Protein AF-A0A356B0S2-F1 (afdb_monomer)

pLDDT: mean 91.56, std 8.84, range [40.0, 98.81]

Sequence (584 aa):
MVTSDEIKFNRSIIRETPMPTGKGVIIATAEGQKCMRAAQSIQEKLESMGCKAQIMDNPEHEILLHSKMPVIAMGNLADSLCVKYMYYKFLCITDKSYPGKEGYNIRSIIDPFATGYNIIHIGYSDEIGLQKGVQAFIDQIQNPLPYFNEVYYTELAYDETYINNIKQVTLPEKTDLIPSSGATSWWQIGMACYITGDMKTFDTYLEGWRKMVELSKKNDFLIINTHLYMAQYAEPWRLLEFTGMFPDDLRNDIEECLFRWAQSSQGIGYASGHKSKNLPSHNHTMFCALSLCYLADYFGKRYPELEEPKTWKAVADDVFYTFNNGGWKPYCDDSSYSNQVTLPLVLMYSIFDDDHAFLKTGARNAAHWMKSIIGQNLFVPSFGDGSVSSPFPTALSMVLSHYLEDGELRRMLEESKGNKFRLGIGRNRLFDSGVQPSDSPDSGMTRISIDNYIYDIWSKNPGEGKRMTGAPPYGPKAQCFDKVSIRTGWDEINDDFLLLDGLGSNGIHAYNDCMGILDYTSKGIVWLVEENDYRWPEPENCSILTIARDGYASDYPGYALMEEQRKLGEDCFYIRMRVDNYNG

Nearest PDB structures (foldseek):
  6hzn-assembly1_A  TM=6.650E-01  e=4.009E-05  Homo sapiens
  6fhj-assembly1_A  TM=4.567E-01  e=2.949E-01  Paenibacillus
  4mge-assembly1_A  TM=6.087E-01  e=1.750E+00  Bacillus anthracis str. 'Ames Ancestor'
  4zmh-assembly1_A  TM=2.151E-01  e=4.970E-02  Saccharophagus degradans 2-40
  6nps-assembly1_B  TM=6.643E-01  e=8.988E+00  Amphibacillus xylanus NBRC 15112

Foldseek 3Di:
DPDLVPDQFQDDFDLFFAQDQPLAEEEQFWDDDLRVVLSVLVQVLCVVVVGHYHYDYQDAQVCLQAPLGEYAYEEACQTHNNRVLCCLQLLDQAELLPPHDLKWFWFWQICLNLSNGTYTYIGDNDSSNSVVSSVVLSVQDDGRRHRGLDIDYPDHSFFPVQLVVLLPWAADPDLLCLLPCVSGDVLCPLVSCSSHVDCPSVVRNLVSLVSLLVQCVVPLLSHPLSLQCLCSNLSSCLNCVSRVVDDSVRSRSSLSSLVSNCVDCSALVVLLVDDDPLAAADLSSLSRLLSLQSNLSVCCSVPVVDPSSVSSPVSSCSNLVCLLVQFQFHLALWLACRLAGRVLSNLSVLSSDPVSRNLVHRLVLVVLVLLQQQDLVRAGFGFQQGAPPRHHSQSSLQRSCLSVLDLQSVQSNVVSCPPDDGGHCSSVHRNHNPSHHDPDDDAAKDFRQDTPSLQCCCVVPVVVNVQWFQDHDPDDSVFWTAKMKHKLDNNLAAMWIWIFGFFATSGPSHALQHRFTQFTDYRNDTPDHQRDRPVPRDCVSTRDDADDDPNDAGGRFGGKGWPDWDDPDSRDIDTDIDTPPSGD

Structure (mmCIF, N/CA/C/O backbone):
data_AF-A0A356B0S2-F1
#
_entry.id   AF-A0A356B0S2-F1
#
loop_
_atom_site.group_PDB
_atom_site.id
_atom_site.type_symbol
_atom_site.label_atom_id
_atom_site.label_alt_id
_atom_site.label_comp_id
_atom_site.label_asym_id
_atom_site.label_entity_id
_atom_site.label_seq_id
_atom_site.pdbx_PDB_ins_code
_atom_site.Cartn_x
_atom_site.Cartn_y
_atom_site.Cartn_z
_atom_site.occupancy
_atom_site.B_iso_or_equiv
_atom_site.auth_seq_id
_atom_site.auth_comp_id
_atom_site.auth_asym_id
_atom_site.auth_atom_id
_atom_site.pdbx_PDB_model_num
ATOM 1 N N . MET A 1 1 ? -32.011 -5.388 -10.106 1.00 40.00 1 MET A N 1
ATOM 2 C CA . MET A 1 1 ? -31.330 -4.147 -9.702 1.00 40.00 1 MET A CA 1
ATOM 3 C C . MET A 1 1 ? -32.253 -3.462 -8.731 1.00 40.00 1 MET A C 1
ATOM 5 O O . MET A 1 1 ? -33.348 -3.090 -9.134 1.00 40.00 1 MET A O 1
ATOM 9 N N . VAL A 1 2 ? -31.862 -3.415 -7.464 1.00 40.03 2 VAL A N 1
ATOM 10 C CA . VAL A 1 2 ? -32.535 -2.575 -6.476 1.00 40.03 2 VAL A CA 1
ATOM 11 C C . VAL A 1 2 ? -32.130 -1.146 -6.833 1.00 40.03 2 VAL A C 1
ATOM 13 O O . VAL A 1 2 ? -30.943 -0.854 -6.949 1.00 40.03 2 VAL A O 1
ATOM 16 N N . THR A 1 3 ? -33.087 -0.279 -7.148 1.00 46.53 3 THR A N 1
ATOM 17 C CA . THR A 1 3 ? -32.792 1.150 -7.317 1.00 46.53 3 THR A CA 1
ATOM 18 C C . THR A 1 3 ? -32.306 1.689 -5.972 1.00 46.53 3 THR A C 1
ATOM 20 O O . THR A 1 3 ? -32.861 1.300 -4.946 1.00 46.53 3 THR A O 1
ATOM 23 N N . SER A 1 4 ? -31.292 2.564 -5.953 1.00 51.22 4 SER A N 1
ATOM 24 C CA . SER A 1 4 ? -30.679 3.096 -4.717 1.00 51.22 4 SER A CA 1
ATOM 25 C C . SER A 1 4 ? -31.690 3.610 -3.684 1.00 51.22 4 SER A C 1
ATOM 27 O O . SER A 1 4 ? -31.411 3.568 -2.492 1.00 51.22 4 SER A O 1
ATOM 29 N N . ASP A 1 5 ? -32.875 4.022 -4.135 1.00 50.12 5 ASP A N 1
ATOM 30 C CA . ASP A 1 5 ? -33.972 4.541 -3.316 1.00 50.12 5 ASP A CA 1
ATOM 31 C C . ASP A 1 5 ? -34.602 3.512 -2.345 1.00 50.12 5 ASP A C 1
ATOM 33 O O . ASP A 1 5 ? -35.346 3.907 -1.448 1.00 50.12 5 ASP A O 1
ATOM 37 N N . GLU A 1 6 ? -34.309 2.209 -2.475 1.00 57.97 6 GLU A N 1
ATOM 38 C CA . GLU A 1 6 ? -34.779 1.160 -1.546 1.00 57.97 6 GLU A CA 1
ATOM 39 C C . GLU A 1 6 ? -33.711 0.682 -0.540 1.00 57.97 6 GLU A C 1
ATOM 41 O O . GLU A 1 6 ? -34.036 -0.057 0.394 1.00 57.97 6 GLU A O 1
ATOM 46 N N . ILE A 1 7 ? -32.444 1.099 -0.681 1.00 71.38 7 ILE A N 1
ATOM 47 C CA . ILE A 1 7 ? -31.364 0.676 0.223 1.00 71.38 7 ILE A CA 1
ATOM 48 C C . ILE A 1 7 ? -31.309 1.628 1.416 1.00 71.38 7 ILE A C 1
ATOM 50 O O . ILE A 1 7 ? -30.981 2.806 1.291 1.00 71.38 7 ILE A O 1
ATOM 54 N N . LYS A 1 8 ? -31.596 1.107 2.611 1.00 78.69 8 LYS A N 1
ATOM 55 C CA . LYS A 1 8 ? -31.429 1.869 3.849 1.00 78.69 8 LYS A CA 1
ATOM 56 C C . LYS A 1 8 ? -29.985 1.757 4.337 1.00 78.69 8 LYS A C 1
ATOM 58 O O . LYS A 1 8 ? -29.639 0.803 5.036 1.00 78.69 8 LYS A O 1
ATOM 63 N N . PHE A 1 9 ? -29.170 2.745 3.979 1.00 85.31 9 PHE A N 1
ATOM 64 C CA . PHE A 1 9 ? -27.856 2.968 4.587 1.00 85.31 9 PHE A CA 1
ATOM 65 C C . PHE A 1 9 ? -28.003 3.390 6.069 1.00 85.31 9 PHE A C 1
ATOM 67 O O . PHE A 1 9 ? -29.126 3.534 6.569 1.00 85.31 9 PHE A O 1
ATOM 74 N N . ASN A 1 10 ? -26.888 3.551 6.794 1.00 74.12 10 ASN A N 1
ATOM 75 C CA . ASN A 1 10 ? -26.846 3.862 8.234 1.00 74.12 10 ASN A CA 1
ATOM 76 C C . ASN A 1 10 ? -27.177 2.696 9.170 1.00 74.12 10 ASN A C 1
ATOM 78 O O . ASN A 1 10 ? -28.014 2.815 10.078 1.00 74.12 10 ASN A O 1
ATOM 82 N N . ARG A 1 11 ? -26.503 1.552 9.005 1.00 82.38 11 ARG A N 1
ATOM 83 C CA . ARG A 1 11 ? -26.520 0.560 10.088 1.00 82.38 11 ARG A CA 1
ATOM 84 C C . ARG A 1 11 ? -25.987 1.208 11.368 1.00 82.38 11 ARG A C 1
ATOM 86 O O . ARG A 1 11 ? -24.876 1.748 11.405 1.00 82.38 11 ARG A O 1
ATOM 93 N N . SER A 1 12 ? -26.829 1.182 12.402 1.00 84.69 12 SER A N 1
ATOM 94 C CA . SER A 1 12 ? -26.505 1.729 13.717 1.00 84.69 12 SER A CA 1
ATOM 95 C C . SER A 1 12 ? -25.236 1.068 14.236 1.00 84.69 12 SER A C 1
ATOM 97 O O . SER A 1 12 ? -25.084 -0.151 14.147 1.00 84.69 12 SER A O 1
ATOM 99 N N . ILE A 1 13 ? -24.332 1.887 14.764 1.00 90.94 13 ILE A N 1
ATOM 100 C CA . ILE A 1 13 ? -23.129 1.410 15.430 1.00 90.94 13 ILE A CA 1
ATOM 101 C C . ILE A 1 13 ? -23.242 1.599 16.930 1.00 90.94 13 ILE A C 1
ATOM 103 O O . ILE A 1 13 ? -23.848 2.552 17.414 1.00 90.94 13 ILE A O 1
ATOM 107 N N . ILE A 1 14 ? -22.601 0.698 17.662 1.00 93.19 14 ILE A N 1
ATOM 108 C CA . ILE A 1 14 ? -22.488 0.768 19.112 1.00 93.19 14 ILE A CA 1
ATOM 109 C C . ILE A 1 14 ? -21.020 1.068 19.412 1.00 93.19 14 ILE A C 1
ATOM 111 O O . ILE A 1 14 ? -20.161 0.216 19.201 1.00 93.19 14 ILE A O 1
ATOM 115 N N . ARG A 1 15 ? -20.721 2.303 19.838 1.00 95.44 15 ARG A N 1
ATOM 116 C CA . ARG A 1 15 ? -19.338 2.731 20.134 1.00 95.44 15 ARG A CA 1
ATOM 117 C C . ARG A 1 15 ? -18.819 2.176 21.457 1.00 95.44 15 ARG A C 1
ATOM 119 O O . ARG A 1 15 ? -17.639 1.865 21.578 1.00 95.44 15 ARG A O 1
ATOM 126 N N . GLU A 1 16 ? -19.704 2.039 22.435 1.00 95.94 16 GLU A N 1
ATOM 127 C CA . GLU A 1 16 ? -19.402 1.324 23.671 1.00 95.94 16 GLU A CA 1
ATOM 128 C C . GLU A 1 16 ? -19.277 -0.175 23.387 1.00 95.94 16 GLU A C 1
ATOM 130 O O . GLU A 1 16 ? -19.884 -0.699 22.455 1.00 95.94 16 GLU A O 1
ATOM 135 N N . THR A 1 17 ? -18.499 -0.884 24.197 1.00 95.50 17 THR A N 1
ATOM 136 C CA . THR A 1 17 ? -18.277 -2.321 24.022 1.00 95.50 17 THR A CA 1
ATOM 137 C C . THR A 1 17 ? -18.830 -3.074 25.233 1.00 95.50 17 THR A C 1
ATOM 139 O O . THR A 1 17 ? -18.150 -3.186 26.257 1.00 95.50 17 THR A O 1
ATOM 142 N N . PRO A 1 18 ? -20.079 -3.577 25.163 1.00 91.69 18 PRO A N 1
ATOM 143 C CA . PRO A 1 18 ? -20.687 -4.316 26.261 1.00 91.69 18 PRO A CA 1
ATOM 144 C C . PRO A 1 18 ? -19.901 -5.579 26.585 1.00 91.69 18 PRO A C 1
ATOM 146 O O . PRO A 1 18 ? -19.583 -6.355 25.686 1.00 91.69 18 PRO A O 1
ATOM 149 N N . MET A 1 19 ? -19.655 -5.822 27.871 1.00 89.00 19 MET A N 1
ATOM 150 C CA . MET A 1 19 ? -19.043 -7.060 28.348 1.00 89.00 19 MET A CA 1
ATOM 151 C C . MET A 1 19 ? -20.151 -7.982 28.873 1.00 89.00 19 MET A C 1
ATOM 153 O O . MET A 1 19 ? -20.654 -7.768 29.984 1.00 89.00 19 MET A O 1
ATOM 157 N N . PRO A 1 20 ? -20.612 -8.977 28.084 1.00 76.75 20 PRO A N 1
ATOM 158 C CA . PRO A 1 20 ? -21.819 -9.717 28.419 1.00 76.75 20 PRO A CA 1
ATOM 159 C C . PRO A 1 20 ? -21.575 -10.637 29.617 1.00 76.75 20 PRO A C 1
ATOM 161 O O . PRO A 1 20 ? -20.661 -11.472 29.610 1.00 76.75 20 PRO A O 1
ATOM 164 N N . THR A 1 21 ? -22.437 -10.533 30.630 1.00 70.12 21 THR A N 1
ATOM 165 C CA . THR A 1 21 ? -22.383 -11.371 31.833 1.00 70.12 21 THR A CA 1
ATOM 166 C C . THR A 1 21 ? -22.399 -12.854 31.452 1.00 70.12 21 THR A C 1
ATOM 168 O O . THR A 1 21 ? -23.281 -13.320 30.735 1.00 70.12 21 THR A O 1
ATOM 171 N N . GLY A 1 22 ? -21.396 -13.607 31.910 1.00 70.31 22 GLY A N 1
ATOM 172 C CA . GLY A 1 22 ? -21.269 -15.045 31.655 1.00 70.31 22 GLY A CA 1
ATOM 173 C C . GLY A 1 22 ? -20.586 -15.443 30.338 1.00 70.31 22 GLY A C 1
ATOM 174 O O . GLY A 1 22 ? -20.115 -16.577 30.269 1.00 70.31 22 GLY A O 1
ATOM 175 N N . LYS A 1 23 ? -20.470 -14.546 29.342 1.00 75.62 23 LYS A N 1
ATOM 176 C CA . LYS A 1 23 ? -19.708 -14.803 28.098 1.00 75.62 23 LYS A CA 1
ATOM 177 C C . LYS A 1 23 ? -18.244 -14.371 28.201 1.00 75.62 23 LYS A C 1
ATOM 179 O O . LYS A 1 23 ? -17.392 -15.086 27.697 1.00 75.62 23 LYS A O 1
ATOM 184 N N . GLY A 1 24 ? -17.969 -13.273 28.908 1.00 86.38 24 GLY A N 1
ATOM 185 C CA . GLY A 1 24 ? -16.612 -12.761 29.123 1.00 86.38 24 GLY A CA 1
ATOM 186 C C . GLY A 1 24 ? -16.040 -11.958 27.949 1.00 86.38 24 GLY A C 1
ATOM 187 O O . GLY A 1 24 ? -16.792 -11.511 27.085 1.00 86.38 24 GLY A O 1
ATOM 188 N N . VAL A 1 25 ? -14.721 -11.748 27.963 1.00 94.62 25 VAL A N 1
ATOM 189 C CA . VAL A 1 25 ? -13.924 -11.018 26.957 1.00 94.62 25 VAL A CA 1
ATOM 190 C C . VAL A 1 25 ? -12.688 -11.846 26.591 1.00 94.62 25 VAL A C 1
ATOM 192 O O . VAL A 1 25 ? -12.095 -12.483 27.464 1.00 94.62 25 VAL A O 1
ATOM 195 N N . ILE A 1 26 ? -12.277 -11.830 25.322 1.00 96.62 26 ILE A N 1
ATOM 196 C CA . ILE A 1 26 ? -11.000 -12.420 24.889 1.00 96.62 26 ILE A CA 1
ATOM 197 C C . ILE A 1 26 ? -9.917 -11.345 24.953 1.00 96.62 26 ILE A C 1
ATOM 199 O O . ILE A 1 26 ? -10.107 -10.254 24.426 1.00 96.62 26 ILE A O 1
ATOM 203 N N . ILE A 1 27 ? -8.773 -11.660 25.554 1.00 98.19 27 ILE A N 1
ATOM 204 C CA . ILE A 1 27 ? -7.553 -10.853 25.487 1.00 98.19 27 ILE A CA 1
ATOM 205 C C . ILE A 1 27 ? -6.585 -11.585 24.558 1.00 98.19 27 ILE A C 1
ATOM 207 O O . ILE A 1 27 ? -5.953 -12.564 24.954 1.00 98.19 27 ILE A O 1
ATOM 211 N N . ALA A 1 28 ? -6.503 -11.131 23.312 1.00 98.38 28 ALA A N 1
ATOM 212 C CA . ALA A 1 28 ? -5.554 -11.619 22.322 1.00 98.38 28 ALA A CA 1
ATOM 213 C C . ALA A 1 28 ? -4.238 -10.857 22.502 1.00 98.38 28 ALA A C 1
ATOM 215 O O . ALA A 1 28 ? -4.107 -9.715 22.053 1.00 98.38 28 ALA A O 1
ATOM 216 N N . THR A 1 29 ? -3.299 -11.460 23.232 1.00 97.75 29 THR A N 1
ATOM 217 C CA . THR A 1 29 ? -2.014 -10.821 23.532 1.00 97.75 29 THR A CA 1
ATOM 218 C C . THR A 1 29 ? -0.993 -11.077 22.429 1.00 97.75 29 THR A C 1
ATOM 220 O O . THR A 1 29 ? -1.053 -12.105 21.762 1.00 97.75 29 THR A O 1
ATOM 223 N N . ALA A 1 30 ? -0.071 -10.137 22.235 1.00 96.81 30 ALA A N 1
ATOM 224 C CA . ALA A 1 30 ? 1.076 -10.301 21.347 1.00 96.81 30 ALA A CA 1
ATOM 225 C C . ALA A 1 30 ? 2.084 -11.313 21.919 1.00 96.81 30 ALA A C 1
ATOM 227 O O . ALA A 1 30 ? 2.061 -11.612 23.116 1.00 96.81 30 ALA A O 1
ATOM 228 N N . GLU A 1 31 ? 3.003 -11.793 21.083 1.00 93.56 31 GLU A N 1
ATOM 229 C CA . GLU A 1 31 ? 4.082 -12.680 21.516 1.00 93.56 31 GLU A CA 1
ATOM 230 C C . GLU A 1 31 ? 4.957 -12.023 22.602 1.00 93.56 31 GLU A C 1
ATOM 232 O O . GLU A 1 31 ? 5.275 -10.832 22.566 1.00 93.56 31 GLU A O 1
ATOM 237 N N . GLY A 1 32 ? 5.389 -12.827 23.578 1.00 94.56 32 GLY A N 1
ATOM 238 C CA . GLY A 1 32 ? 6.441 -12.456 24.520 1.00 94.56 32 GLY A CA 1
ATOM 239 C C . GLY A 1 32 ? 5.986 -12.257 25.968 1.00 94.56 32 GLY A C 1
ATOM 240 O O . GLY A 1 32 ? 4.855 -11.896 26.294 1.00 94.56 32 GLY A O 1
ATOM 241 N N . GLN A 1 33 ? 6.926 -12.468 26.895 1.00 95.25 33 GLN A N 1
ATOM 242 C CA . GLN A 1 33 ? 6.630 -12.521 28.331 1.00 95.25 33 GLN A CA 1
ATOM 243 C C . GLN A 1 33 ? 6.082 -11.199 28.898 1.00 95.25 33 GLN A C 1
ATOM 245 O O . GLN A 1 33 ? 5.296 -11.211 29.845 1.00 95.25 33 GLN A O 1
ATOM 250 N N . LYS A 1 34 ? 6.499 -10.053 28.346 1.00 95.44 34 LYS A N 1
ATOM 251 C CA . LYS A 1 34 ? 6.025 -8.731 28.787 1.00 95.44 34 LYS A CA 1
ATOM 252 C C . LYS A 1 34 ? 4.565 -8.503 28.388 1.00 95.44 34 LYS A C 1
ATOM 254 O O . LYS A 1 34 ? 3.782 -8.071 29.231 1.00 95.44 34 LYS A O 1
ATOM 259 N N . CYS A 1 35 ? 4.192 -8.884 27.168 1.00 96.75 35 CYS A N 1
ATOM 260 C CA . CYS A 1 35 ? 2.818 -8.852 26.666 1.00 96.75 35 CYS A CA 1
ATOM 261 C C . CYS A 1 35 ? 1.904 -9.768 27.486 1.00 96.75 35 CYS A C 1
ATOM 263 O O . CYS A 1 35 ? 0.808 -9.369 27.876 1.00 96.75 35 CYS A O 1
ATOM 265 N N . MET A 1 36 ? 2.387 -10.962 27.842 1.00 97.94 36 MET A N 1
ATOM 266 C CA . MET A 1 36 ? 1.652 -11.887 28.709 1.00 97.94 36 MET A CA 1
ATOM 267 C C . MET A 1 36 ? 1.366 -11.290 30.098 1.00 97.94 36 MET A C 1
ATOM 269 O O . MET A 1 36 ? 0.234 -11.347 30.570 1.00 97.94 36 MET A O 1
ATOM 273 N N . ARG A 1 37 ? 2.359 -10.661 30.745 1.00 97.88 37 ARG A N 1
ATOM 274 C CA . ARG A 1 37 ? 2.152 -9.987 32.044 1.00 97.88 37 ARG A CA 1
ATOM 275 C C . ARG A 1 37 ? 1.168 -8.824 31.941 1.00 97.88 37 ARG A C 1
ATOM 277 O O . ARG A 1 37 ? 0.320 -8.664 32.810 1.00 97.88 37 ARG A O 1
ATOM 284 N N . ALA A 1 38 ? 1.258 -8.035 30.875 1.00 98.19 38 ALA A N 1
ATOM 285 C CA . ALA A 1 38 ? 0.322 -6.946 30.628 1.00 98.19 38 ALA A CA 1
ATOM 286 C C . ALA A 1 38 ? -1.122 -7.452 30.441 1.00 98.19 38 ALA A C 1
ATOM 288 O O . ALA A 1 38 ? -2.053 -6.901 31.027 1.00 98.19 38 ALA A O 1
ATOM 289 N N . ALA A 1 39 ? -1.307 -8.542 29.690 1.00 98.44 39 ALA A N 1
ATOM 290 C CA . ALA A 1 39 ? -2.604 -9.195 29.526 1.00 98.44 39 ALA A CA 1
ATOM 291 C C . ALA A 1 39 ? -3.161 -9.733 30.857 1.00 98.44 39 ALA A C 1
ATOM 293 O O . ALA A 1 39 ? -4.357 -9.604 31.111 1.00 98.44 39 ALA A O 1
ATOM 294 N N . GLN A 1 40 ? -2.302 -10.273 31.731 1.00 98.50 40 GLN A N 1
ATOM 295 C CA . GLN A 1 40 ? -2.682 -10.706 33.083 1.00 98.50 40 GLN A CA 1
ATOM 296 C C . GLN A 1 40 ? -3.198 -9.541 33.933 1.00 98.50 40 GLN A C 1
ATOM 298 O O . GLN A 1 40 ? -4.244 -9.675 34.559 1.00 98.50 40 GLN A O 1
ATOM 303 N N . SER A 1 41 ? -2.555 -8.370 33.892 1.00 98.44 41 SER A N 1
ATOM 304 C CA . SER A 1 41 ? -3.050 -7.184 34.610 1.00 98.44 41 SER A CA 1
ATOM 305 C C . SER A 1 41 ? -4.431 -6.724 34.120 1.00 98.44 41 SER A C 1
ATOM 307 O O . SER A 1 41 ? -5.275 -6.324 34.924 1.00 98.44 41 SER A O 1
ATOM 309 N N . ILE A 1 42 ? -4.701 -6.822 32.812 1.00 98.31 42 ILE A N 1
ATOM 310 C CA . ILE A 1 42 ? -6.034 -6.544 32.252 1.00 98.31 42 ILE A CA 1
ATOM 311 C C . ILE A 1 42 ? -7.050 -7.592 32.727 1.00 98.31 42 ILE A C 1
ATOM 313 O O . ILE A 1 42 ? -8.148 -7.230 33.155 1.00 98.31 42 ILE A O 1
ATOM 317 N N . GLN A 1 43 ? -6.692 -8.879 32.675 1.00 97.69 43 GLN A N 1
ATOM 318 C CA . GLN A 1 43 ? -7.537 -9.975 33.154 1.00 97.69 43 GLN A CA 1
ATOM 319 C C . GLN A 1 43 ? -7.908 -9.787 34.629 1.00 97.69 43 GLN A C 1
ATOM 321 O O . GLN A 1 43 ? -9.092 -9.810 34.953 1.00 97.69 43 GLN A O 1
ATOM 326 N N . GLU A 1 44 ? -6.933 -9.528 35.503 1.00 97.69 44 GLU A N 1
ATOM 327 C CA . GLU A 1 44 ? -7.150 -9.282 36.934 1.00 97.69 44 GLU A CA 1
ATOM 328 C C . GLU A 1 44 ? -8.134 -8.127 37.167 1.00 97.69 44 GLU A C 1
ATOM 330 O O . GLU A 1 44 ? -9.062 -8.238 37.976 1.00 97.69 44 GLU A O 1
ATOM 335 N N . LYS A 1 45 ? -7.985 -7.025 36.420 1.00 96.88 45 LYS A N 1
ATOM 336 C CA . LYS A 1 45 ? -8.902 -5.883 36.504 1.00 96.88 45 LYS A CA 1
ATOM 337 C C . LYS A 1 45 ? -10.321 -6.259 36.070 1.00 96.88 45 LYS A C 1
ATOM 339 O O . LYS A 1 45 ? -11.266 -5.943 36.795 1.00 96.88 45 LYS A O 1
ATOM 344 N N . LEU A 1 46 ? -10.489 -6.941 34.938 1.00 95.00 46 LEU A N 1
ATOM 345 C CA . LEU A 1 46 ? -11.798 -7.392 34.449 1.00 95.00 46 LEU A CA 1
ATOM 346 C C . LEU A 1 46 ? -12.472 -8.361 35.433 1.00 95.00 46 LEU A C 1
ATOM 348 O O . LEU A 1 46 ? -13.652 -8.199 35.759 1.00 95.00 46 LEU A O 1
ATOM 352 N N . GLU A 1 47 ? -11.717 -9.319 35.967 1.00 94.12 47 GLU A N 1
ATOM 353 C CA . GLU A 1 47 ? -12.217 -10.312 36.919 1.00 94.12 47 GLU A CA 1
ATOM 354 C C . GLU A 1 47 ? -12.598 -9.685 38.262 1.00 94.12 47 GLU A C 1
ATOM 356 O O . GLU A 1 47 ? -13.627 -10.055 38.834 1.00 94.12 47 GLU A O 1
ATOM 361 N N . SER A 1 48 ? -11.864 -8.663 38.721 1.00 94.12 48 SER A N 1
ATOM 362 C CA . SER A 1 48 ? -12.232 -7.885 39.917 1.00 94.12 48 SER A CA 1
ATOM 363 C C . SER A 1 48 ? -13.597 -7.190 39.789 1.00 94.12 48 SER A C 1
ATOM 365 O O . SER A 1 48 ? -14.246 -6.898 40.793 1.00 94.12 48 SER A O 1
ATOM 367 N N . MET A 1 49 ? -14.062 -6.968 38.554 1.00 91.38 49 MET A N 1
ATOM 368 C CA . MET A 1 49 ? -15.367 -6.388 38.221 1.00 91.38 49 MET A CA 1
ATOM 369 C C . MET A 1 49 ? -16.434 -7.451 37.909 1.00 91.38 49 MET A C 1
ATOM 371 O O . MET A 1 49 ? -17.536 -7.120 37.469 1.00 91.38 49 MET A O 1
ATOM 375 N N . GLY A 1 50 ? -16.122 -8.735 38.111 1.00 90.25 50 GLY A N 1
ATOM 376 C CA . GLY A 1 50 ? -17.013 -9.856 37.808 1.00 90.25 50 GLY A CA 1
ATOM 377 C C . GLY A 1 50 ? -17.123 -10.188 36.315 1.00 90.25 50 GLY A C 1
ATOM 378 O O . GLY A 1 50 ? -17.998 -10.968 35.927 1.00 90.25 50 GLY A O 1
ATOM 379 N N . CYS A 1 51 ? -16.255 -9.626 35.467 1.00 91.50 51 CYS A N 1
ATOM 380 C CA . CYS A 1 51 ? -16.177 -9.961 34.051 1.00 91.50 51 CYS A CA 1
ATOM 381 C C . CYS A 1 51 ? -15.139 -11.065 33.831 1.00 91.50 51 CYS A C 1
ATOM 383 O O . CYS A 1 51 ? -13.957 -10.875 34.092 1.00 91.50 51 CYS A O 1
ATOM 385 N N . LYS A 1 52 ? -15.564 -12.222 33.313 1.00 92.62 52 LYS A N 1
ATOM 386 C CA . LYS A 1 52 ? -14.624 -13.285 32.927 1.00 92.62 52 LYS A CA 1
ATOM 387 C C . LYS A 1 52 ? -13.753 -12.808 31.766 1.00 92.62 52 LYS A C 1
ATOM 389 O O . LYS A 1 52 ? -14.288 -12.252 30.809 1.00 92.62 52 LYS A O 1
ATOM 394 N N . ALA A 1 53 ? -12.456 -13.080 31.811 1.00 94.56 53 ALA A N 1
ATOM 395 C CA . ALA A 1 53 ? -11.556 -12.796 30.702 1.00 94.56 53 ALA A CA 1
ATOM 396 C C . ALA A 1 53 ? -10.693 -14.018 30.377 1.00 94.56 53 ALA A C 1
ATOM 398 O O . ALA A 1 53 ? -10.204 -14.701 31.275 1.00 94.56 53 ALA A O 1
ATOM 399 N N . GLN A 1 54 ? -10.528 -14.303 29.087 1.00 95.69 54 GLN A N 1
ATOM 400 C CA . GLN A 1 54 ? -9.690 -15.389 28.589 1.00 95.69 54 GLN A CA 1
ATOM 401 C C . GLN A 1 54 ? -8.490 -14.800 27.856 1.00 95.69 54 GLN A C 1
ATOM 403 O O . GLN A 1 54 ? -8.659 -14.157 26.823 1.00 95.69 54 GLN A O 1
ATOM 408 N N . ILE A 1 55 ? -7.284 -15.059 28.357 1.00 97.62 55 ILE A N 1
ATOM 409 C CA . ILE A 1 55 ? -6.051 -14.717 27.645 1.00 97.62 55 ILE A CA 1
ATOM 410 C C . ILE A 1 55 ? -5.771 -15.789 26.589 1.00 97.62 55 ILE A C 1
ATOM 412 O O . ILE A 1 55 ? -5.827 -16.987 26.875 1.00 97.62 55 ILE A O 1
ATOM 416 N N . MET A 1 56 ? -5.463 -15.349 25.374 1.00 97.62 56 MET A N 1
ATOM 417 C CA . MET A 1 56 ? -4.957 -16.178 24.285 1.00 97.62 56 MET A CA 1
ATOM 418 C C . MET A 1 56 ? -3.595 -15.630 23.863 1.00 97.62 56 MET A C 1
ATOM 420 O O . MET A 1 56 ? -3.483 -14.443 23.559 1.00 97.62 56 MET A O 1
ATOM 424 N N . ASP A 1 57 ? -2.576 -16.489 23.891 1.00 97.50 57 ASP A N 1
ATOM 425 C CA . ASP A 1 57 ? -1.194 -16.149 23.537 1.00 97.50 57 ASP A CA 1
ATOM 426 C C . ASP A 1 57 ? -1.020 -16.138 22.018 1.00 97.50 57 ASP A C 1
ATOM 428 O O . ASP A 1 57 ? -1.204 -17.179 21.386 1.00 97.50 57 ASP A O 1
ATOM 432 N N . ASN A 1 58 ? -0.748 -14.957 21.458 1.00 97.88 58 ASN A N 1
ATOM 433 C CA . ASN A 1 58 ? -0.586 -14.671 20.031 1.00 97.88 58 ASN A CA 1
ATOM 434 C C . ASN A 1 58 ? -1.470 -15.530 19.101 1.00 97.88 58 ASN A C 1
ATOM 436 O O . ASN A 1 58 ? -0.952 -16.265 18.259 1.00 97.88 58 ASN A O 1
ATOM 440 N N . PRO A 1 59 ? -2.807 -15.506 19.273 1.00 98.06 59 PRO A N 1
ATOM 441 C CA . PRO A 1 59 ? -3.693 -16.364 18.507 1.00 98.06 59 PRO A CA 1
ATOM 442 C C . PRO A 1 59 ? -3.770 -15.919 17.048 1.00 98.06 59 PRO A C 1
ATOM 444 O O . PRO A 1 59 ? -3.702 -14.727 16.733 1.00 98.06 59 PRO A O 1
ATOM 447 N N . GLU A 1 60 ? -4.016 -16.889 16.174 1.00 97.81 60 GLU A N 1
ATOM 448 C CA . GLU A 1 60 ? -4.337 -16.633 14.776 1.00 97.81 60 GLU A CA 1
ATOM 449 C C . GLU A 1 60 ? -5.620 -15.797 14.629 1.00 97.81 60 GLU A C 1
ATOM 451 O O . GLU A 1 60 ? -6.512 -15.788 15.485 1.00 97.81 60 GLU A O 1
ATOM 456 N N . HIS A 1 61 ? -5.705 -15.068 13.522 1.00 96.94 61 HIS A N 1
ATOM 457 C CA . HIS A 1 61 ? -6.726 -14.057 13.252 1.00 96.94 61 HIS A CA 1
ATOM 458 C C . HIS A 1 61 ? -8.175 -14.581 13.177 1.00 96.94 61 HIS A C 1
ATOM 460 O O . HIS A 1 61 ? -9.111 -13.784 13.286 1.00 96.94 61 HIS A O 1
ATOM 466 N N . GLU A 1 62 ? -8.406 -15.891 13.049 1.00 96.88 62 GLU A N 1
ATOM 467 C CA . GLU A 1 62 ? -9.742 -16.503 13.004 1.00 96.88 62 GLU A CA 1
ATOM 468 C C . GLU A 1 62 ? -10.568 -16.180 14.252 1.00 96.88 62 GLU A C 1
ATOM 470 O O . GLU A 1 62 ? -11.800 -16.102 14.178 1.00 96.88 62 GLU A O 1
ATOM 475 N N . ILE A 1 63 ? -9.912 -15.927 15.393 1.00 95.94 63 ILE A N 1
ATOM 476 C CA . ILE A 1 63 ? -10.615 -15.491 16.602 1.00 95.94 63 ILE A CA 1
ATOM 477 C C . ILE A 1 63 ? -11.359 -14.169 16.386 1.00 95.94 63 ILE A C 1
ATOM 479 O O . ILE A 1 63 ? -12.410 -13.973 16.985 1.00 95.94 63 ILE A O 1
ATOM 483 N N . LEU A 1 64 ? -10.870 -13.286 15.507 1.00 96.88 64 LEU A N 1
ATOM 484 C CA . LEU A 1 64 ? -11.501 -12.001 15.199 1.00 96.88 64 LEU A CA 1
ATOM 485 C C . LEU A 1 64 ? -12.716 -12.181 14.281 1.00 96.88 64 LEU A C 1
ATOM 487 O O . LEU A 1 64 ? -13.717 -11.483 14.432 1.00 96.88 64 LEU A O 1
ATOM 491 N N . LEU A 1 65 ? -12.633 -13.136 13.349 1.00 95.75 65 LEU A N 1
ATOM 492 C CA . LEU A 1 65 ? -13.657 -13.404 12.333 1.00 95.75 65 LEU A CA 1
ATOM 493 C C . LEU A 1 65 ? -14.878 -14.143 12.890 1.00 95.75 65 LEU A C 1
ATOM 495 O O . LEU A 1 65 ? -15.972 -14.057 12.332 1.00 95.75 65 LEU A O 1
ATOM 499 N N . HIS A 1 66 ? -14.696 -14.899 13.973 1.00 93.62 66 HIS A N 1
ATOM 500 C CA . HIS A 1 66 ? -15.722 -15.794 14.514 1.00 93.62 66 HIS A CA 1
ATOM 501 C C . HIS A 1 66 ? -16.030 -15.555 15.994 1.00 93.62 66 HIS A C 1
ATOM 503 O O . HIS A 1 66 ? -16.733 -16.365 16.614 1.00 93.62 66 HIS A O 1
ATOM 509 N N . SER A 1 67 ? -15.518 -14.464 16.573 1.00 90.38 67 SER A N 1
ATOM 510 C CA . SER A 1 67 ? -15.725 -14.187 17.991 1.00 90.38 67 SER A CA 1
ATOM 511 C C . SER A 1 67 ? -17.209 -14.084 18.341 1.00 90.38 67 SER A C 1
ATOM 513 O O . SER A 1 67 ? -18.012 -13.495 17.620 1.00 90.38 67 SER A O 1
ATOM 515 N N . LYS A 1 68 ? -17.568 -14.625 19.508 1.00 90.50 68 LYS A N 1
ATOM 516 C CA . LYS A 1 68 ? -18.910 -14.510 20.111 1.00 90.50 68 LYS A CA 1
ATOM 517 C C . LYS A 1 68 ? -18.923 -13.585 21.332 1.00 90.50 68 LYS A C 1
ATOM 519 O O . LYS A 1 68 ? -19.856 -13.640 22.140 1.00 90.50 68 LYS A O 1
ATOM 524 N N . MET A 1 69 ? -17.857 -12.809 21.496 1.00 90.44 69 MET A N 1
ATOM 525 C CA . MET A 1 69 ? -17.638 -11.861 22.582 1.00 90.44 69 MET A CA 1
ATOM 526 C C . MET A 1 69 ? -16.642 -10.770 22.149 1.00 90.44 69 MET A C 1
ATOM 528 O O . MET A 1 69 ? -15.939 -10.955 21.154 1.00 90.44 69 MET A O 1
ATOM 532 N N . PRO A 1 70 ? -16.551 -9.637 22.863 1.00 93.25 70 PRO A N 1
ATOM 533 C CA . PRO A 1 70 ? -15.544 -8.625 22.565 1.00 93.25 70 PRO A CA 1
ATOM 534 C C . PRO A 1 70 ? -14.120 -9.182 22.618 1.00 93.25 70 PRO A C 1
ATOM 536 O O . PRO A 1 70 ? -13.821 -10.065 23.429 1.00 93.25 70 PRO A O 1
ATOM 539 N N . VAL A 1 71 ? -13.245 -8.626 21.779 1.00 97.38 71 VAL A N 1
ATOM 540 C CA . VAL A 1 71 ? -11.817 -8.961 21.750 1.00 97.38 71 VAL A CA 1
ATOM 541 C C . VAL A 1 71 ? -11.004 -7.720 22.100 1.00 97.38 71 VAL A C 1
ATOM 543 O O . VAL A 1 71 ? -11.184 -6.667 21.497 1.00 97.38 71 VAL A O 1
ATOM 546 N N . ILE A 1 72 ? -10.093 -7.846 23.057 1.00 98.44 72 ILE A N 1
ATOM 547 C CA . ILE A 1 72 ? -9.018 -6.889 23.305 1.00 98.44 72 ILE A CA 1
ATOM 548 C C . ILE A 1 72 ? -7.793 -7.425 22.565 1.00 98.44 72 ILE A C 1
ATOM 550 O O . ILE A 1 72 ? -7.216 -8.429 22.978 1.00 98.44 72 ILE A O 1
ATOM 554 N N . ALA A 1 73 ? -7.434 -6.797 21.450 1.00 98.56 73 ALA A N 1
ATOM 555 C CA . ALA A 1 73 ? -6.265 -7.146 20.655 1.00 98.56 73 ALA A CA 1
ATOM 556 C C . ALA A 1 73 ? -5.089 -6.253 21.060 1.00 98.56 73 ALA A C 1
ATOM 558 O O . ALA A 1 73 ? -5.163 -5.030 20.948 1.00 98.56 73 ALA A O 1
ATOM 559 N N . MET A 1 74 ? -4.003 -6.855 21.533 1.00 98.50 74 MET A N 1
ATOM 560 C CA . MET A 1 74 ? -2.788 -6.142 21.921 1.00 98.50 74 MET A CA 1
ATOM 561 C C . MET A 1 74 ? -1.686 -6.395 20.895 1.00 98.50 74 MET A C 1
ATOM 563 O O . MET A 1 74 ? -1.557 -7.511 20.390 1.00 98.50 74 MET A O 1
ATOM 567 N N . GLY A 1 75 ? -0.876 -5.373 20.623 1.00 98.38 75 GLY A N 1
ATOM 568 C CA . GLY A 1 75 ? 0.313 -5.492 19.777 1.00 98.38 75 GLY A CA 1
ATOM 569 C C . GLY A 1 75 ? 0.307 -4.591 18.551 1.00 98.38 75 GLY A C 1
ATOM 570 O O . GLY A 1 75 ? -0.497 -3.661 18.413 1.00 98.38 75 GLY A O 1
ATOM 571 N N . ASN A 1 76 ? 1.233 -4.888 17.655 1.00 98.31 76 ASN A N 1
ATOM 572 C CA . ASN A 1 76 ? 1.486 -4.177 16.411 1.00 98.31 76 ASN A CA 1
ATOM 573 C C . ASN A 1 76 ? 1.746 -5.183 15.270 1.00 98.31 76 ASN A C 1
ATOM 575 O O . ASN A 1 76 ? 1.640 -6.397 15.453 1.00 98.31 76 ASN A O 1
ATOM 579 N N . LEU A 1 77 ? 2.068 -4.681 14.075 1.00 98.25 77 LEU A N 1
ATOM 580 C CA . LEU A 1 77 ? 2.383 -5.502 12.898 1.00 98.25 77 LEU A CA 1
ATOM 581 C C . LEU A 1 77 ? 3.457 -6.588 13.141 1.00 98.25 77 LEU A C 1
ATOM 583 O O . LEU A 1 77 ? 3.434 -7.622 12.474 1.00 98.25 77 LEU A O 1
ATOM 587 N N . ALA A 1 78 ? 4.417 -6.337 14.033 1.00 97.31 78 ALA A N 1
ATOM 588 C CA . ALA A 1 78 ? 5.591 -7.179 14.242 1.00 97.31 78 ALA A CA 1
ATOM 589 C C . ALA A 1 78 ? 5.347 -8.367 15.182 1.00 97.31 78 ALA A C 1
ATOM 591 O O . ALA A 1 78 ? 6.017 -9.384 15.035 1.00 97.31 78 ALA A O 1
ATOM 592 N N . ASP A 1 79 ? 4.449 -8.230 16.162 1.00 97.31 79 ASP A N 1
ATOM 593 C CA . ASP A 1 79 ? 4.385 -9.134 17.322 1.00 97.31 79 ASP A CA 1
ATOM 594 C C . ASP A 1 79 ? 3.011 -9.779 17.570 1.00 97.31 79 ASP A C 1
ATOM 596 O O . ASP A 1 79 ? 2.893 -10.645 18.438 1.00 97.31 79 ASP A O 1
ATOM 600 N N . SER A 1 80 ? 1.976 -9.402 16.813 1.00 98.50 80 SER A N 1
ATOM 601 C CA . SER A 1 80 ? 0.612 -9.907 17.003 1.00 98.50 80 SER A CA 1
ATOM 602 C C . SER A 1 80 ? -0.022 -10.343 15.686 1.00 98.50 80 SER A C 1
ATOM 604 O O . SER A 1 80 ? -0.246 -9.525 14.794 1.00 98.50 80 SER A O 1
ATOM 606 N N . LEU A 1 81 ? -0.369 -11.629 15.563 1.00 98.50 81 LEU A N 1
ATOM 607 C CA . LEU A 1 81 ? -1.002 -12.198 14.361 1.00 98.50 81 LEU A CA 1
ATOM 608 C C . LEU A 1 81 ? -2.379 -11.575 14.092 1.00 98.50 81 LEU A C 1
ATOM 610 O O . LEU A 1 81 ? -2.711 -11.229 12.955 1.00 98.50 81 LEU A O 1
ATOM 614 N N . CYS A 1 82 ? -3.150 -11.333 15.153 1.00 98.62 82 CYS A N 1
ATOM 615 C CA . CYS A 1 82 ? -4.415 -10.608 15.082 1.00 98.62 82 CYS A CA 1
ATOM 616 C C . CYS A 1 82 ? -4.232 -9.168 14.578 1.00 98.62 82 CYS A C 1
ATOM 618 O O . CYS A 1 82 ? -4.960 -8.726 13.686 1.00 98.62 82 CYS A O 1
ATOM 620 N N . VAL A 1 83 ? -3.257 -8.428 15.120 1.00 98.69 83 VAL A N 1
ATOM 621 C CA . VAL A 1 83 ? -3.013 -7.038 14.699 1.00 98.69 83 VAL A CA 1
ATOM 622 C C . VAL A 1 83 ? -2.408 -6.981 13.299 1.00 98.69 83 VAL A C 1
ATOM 624 O O . VAL A 1 83 ? -2.803 -6.116 12.525 1.00 98.69 83 VAL A O 1
ATOM 627 N N . LYS A 1 84 ? -1.547 -7.929 12.912 1.00 98.62 84 LYS A N 1
ATOM 628 C CA . LYS A 1 84 ? -1.040 -8.073 11.539 1.00 98.62 84 LYS A CA 1
ATOM 629 C C . LYS A 1 84 ? -2.182 -8.228 10.535 1.00 98.62 84 LYS A C 1
ATOM 631 O O . LYS A 1 84 ? -2.210 -7.514 9.534 1.00 98.62 84 LYS A O 1
ATOM 636 N N . TYR A 1 85 ? -3.168 -9.076 10.827 1.00 98.44 85 TYR A N 1
ATOM 637 C CA . TYR A 1 85 ? -4.348 -9.217 9.972 1.00 98.44 85 TYR A CA 1
ATOM 638 C C . TYR A 1 85 ? -5.180 -7.923 9.902 1.00 98.44 85 TYR A C 1
ATOM 640 O O . TYR A 1 85 ? -5.541 -7.474 8.812 1.00 98.44 85 TYR A O 1
ATOM 648 N N . MET A 1 86 ? -5.427 -7.256 11.038 1.00 98.31 86 MET A N 1
ATOM 649 C CA . MET A 1 86 ? -6.098 -5.945 11.050 1.00 98.31 86 MET A CA 1
ATOM 650 C C . MET A 1 86 ? -5.316 -4.877 10.264 1.00 98.31 86 MET A C 1
ATOM 652 O O . MET A 1 86 ? -5.917 -4.071 9.551 1.00 98.31 86 MET A O 1
ATOM 656 N N . TYR A 1 87 ? -3.985 -4.896 10.338 1.00 98.31 87 TYR A N 1
ATOM 657 C CA . TYR A 1 87 ? -3.093 -4.006 9.596 1.00 98.31 87 TYR A CA 1
ATOM 658 C C . TYR A 1 87 ? -3.198 -4.248 8.087 1.00 98.31 87 TYR A C 1
ATOM 660 O O . TYR A 1 87 ? -3.312 -3.296 7.312 1.00 98.31 87 TYR A O 1
ATOM 668 N N . TYR A 1 88 ? -3.225 -5.513 7.654 1.00 97.81 88 TYR A N 1
ATOM 669 C CA . TYR A 1 88 ? -3.388 -5.904 6.249 1.00 97.81 88 TYR A CA 1
ATOM 670 C C . TYR A 1 88 ? -4.754 -5.486 5.692 1.00 97.81 88 TYR A C 1
ATOM 672 O O . TYR A 1 88 ? -4.820 -4.854 4.634 1.00 97.81 88 TYR A O 1
ATOM 680 N N . LYS A 1 89 ? -5.828 -5.683 6.468 1.00 96.94 89 LYS A N 1
ATOM 681 C CA . LYS A 1 89 ? -7.199 -5.235 6.146 1.00 96.94 89 LYS A CA 1
ATOM 682 C C . LYS A 1 89 ? -7.445 -3.734 6.317 1.00 96.94 89 LYS A C 1
ATOM 684 O O . LYS A 1 89 ? -8.586 -3.277 6.168 1.00 96.94 89 LYS A O 1
ATOM 689 N N . PHE A 1 90 ? -6.387 -2.981 6.613 1.00 95.88 90 PHE A N 1
ATOM 690 C CA . PHE A 1 90 ? -6.403 -1.536 6.799 1.00 95.88 90 PHE A CA 1
ATOM 691 C C . PHE A 1 90 ? -7.473 -1.081 7.806 1.00 95.88 90 PHE A C 1
ATOM 693 O O . PHE A 1 90 ? -8.274 -0.187 7.547 1.00 95.88 90 PHE A O 1
ATOM 700 N N . LEU A 1 91 ? -7.506 -1.770 8.949 1.00 97.25 91 LEU A N 1
ATOM 701 C CA . LEU A 1 91 ? -8.327 -1.449 10.122 1.00 97.25 91 LEU A CA 1
ATOM 702 C C . LEU A 1 91 ? -7.509 -0.752 11.219 1.00 97.25 91 LEU A C 1
ATOM 704 O O . LEU A 1 91 ? -8.073 -0.132 12.114 1.00 97.25 91 LEU A O 1
ATOM 708 N N . CYS A 1 92 ? -6.181 -0.846 11.142 1.00 97.00 92 CYS A N 1
ATOM 709 C CA . CYS A 1 92 ? -5.231 -0.125 11.978 1.00 97.00 92 CYS A CA 1
ATOM 710 C C . CYS A 1 92 ? -3.926 0.116 11.202 1.00 97.00 92 CYS A C 1
ATOM 712 O O . CYS A 1 92 ? -3.693 -0.493 10.157 1.00 97.00 92 CYS A O 1
ATOM 714 N N . ILE A 1 93 ? -3.053 0.970 11.742 1.00 96.62 93 ILE A N 1
ATOM 715 C CA . ILE A 1 93 ? -1.733 1.289 11.164 1.00 96.62 93 ILE A CA 1
ATOM 716 C C . ILE A 1 93 ? -0.587 1.126 12.180 1.00 96.62 93 ILE A C 1
ATOM 718 O O . ILE A 1 93 ? 0.508 1.633 11.964 1.00 96.62 93 ILE A O 1
ATOM 722 N N . THR A 1 94 ? -0.838 0.453 13.308 1.00 97.38 94 THR A N 1
ATOM 723 C CA . THR A 1 94 ? 0.144 0.260 14.390 1.00 97.38 94 THR A CA 1
ATOM 724 C C . THR A 1 94 ? 1.240 -0.718 13.976 1.00 97.38 94 THR A C 1
ATOM 726 O O . THR A 1 94 ? 0.970 -1.885 13.692 1.00 97.38 94 THR A O 1
ATOM 729 N N . ASP A 1 95 ? 2.481 -0.249 13.998 1.00 97.12 95 ASP A N 1
ATOM 730 C CA . ASP A 1 95 ? 3.698 -1.004 13.707 1.00 97.12 95 ASP A CA 1
ATOM 731 C C . ASP A 1 95 ? 4.841 -0.520 14.625 1.00 97.12 95 ASP A C 1
ATOM 733 O O . ASP A 1 95 ? 4.623 0.232 15.579 1.00 97.12 95 ASP A O 1
ATOM 737 N N . LYS A 1 96 ? 6.080 -0.957 14.388 1.00 95.50 96 LYS A N 1
ATOM 738 C CA . LYS A 1 96 ? 7.218 -0.494 15.200 1.00 95.50 96 LYS A CA 1
ATOM 739 C C . LYS A 1 96 ? 7.586 0.974 14.983 1.00 95.50 96 LYS A C 1
ATOM 741 O O . LYS A 1 96 ? 8.362 1.513 15.765 1.00 95.50 96 LYS A O 1
ATOM 746 N N . SER A 1 97 ? 7.036 1.625 13.959 1.00 93.88 97 SER A N 1
ATOM 747 C CA . SER A 1 97 ? 7.219 3.053 13.717 1.00 93.88 97 SER A CA 1
ATOM 748 C C . SER A 1 97 ? 6.087 3.888 14.329 1.00 93.88 97 SER A C 1
ATOM 750 O O . SER A 1 97 ? 6.385 4.880 14.978 1.00 93.88 97 SER A O 1
ATOM 752 N N . TYR A 1 98 ? 4.810 3.515 14.169 1.00 94.75 98 TYR A N 1
ATOM 753 C CA . TYR A 1 98 ? 3.645 4.226 14.737 1.00 94.75 98 TYR A CA 1
ATOM 754 C C . TYR A 1 98 ? 3.005 3.448 15.906 1.00 94.75 98 TYR A C 1
ATOM 756 O O . TYR A 1 98 ? 2.695 2.269 15.716 1.00 94.75 98 TYR A O 1
ATOM 764 N N . PRO A 1 99 ? 2.702 4.066 17.076 1.00 94.31 99 PRO A N 1
ATOM 765 C CA . PRO A 1 99 ? 2.585 5.509 17.361 1.00 94.31 99 PRO A CA 1
ATOM 766 C C . PRO A 1 99 ? 3.875 6.307 17.514 1.00 94.31 99 PRO A C 1
ATOM 768 O O . PRO A 1 99 ? 3.811 7.532 17.581 1.00 94.31 99 PRO A O 1
ATOM 771 N N . GLY A 1 100 ? 5.018 5.631 17.556 1.00 92.38 100 GLY A N 1
ATOM 772 C CA . GLY A 1 100 ? 6.313 6.247 17.803 1.00 92.38 100 GLY A CA 1
ATOM 773 C C . GLY A 1 100 ? 6.868 5.848 19.158 1.00 92.38 100 GLY A C 1
ATOM 774 O O . GLY A 1 100 ? 6.232 5.138 19.943 1.00 92.38 100 GLY A O 1
ATOM 775 N N . LYS A 1 101 ? 8.089 6.305 19.426 1.00 93.88 101 LYS A N 1
ATOM 776 C CA . LYS A 1 101 ? 8.832 5.964 20.637 1.00 93.88 101 LYS A CA 1
ATOM 777 C C . LYS A 1 101 ? 8.016 6.280 21.895 1.00 93.88 101 LYS A C 1
ATOM 779 O O . LYS A 1 101 ? 7.459 7.372 22.044 1.00 93.88 101 LYS A O 1
ATOM 784 N N . GLU A 1 102 ? 7.940 5.310 22.799 1.00 96.44 102 GLU A N 1
ATOM 785 C CA . GLU A 1 102 ? 7.157 5.319 24.037 1.00 96.44 102 GLU A CA 1
ATOM 786 C C . GLU A 1 102 ? 5.659 5.625 23.865 1.00 96.44 102 GLU A C 1
ATOM 788 O O . GLU A 1 102 ? 4.976 5.951 24.845 1.00 96.44 102 GLU A O 1
ATOM 793 N N . GLY A 1 103 ? 5.161 5.583 22.630 1.00 96.88 103 GLY A N 1
ATOM 794 C CA . GLY A 1 103 ? 3.797 5.916 22.264 1.00 96.88 103 GLY A CA 1
ATOM 795 C C . GLY A 1 103 ? 2.866 4.710 22.318 1.00 96.88 103 GLY A C 1
ATOM 796 O O . GLY A 1 103 ? 3.285 3.559 22.170 1.00 96.88 103 GLY A O 1
ATOM 797 N N . TYR A 1 104 ? 1.579 4.988 22.507 1.00 98.31 104 TYR A N 1
ATOM 798 C CA . TYR A 1 104 ? 0.513 3.996 22.448 1.00 98.31 104 TYR A CA 1
ATOM 799 C C . TYR A 1 104 ? -0.752 4.573 21.811 1.00 98.31 104 TYR A C 1
ATOM 801 O O . TYR A 1 104 ? -0.959 5.786 21.760 1.00 98.31 104 TYR A O 1
ATOM 809 N N . ASN A 1 105 ? -1.615 3.686 21.329 1.00 98.19 105 ASN A N 1
ATOM 810 C CA . ASN A 1 105 ? -2.986 4.018 20.974 1.00 98.19 105 ASN A CA 1
ATOM 811 C C . ASN A 1 105 ? -3.955 3.021 21.610 1.00 98.19 105 ASN A C 1
ATOM 813 O O . ASN A 1 105 ? -3.613 1.861 21.841 1.00 98.19 105 ASN A O 1
ATOM 817 N N . ILE A 1 106 ? -5.164 3.499 21.897 1.00 98.69 106 ILE A N 1
ATOM 818 C CA . ILE A 1 106 ? -6.292 2.663 22.299 1.00 98.69 106 ILE A CA 1
ATOM 819 C C . ILE A 1 106 ? -7.451 3.017 21.376 1.00 98.69 106 ILE A C 1
ATOM 821 O O . ILE A 1 106 ? -7.898 4.168 21.341 1.00 98.69 106 ILE A O 1
ATOM 825 N N . ARG A 1 107 ? -7.918 2.043 20.592 1.00 98.44 107 ARG A N 1
ATOM 826 C CA . ARG A 1 107 ? -8.960 2.250 19.579 1.00 98.44 107 ARG A CA 1
ATOM 827 C C . ARG A 1 107 ? -10.086 1.244 19.713 1.00 98.44 107 ARG A C 1
ATOM 829 O O . ARG A 1 107 ? -9.847 0.041 19.739 1.00 98.44 107 ARG A O 1
ATOM 836 N N . SER A 1 108 ? -11.320 1.738 19.727 1.00 98.31 108 SER A N 1
ATOM 837 C CA . SER A 1 108 ? -12.498 0.909 19.486 1.00 98.31 108 SER A CA 1
ATOM 838 C C . SER A 1 108 ? -12.687 0.740 17.983 1.00 98.31 108 SER A C 1
ATOM 840 O O . SER A 1 108 ? -13.084 1.676 17.298 1.00 98.31 108 SER A O 1
ATOM 842 N N . ILE A 1 109 ? -12.409 -0.457 17.476 1.00 98.00 109 ILE A N 1
ATOM 843 C CA . ILE A 1 109 ? -12.701 -0.860 16.103 1.00 98.00 109 ILE A CA 1
ATOM 844 C C . ILE A 1 109 ? -14.087 -1.508 16.110 1.00 98.00 109 ILE A C 1
ATOM 846 O O . ILE A 1 109 ? -14.302 -2.589 16.660 1.00 98.00 109 ILE A O 1
ATOM 850 N N . ILE A 1 110 ? -15.046 -0.795 15.543 1.00 96.19 110 ILE A N 1
ATOM 851 C CA . ILE A 1 110 ? -16.474 -1.047 15.624 1.00 96.19 110 ILE A CA 1
ATOM 852 C C . ILE A 1 110 ? -16.864 -2.162 14.663 1.00 96.19 110 ILE A C 1
ATOM 854 O O . ILE A 1 110 ? -16.793 -1.972 13.451 1.00 96.19 110 ILE A O 1
ATOM 858 N N . ASP A 1 111 ? -17.286 -3.304 15.209 1.00 95.00 111 ASP A N 1
ATOM 859 C CA . ASP A 1 111 ? -17.736 -4.511 14.494 1.00 95.00 111 ASP A CA 1
ATOM 860 C C . ASP A 1 111 ? -17.109 -4.709 13.089 1.00 95.00 111 ASP A C 1
ATOM 862 O O . ASP A 1 111 ? -17.809 -4.665 12.065 1.00 95.00 111 ASP A O 1
ATOM 866 N N . PRO A 1 112 ? -15.770 -4.841 12.988 1.00 95.69 112 PRO A N 1
ATOM 867 C CA . PRO A 1 112 ? -15.075 -4.814 11.698 1.00 95.69 112 PRO A CA 1
ATOM 868 C C . PRO A 1 112 ? -15.336 -6.046 10.825 1.00 95.69 112 PRO A C 1
ATOM 870 O O . PRO A 1 112 ? -15.115 -6.012 9.612 1.00 95.69 112 PRO A O 1
ATOM 873 N N . PHE A 1 113 ? -15.811 -7.134 11.433 1.00 95.00 113 PHE A N 1
ATOM 874 C CA . PHE A 1 113 ? -16.014 -8.430 10.784 1.00 95.00 113 PHE A CA 1
ATOM 875 C C . PHE A 1 113 ? -17.471 -8.907 10.830 1.00 95.00 113 PHE A C 1
ATOM 877 O O . PHE A 1 113 ? -17.731 -10.069 10.536 1.00 95.00 113 PHE A O 1
ATOM 884 N N . ALA A 1 114 ? -18.416 -8.018 11.167 1.00 92.62 114 ALA A N 1
ATOM 885 C CA . ALA A 1 114 ? -19.845 -8.328 11.268 1.00 92.62 114 ALA A CA 1
ATOM 886 C C . ALA A 1 114 ? -20.154 -9.494 12.234 1.00 92.62 114 ALA A C 1
ATOM 888 O O . ALA A 1 114 ? -21.052 -10.305 12.000 1.00 92.62 114 ALA A O 1
ATOM 889 N N . THR A 1 115 ? -19.403 -9.579 13.334 1.00 92.44 115 THR A N 1
ATOM 890 C CA . THR A 1 115 ? -19.633 -10.539 14.426 1.00 92.44 115 THR A CA 1
ATOM 891 C C . THR A 1 115 ? -20.617 -9.997 15.466 1.00 92.44 115 THR A C 1
ATOM 893 O O . THR A 1 115 ? -21.078 -10.744 16.332 1.00 92.44 115 THR A O 1
ATOM 896 N N . GLY A 1 116 ? -20.951 -8.704 15.383 1.00 91.75 116 GLY A N 1
ATOM 897 C CA . GLY A 1 116 ? -21.742 -7.975 16.370 1.00 91.75 116 GLY A CA 1
ATOM 898 C C . GLY A 1 116 ? -20.927 -7.496 17.574 1.00 91.75 116 GLY A C 1
ATOM 899 O O . GLY A 1 116 ? -21.513 -7.047 18.559 1.00 91.75 116 GLY A O 1
ATOM 900 N N . TYR A 1 117 ? -19.594 -7.602 17.520 1.00 93.38 117 TYR A N 1
ATOM 901 C CA . TYR A 1 117 ? -18.697 -7.244 18.616 1.00 93.38 117 TYR A CA 1
ATOM 902 C C . TYR A 1 117 ? -17.570 -6.327 18.147 1.00 93.38 117 TYR A C 1
ATOM 904 O O . TYR A 1 117 ? -16.919 -6.572 17.133 1.00 93.38 117 TYR A O 1
ATOM 912 N N . ASN A 1 118 ? -17.299 -5.295 18.944 1.00 95.94 118 ASN A N 1
ATOM 913 C CA . ASN A 1 118 ? -16.146 -4.428 18.741 1.00 95.94 118 ASN A CA 1
ATOM 914 C C . ASN A 1 118 ? -14.845 -5.141 19.129 1.00 95.94 118 ASN A C 1
ATOM 916 O O . ASN A 1 118 ? -14.824 -6.018 20.002 1.00 95.94 118 ASN A O 1
ATOM 920 N N . ILE A 1 119 ? -13.754 -4.690 18.519 1.00 98.25 119 ILE A N 1
ATOM 921 C CA . ILE A 1 119 ? -12.389 -5.009 18.922 1.00 98.25 119 ILE A CA 1
ATOM 922 C C . ILE A 1 119 ? -11.806 -3.771 19.601 1.00 98.25 119 ILE A C 1
ATOM 924 O O . ILE A 1 119 ? -11.861 -2.678 19.045 1.00 98.25 119 ILE A O 1
ATOM 928 N N . ILE A 1 120 ? -11.232 -3.929 20.790 1.00 98.62 120 ILE A N 1
ATOM 929 C CA . ILE A 1 120 ? -10.415 -2.888 21.415 1.00 98.62 120 ILE A CA 1
ATOM 930 C C . ILE A 1 120 ? -8.958 -3.164 21.064 1.00 98.62 120 ILE A C 1
ATOM 932 O O . ILE A 1 120 ? -8.397 -4.163 21.508 1.00 98.62 120 ILE A O 1
ATOM 936 N N . HIS A 1 121 ? -8.344 -2.301 20.262 1.00 98.81 121 HIS A N 1
ATOM 937 C CA . HIS A 1 121 ? -6.928 -2.396 19.922 1.00 98.81 121 HIS A CA 1
ATOM 938 C C . HIS A 1 121 ? -6.097 -1.568 20.900 1.00 98.81 121 HIS A C 1
ATOM 940 O O . HIS A 1 121 ? -6.323 -0.367 21.016 1.00 98.81 121 HIS A O 1
ATOM 946 N N . ILE A 1 122 ? -5.139 -2.207 21.575 1.00 98.81 122 ILE A N 1
ATOM 947 C CA . ILE A 1 122 ? -4.082 -1.551 22.354 1.00 98.81 122 ILE A CA 1
ATOM 948 C C . ILE A 1 122 ? -2.774 -1.678 21.565 1.00 98.81 122 ILE A C 1
ATOM 950 O O . ILE A 1 122 ? -2.122 -2.729 21.581 1.00 98.81 122 ILE A O 1
ATOM 954 N N . GLY A 1 123 ? -2.420 -0.619 20.839 1.00 98.44 123 GLY A N 1
ATOM 955 C CA . GLY A 1 123 ? -1.238 -0.558 19.984 1.00 98.44 123 GLY A CA 1
ATOM 956 C C . GLY A 1 123 ? -0.072 0.189 20.626 1.00 98.44 123 GLY A C 1
ATOM 957 O O . GLY A 1 123 ? -0.277 1.141 21.374 1.00 98.44 123 GLY A O 1
ATOM 958 N N . TYR A 1 124 ? 1.155 -0.224 20.316 1.00 98.06 124 TYR A N 1
ATOM 959 C CA . TYR A 1 124 ? 2.399 0.373 20.814 1.00 98.06 124 TYR A CA 1
ATOM 960 C C . TYR A 1 124 ? 3.562 0.060 19.864 1.00 98.06 124 TYR A C 1
ATOM 962 O O . TYR A 1 124 ? 3.525 -0.952 19.161 1.00 98.06 124 TYR A O 1
ATOM 970 N N . SER A 1 125 ? 4.602 0.898 19.878 1.00 95.94 125 SER A N 1
ATOM 971 C CA . SER A 1 125 ? 5.825 0.681 19.082 1.00 95.94 125 SER A CA 1
ATOM 972 C C . SER A 1 125 ? 6.977 0.066 19.885 1.00 95.94 125 SER A C 1
ATOM 974 O O . SER A 1 125 ? 7.863 -0.563 19.310 1.00 95.94 125 SER A O 1
ATOM 976 N N . ASP A 1 126 ? 6.964 0.219 21.213 1.00 96.00 126 ASP A N 1
ATOM 977 C CA . ASP A 1 126 ? 7.980 -0.326 22.113 1.00 96.00 126 ASP A CA 1
ATOM 978 C C . ASP A 1 126 ? 7.403 -0.734 23.479 1.00 96.00 126 ASP A C 1
ATOM 980 O O . ASP A 1 126 ? 6.213 -0.586 23.768 1.00 96.00 126 ASP A O 1
ATOM 984 N N . GLU A 1 127 ? 8.267 -1.277 24.335 1.00 96.50 127 GLU A N 1
ATOM 985 C CA . GLU A 1 127 ? 7.885 -1.804 25.646 1.00 96.50 127 GLU A CA 1
ATOM 986 C C . GLU A 1 127 ? 7.391 -0.732 26.626 1.00 96.50 127 GLU A C 1
ATOM 988 O O . GLU A 1 127 ? 6.567 -1.032 27.494 1.00 96.50 127 GLU A O 1
ATOM 993 N N . ILE A 1 128 ? 7.890 0.502 26.517 1.00 97.69 128 ILE A N 1
ATOM 994 C CA . ILE A 1 128 ? 7.442 1.615 27.362 1.00 97.69 128 ILE A CA 1
ATOM 995 C C . ILE A 1 128 ? 6.031 2.020 26.924 1.00 97.69 128 ILE A C 1
ATOM 997 O O . ILE A 1 128 ? 5.156 2.213 27.771 1.00 97.69 128 ILE A O 1
ATOM 1001 N N . GLY A 1 129 ? 5.793 2.079 25.611 1.00 97.94 129 GLY A N 1
ATOM 1002 C CA . GLY A 1 129 ? 4.472 2.272 25.020 1.00 97.94 129 GLY A CA 1
ATOM 1003 C C . GLY A 1 129 ? 3.470 1.214 25.485 1.00 97.94 129 GLY A C 1
ATOM 1004 O O . GLY A 1 129 ? 2.387 1.572 25.946 1.00 97.94 129 GLY A O 1
ATOM 1005 N N . LEU A 1 130 ? 3.849 -0.072 25.475 1.00 98.44 130 LEU A N 1
ATOM 1006 C CA . LEU A 1 130 ? 3.019 -1.169 25.999 1.00 98.44 130 LEU A CA 1
ATOM 1007 C C . LEU A 1 130 ? 2.584 -0.910 27.450 1.00 98.44 130 LEU A C 1
ATOM 1009 O O . LEU A 1 130 ? 1.399 -1.006 27.764 1.00 98.44 130 LEU A O 1
ATOM 1013 N N . GLN A 1 131 ? 3.528 -0.572 28.334 1.00 98.25 131 GLN A N 1
ATOM 1014 C CA . GLN A 1 131 ? 3.230 -0.323 29.750 1.00 98.25 131 GLN A CA 1
ATOM 1015 C C . GLN A 1 131 ? 2.272 0.858 29.931 1.00 98.25 131 GLN A C 1
ATOM 1017 O O . GLN A 1 131 ? 1.280 0.738 30.651 1.00 98.25 131 GLN A O 1
ATOM 1022 N N . LYS A 1 132 ? 2.544 1.984 29.256 1.00 98.50 132 LYS A N 1
ATOM 1023 C CA . LYS A 1 132 ? 1.704 3.186 29.327 1.00 98.50 132 LYS A CA 1
ATOM 1024 C C . LYS A 1 132 ? 0.294 2.921 28.784 1.00 98.50 132 LYS A C 1
ATOM 1026 O O . LYS A 1 132 ? -0.674 3.282 29.445 1.00 98.50 132 LYS A O 1
ATOM 1031 N N . GLY A 1 133 ? 0.174 2.250 27.636 1.00 98.44 133 GLY A N 1
ATOM 1032 C CA . GLY A 1 133 ? -1.117 1.969 27.003 1.00 98.44 133 GLY A CA 1
ATOM 1033 C C . GLY A 1 133 ? -1.981 0.991 27.794 1.00 98.44 133 GLY A C 1
ATOM 1034 O O . GLY A 1 133 ? -3.182 1.201 27.939 1.00 98.44 133 GLY A O 1
ATOM 1035 N N . VAL A 1 134 ? -1.377 -0.047 28.375 1.00 98.56 134 VAL A N 1
ATOM 1036 C CA . VAL A 1 134 ? -2.095 -0.999 29.239 1.00 98.56 134 VAL A CA 1
ATOM 1037 C C . VAL A 1 134 ? -2.582 -0.319 30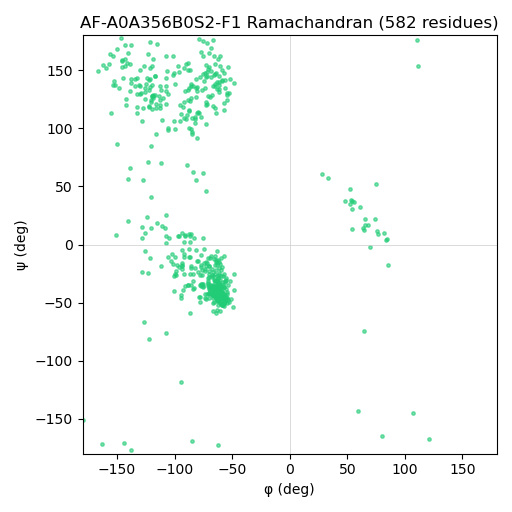.513 1.00 98.56 134 VAL A C 1
ATOM 1039 O O . VAL A 1 134 ? -3.726 -0.535 30.911 1.00 98.56 134 VAL A O 1
ATOM 1042 N N . GLN A 1 135 ? -1.756 0.531 31.128 1.00 98.62 135 GLN A N 1
ATOM 1043 C CA . GLN A 1 135 ? -2.169 1.294 32.304 1.00 98.62 135 GLN A CA 1
ATOM 1044 C C . GLN A 1 135 ? -3.323 2.251 31.974 1.00 98.62 135 GLN A C 1
ATOM 1046 O O . GLN A 1 135 ? -4.345 2.227 32.657 1.00 98.62 135 GLN A O 1
ATOM 1051 N N . ALA A 1 136 ? -3.200 3.024 30.890 1.00 98.56 136 ALA A N 1
ATOM 1052 C CA . ALA A 1 136 ? -4.240 3.947 30.435 1.00 98.56 136 ALA A CA 1
ATOM 1053 C C . ALA A 1 136 ? -5.564 3.231 30.122 1.00 98.56 136 ALA A C 1
ATOM 1055 O O . ALA A 1 136 ? -6.639 3.750 30.428 1.00 98.56 136 ALA A O 1
ATOM 1056 N N . PHE A 1 137 ? -5.497 2.016 29.567 1.00 98.62 137 PHE A N 1
ATOM 1057 C CA . PHE A 1 137 ? -6.673 1.180 29.357 1.00 98.62 137 PHE A CA 1
ATOM 1058 C C . PHE A 1 137 ? -7.290 0.713 30.683 1.00 98.62 137 PHE A C 1
ATOM 1060 O O . PHE A 1 137 ? -8.490 0.894 30.884 1.00 98.62 137 PHE A O 1
ATOM 1067 N N . ILE A 1 138 ? -6.488 0.153 31.601 1.00 98.44 138 ILE A N 1
ATOM 1068 C CA . ILE A 1 138 ? -6.931 -0.349 32.918 1.00 98.44 138 ILE A CA 1
ATOM 1069 C C . ILE A 1 138 ? -7.672 0.725 33.720 1.00 98.44 138 ILE A C 1
ATOM 1071 O O . ILE A 1 138 ? -8.704 0.428 34.335 1.00 98.44 138 ILE A O 1
ATOM 1075 N N . ASP A 1 139 ? -7.176 1.961 33.684 1.00 98.06 139 ASP A N 1
ATOM 1076 C CA . ASP A 1 139 ? -7.757 3.105 34.394 1.00 98.06 139 ASP A CA 1
ATOM 1077 C C . ASP A 1 139 ? -9.165 3.463 33.887 1.00 98.06 139 ASP A C 1
ATOM 1079 O O . ASP A 1 139 ? -9.962 4.052 34.618 1.00 98.06 139 ASP A O 1
ATOM 1083 N N . GLN A 1 140 ? -9.497 3.055 32.660 1.00 97.81 140 GLN A N 1
ATOM 1084 C CA . GLN A 1 140 ? -10.765 3.333 31.987 1.00 97.81 140 GLN A CA 1
ATOM 1085 C C . GLN A 1 140 ? -11.685 2.106 31.880 1.00 97.81 140 GLN A C 1
ATOM 1087 O O . GLN A 1 140 ? -12.779 2.214 31.320 1.00 97.81 140 GLN A O 1
ATOM 1092 N N . ILE A 1 141 ? -11.291 0.936 32.407 1.00 96.06 141 ILE A N 1
ATOM 1093 C CA . ILE A 1 141 ? -12.137 -0.265 32.361 1.00 96.06 141 ILE A CA 1
ATOM 1094 C C . ILE A 1 141 ? -13.413 -0.042 33.185 1.00 96.06 141 ILE A C 1
ATOM 1096 O O . ILE A 1 141 ? -13.388 0.097 34.409 1.00 96.06 141 ILE A O 1
ATOM 1100 N N . GLN A 1 142 ? -14.545 -0.093 32.485 1.00 93.69 142 GLN A N 1
ATOM 1101 C CA . GLN A 1 142 ? -15.910 -0.095 33.011 1.00 93.69 142 GLN A CA 1
ATOM 1102 C C . GLN A 1 142 ? -16.795 -1.020 32.160 1.00 93.69 142 GLN A C 1
ATOM 1104 O O . GLN A 1 142 ? -16.337 -1.533 31.142 1.00 93.69 142 GLN A O 1
ATOM 1109 N N . ASN A 1 143 ? -18.036 -1.285 32.588 1.00 90.81 143 ASN A N 1
ATOM 1110 C CA . ASN A 1 143 ? -19.000 -2.080 31.817 1.00 90.81 143 ASN A CA 1
ATOM 1111 C C . ASN A 1 143 ? -20.257 -1.249 31.493 1.00 90.81 143 ASN A C 1
ATOM 1113 O O . ASN A 1 143 ? -20.970 -0.895 32.436 1.00 90.81 143 ASN A O 1
ATOM 1117 N N . PRO A 1 144 ? -20.562 -0.982 30.207 1.00 94.06 144 PRO A N 1
ATOM 1118 C CA . PRO A 1 144 ? -19.788 -1.356 29.012 1.00 94.06 144 PRO A CA 1
ATOM 1119 C C . PRO A 1 144 ? -18.422 -0.656 28.962 1.00 94.06 144 PRO A C 1
ATOM 1121 O O . PRO A 1 144 ? -18.257 0.398 29.570 1.00 94.06 144 PRO A O 1
ATOM 1124 N N . LEU A 1 145 ? -17.441 -1.233 28.256 1.00 96.25 145 LEU A N 1
ATOM 1125 C CA . LEU A 1 145 ? -16.179 -0.532 27.992 1.00 96.25 145 LEU A CA 1
ATOM 1126 C C . LEU A 1 145 ? -16.490 0.738 27.184 1.00 96.25 145 LEU A C 1
ATOM 1128 O O . LEU A 1 145 ? -17.313 0.667 26.260 1.00 96.25 145 LEU A O 1
ATOM 1132 N N . PRO A 1 146 ? -15.861 1.883 27.503 1.00 97.31 146 PRO A N 1
ATOM 1133 C CA . PRO A 1 146 ? -16.146 3.125 26.806 1.00 97.31 146 PRO A CA 1
ATOM 1134 C C . PRO A 1 146 ? -15.656 3.071 25.358 1.00 97.31 146 PRO A C 1
ATOM 1136 O O . PRO A 1 146 ? -14.917 2.175 24.947 1.00 97.31 146 PRO A O 1
ATOM 1139 N N . TYR A 1 147 ? -16.078 4.063 24.585 1.00 97.81 147 TYR A N 1
ATOM 1140 C CA . TYR A 1 147 ? -15.495 4.336 23.281 1.00 97.81 147 TYR A CA 1
ATOM 1141 C C . TYR A 1 147 ? -14.065 4.869 23.437 1.00 97.81 147 TYR A C 1
ATOM 1143 O O . TYR A 1 147 ? -13.852 5.861 24.134 1.00 97.81 147 TYR A O 1
ATOM 1151 N N . PHE A 1 148 ? -13.106 4.244 22.756 1.00 98.12 148 PHE A N 1
ATOM 1152 C CA . PHE A 1 148 ? -11.702 4.639 22.772 1.00 98.12 148 PHE A CA 1
ATOM 1153 C C . PHE A 1 148 ? -11.269 5.231 21.429 1.00 98.12 148 PHE A C 1
ATOM 1155 O O . PHE A 1 148 ? -11.381 4.596 20.378 1.00 98.12 148 PHE A O 1
ATOM 1162 N N . ASN A 1 149 ? -10.713 6.439 21.495 1.00 97.19 149 ASN A N 1
ATOM 1163 C CA . ASN A 1 149 ? -10.046 7.137 20.398 1.00 97.19 149 ASN A CA 1
ATOM 1164 C C . ASN A 1 149 ? -8.811 7.864 20.948 1.00 97.19 149 ASN A C 1
ATOM 1166 O O . ASN A 1 149 ? -8.699 9.086 20.878 1.00 97.19 149 ASN A O 1
ATOM 1170 N N . GLU A 1 150 ? -7.928 7.106 21.589 1.00 97.50 150 GLU A N 1
ATOM 1171 C CA . GLU A 1 150 ? -6.805 7.649 22.344 1.00 97.50 150 GLU A CA 1
ATOM 1172 C C . GLU A 1 150 ? -5.491 7.414 21.602 1.00 97.50 150 GLU A C 1
ATOM 1174 O O . GLU A 1 150 ? -5.248 6.329 21.065 1.00 97.50 150 GLU A O 1
ATOM 1179 N N . VAL A 1 151 ? -4.646 8.445 21.564 1.00 97.75 151 VAL A N 1
ATOM 1180 C CA . VAL A 1 151 ? -3.267 8.358 21.082 1.00 97.75 151 VAL A CA 1
ATOM 1181 C C . VAL A 1 151 ? -2.385 9.171 22.006 1.00 97.75 151 VAL A C 1
ATOM 1183 O O . VAL A 1 151 ? -2.665 10.334 22.290 1.00 97.75 151 VAL A O 1
ATOM 1186 N N . TYR A 1 152 ? -1.285 8.562 22.413 1.00 97.56 152 TYR A N 1
ATOM 1187 C CA . TYR A 1 152 ? -0.192 9.221 23.094 1.00 97.56 152 TYR A CA 1
ATOM 1188 C C . TYR A 1 152 ? 1.098 8.927 22.336 1.00 97.56 152 TYR A C 1
ATOM 1190 O O . TYR A 1 152 ? 1.371 7.784 21.975 1.00 97.56 152 TYR A O 1
ATOM 1198 N N . TYR A 1 153 ? 1.908 9.953 22.114 1.00 94.81 153 TYR A N 1
ATOM 1199 C CA . TYR A 1 153 ? 3.218 9.826 21.491 1.00 94.81 153 TYR A CA 1
ATOM 1200 C C . TYR A 1 153 ? 4.178 10.844 22.106 1.00 94.81 153 TYR A C 1
ATOM 1202 O O . TYR A 1 153 ? 3.757 11.896 22.593 1.00 94.81 153 TYR A O 1
ATOM 1210 N N . THR A 1 154 ? 5.470 10.520 22.092 1.00 92.69 154 THR A N 1
ATOM 1211 C CA . THR A 1 154 ? 6.535 11.477 22.445 1.00 92.69 154 THR A CA 1
ATOM 1212 C C . THR A 1 154 ? 7.204 12.067 21.207 1.00 92.69 154 THR A C 1
ATOM 1214 O O . THR A 1 154 ? 7.665 13.203 21.241 1.00 92.69 154 THR A O 1
ATOM 1217 N N . GLU A 1 155 ? 7.187 11.313 20.111 1.00 88.94 155 GLU A N 1
ATOM 1218 C CA . GLU A 1 155 ? 7.716 11.664 18.800 1.00 88.94 155 GLU A CA 1
ATOM 1219 C C . GLU A 1 155 ? 6.846 10.974 17.745 1.00 88.94 155 GLU A C 1
ATOM 1221 O O . GLU A 1 155 ? 6.506 9.798 17.904 1.00 88.94 155 GLU A O 1
ATOM 1226 N N . LEU A 1 156 ? 6.455 11.696 16.692 1.00 86.12 156 LEU A N 1
ATOM 1227 C CA . LEU A 1 156 ? 5.684 11.114 15.595 1.00 86.12 156 LEU A CA 1
ATOM 1228 C C . LEU A 1 156 ? 6.586 10.371 14.608 1.00 86.12 156 LEU A C 1
ATOM 1230 O O . LEU A 1 156 ? 7.639 10.853 14.211 1.00 86.12 156 LEU A O 1
ATOM 1234 N N . ALA A 1 157 ? 6.087 9.244 14.101 1.00 85.56 157 ALA A N 1
ATOM 1235 C CA . ALA A 1 157 ? 6.711 8.494 13.005 1.00 85.56 157 ALA A CA 1
ATOM 1236 C C . ALA A 1 157 ? 6.744 9.246 11.655 1.00 85.56 157 ALA A C 1
ATOM 1238 O O . ALA A 1 157 ? 7.344 8.783 10.684 1.00 85.56 157 ALA A O 1
ATOM 1239 N N . TYR A 1 158 ? 6.035 10.370 11.574 1.00 88.62 158 TYR A N 1
ATOM 1240 C CA . TYR A 1 158 ? 5.779 11.149 10.367 1.00 88.62 158 TYR A CA 1
ATOM 1241 C C . TYR A 1 158 ? 6.355 12.558 10.523 1.00 88.62 158 TYR A C 1
ATOM 1243 O O . TYR A 1 158 ? 6.532 13.038 11.640 1.00 88.62 158 TYR A O 1
ATOM 1251 N N . ASP A 1 159 ? 6.588 13.256 9.408 1.00 87.75 159 ASP A N 1
ATOM 1252 C CA . ASP A 1 159 ? 7.069 14.640 9.451 1.00 87.75 159 ASP A CA 1
ATOM 1253 C C . ASP A 1 159 ? 6.014 15.551 10.114 1.00 87.75 159 ASP A C 1
ATOM 1255 O O . ASP A 1 159 ? 4.924 15.786 9.581 1.00 87.75 159 ASP A O 1
ATOM 1259 N N . GLU A 1 160 ? 6.342 16.082 11.295 1.00 88.94 160 GLU A N 1
ATOM 1260 C CA . GLU A 1 160 ? 5.431 16.941 12.058 1.00 88.94 160 GLU A CA 1
ATOM 1261 C C . GLU A 1 160 ? 5.117 18.255 11.337 1.00 88.94 160 GLU A C 1
ATOM 1263 O O . GLU A 1 160 ? 4.004 18.771 11.443 1.00 88.94 160 GLU A O 1
ATOM 1268 N N . THR A 1 161 ? 6.069 18.796 10.571 1.00 90.69 161 THR A N 1
ATOM 1269 C CA . THR A 1 161 ? 5.847 20.006 9.767 1.00 90.69 161 THR A CA 1
ATOM 1270 C C . THR A 1 161 ? 4.820 19.720 8.677 1.00 90.69 161 THR A C 1
ATOM 1272 O O . THR A 1 161 ? 3.904 20.515 8.470 1.00 90.69 161 THR A O 1
ATOM 1275 N N . TYR A 1 162 ? 4.920 18.563 8.020 1.00 90.62 162 TYR A N 1
ATOM 1276 C CA . TYR A 1 162 ? 3.943 18.101 7.041 1.00 90.62 162 TYR A CA 1
ATOM 1277 C C . TYR A 1 162 ? 2.556 17.967 7.671 1.00 90.62 162 TYR A C 1
ATOM 1279 O O . TYR A 1 162 ? 1.599 18.545 7.160 1.00 90.62 162 TYR A O 1
ATOM 1287 N N . ILE A 1 163 ? 2.441 17.272 8.809 1.00 91.88 163 ILE A N 1
ATOM 1288 C CA . ILE A 1 163 ? 1.161 17.107 9.518 1.00 91.88 163 ILE A CA 1
ATOM 1289 C C . ILE A 1 163 ? 0.564 18.463 9.913 1.00 91.88 163 ILE A C 1
ATOM 1291 O O . ILE A 1 163 ? -0.628 18.694 9.702 1.00 91.88 163 ILE A O 1
ATOM 1295 N N . ASN A 1 164 ? 1.378 19.375 10.446 1.00 92.62 164 ASN A N 1
ATOM 1296 C CA . ASN A 1 164 ? 0.929 20.713 10.826 1.00 92.62 164 ASN A CA 1
ATOM 1297 C C . ASN A 1 164 ? 0.437 21.521 9.619 1.00 92.62 164 ASN A C 1
ATOM 1299 O O . ASN A 1 164 ? -0.585 22.196 9.725 1.00 92.62 164 ASN A O 1
ATOM 1303 N N . ASN A 1 165 ? 1.097 21.401 8.464 1.00 93.62 165 ASN A N 1
ATOM 1304 C CA . ASN A 1 165 ? 0.638 22.021 7.221 1.00 93.62 165 ASN A CA 1
ATOM 1305 C C . ASN A 1 165 ? -0.706 21.438 6.764 1.00 93.62 165 ASN A C 1
ATOM 1307 O O . ASN A 1 165 ? -1.604 22.196 6.409 1.00 93.62 165 ASN A O 1
ATOM 1311 N N . ILE A 1 166 ? -0.886 20.112 6.827 1.00 93.75 166 ILE A N 1
ATOM 1312 C CA . ILE A 1 166 ? -2.164 19.468 6.483 1.00 93.75 166 ILE A CA 1
ATOM 1313 C C . ILE A 1 166 ? -3.297 19.943 7.390 1.00 93.75 166 ILE A C 1
ATOM 1315 O O . ILE A 1 166 ? -4.382 20.251 6.904 1.00 93.75 166 ILE A O 1
ATOM 1319 N N . LYS A 1 167 ? -3.051 20.068 8.698 1.00 93.50 167 LYS A N 1
ATOM 1320 C CA . LYS A 1 167 ? -4.048 20.575 9.653 1.00 93.50 167 LYS A CA 1
ATOM 1321 C C . LYS A 1 167 ? -4.499 22.013 9.354 1.00 93.50 167 LYS A C 1
ATOM 1323 O O . LYS A 1 167 ? -5.571 22.409 9.798 1.00 93.50 167 LYS A O 1
ATOM 1328 N N . GLN A 1 168 ? -3.721 22.785 8.597 1.00 94.56 168 GLN A N 1
ATOM 1329 C CA . GLN A 1 168 ? -4.056 24.158 8.204 1.00 94.56 168 GLN A CA 1
ATOM 1330 C C . GLN A 1 168 ? -4.756 24.257 6.840 1.00 94.56 168 GLN A C 1
ATOM 1332 O O . GLN A 1 168 ? -5.168 25.349 6.448 1.00 94.56 168 GLN A O 1
ATOM 1337 N N . VAL A 1 169 ? -4.899 23.147 6.108 1.00 94.19 169 VAL A N 1
ATOM 1338 C CA . VAL A 1 169 ? -5.558 23.131 4.797 1.00 94.19 169 VAL A CA 1
ATOM 1339 C C . VAL A 1 169 ? -7.022 23.541 4.936 1.00 94.19 169 VAL A C 1
ATOM 1341 O O . VAL A 1 169 ? -7.756 23.038 5.786 1.00 94.19 169 VAL A O 1
ATOM 1344 N N . THR A 1 170 ? -7.460 24.436 4.056 1.00 94.75 170 THR A N 1
ATOM 1345 C CA . THR A 1 170 ? -8.859 24.842 3.925 1.00 94.75 170 THR A CA 1
ATOM 1346 C C . THR A 1 170 ? -9.517 24.156 2.732 1.00 94.75 170 THR A C 1
ATOM 1348 O O . THR A 1 170 ? -8.861 23.633 1.826 1.00 94.75 170 THR A O 1
ATOM 1351 N N . LEU A 1 171 ? -10.849 24.145 2.727 1.00 96.25 171 LEU A N 1
ATOM 1352 C CA . LEU A 1 171 ? -11.609 23.645 1.588 1.00 96.25 171 LEU A CA 1
ATOM 1353 C C . LEU A 1 171 ? -11.558 24.653 0.429 1.00 96.25 171 LEU A C 1
ATOM 1355 O O . LEU A 1 171 ? -11.698 25.853 0.675 1.00 96.25 171 LEU A O 1
ATOM 1359 N N . PRO A 1 172 ? -11.445 24.189 -0.827 1.00 94.44 172 PRO A N 1
ATOM 1360 C CA . PRO A 1 172 ? -11.620 25.033 -2.001 1.00 94.44 172 PRO A CA 1
ATOM 1361 C C . PRO A 1 172 ? -12.931 25.829 -1.975 1.00 94.44 172 PRO A C 1
ATOM 1363 O O . PRO A 1 172 ? -13.984 25.311 -1.588 1.00 94.44 172 PRO A O 1
ATOM 1366 N N . GLU A 1 173 ? -12.877 27.071 -2.462 1.00 92.69 173 GLU A N 1
ATOM 1367 C CA . GLU A 1 173 ? -14.071 27.902 -2.668 1.00 92.69 173 GLU A CA 1
ATOM 1368 C C . GLU A 1 173 ? -14.987 27.306 -3.745 1.00 92.69 173 GLU A C 1
ATOM 1370 O O . GLU A 1 173 ? -16.206 27.269 -3.587 1.00 92.69 173 GLU A O 1
ATOM 1375 N N . LYS A 1 174 ? -14.399 26.794 -4.837 1.00 93.25 174 LYS A N 1
ATOM 1376 C CA . LYS A 1 174 ? -15.143 26.120 -5.904 1.00 93.25 174 LYS A CA 1
ATOM 1377 C C . LYS A 1 174 ? -15.447 24.678 -5.503 1.00 93.25 174 LYS A C 1
ATOM 1379 O O . LYS A 1 174 ? -14.542 23.846 -5.460 1.00 93.25 174 LYS A O 1
ATOM 1384 N N . THR A 1 175 ? -16.726 24.370 -5.297 1.00 89.50 175 THR A N 1
ATOM 1385 C CA . THR A 1 175 ? -17.182 23.041 -4.860 1.00 89.50 175 THR A CA 1
ATOM 1386 C C . THR A 1 175 ? -16.741 21.915 -5.799 1.00 89.50 175 THR A C 1
ATOM 1388 O O . THR A 1 175 ? -16.327 20.872 -5.314 1.00 89.50 175 THR A O 1
ATOM 1391 N N . ASP A 1 176 ? -16.705 22.121 -7.120 1.00 90.62 176 ASP A N 1
ATOM 1392 C CA . ASP A 1 176 ? -16.265 21.079 -8.070 1.00 90.62 176 ASP A CA 1
ATOM 1393 C C . ASP A 1 176 ? -14.787 20.667 -7.903 1.00 90.62 176 ASP A C 1
ATOM 1395 O O . ASP A 1 176 ? -14.361 19.666 -8.466 1.00 90.62 176 ASP A O 1
ATOM 1399 N N . LEU A 1 177 ? -13.979 21.429 -7.156 1.00 92.94 177 LEU A N 1
ATOM 1400 C CA . LEU A 1 177 ? -12.593 21.055 -6.848 1.00 92.94 177 LEU A CA 1
ATOM 1401 C C . LEU A 1 177 ? -12.479 20.164 -5.605 1.00 92.94 177 LEU A C 1
ATOM 1403 O O . LEU A 1 177 ? -11.411 19.613 -5.363 1.00 92.94 177 LEU A O 1
ATOM 1407 N N . ILE A 1 178 ? -13.554 19.997 -4.829 1.00 93.94 178 ILE A N 1
ATOM 1408 C CA . ILE A 1 178 ? -13.565 19.199 -3.593 1.00 93.94 178 ILE A CA 1
ATOM 1409 C C . ILE A 1 178 ? -13.128 17.738 -3.823 1.00 93.94 178 ILE A C 1
ATOM 1411 O O . ILE A 1 178 ? -12.312 17.260 -3.027 1.00 93.94 178 ILE A O 1
ATOM 1415 N N . PRO A 1 179 ? -13.587 17.032 -4.881 1.00 93.19 179 PRO A N 1
ATOM 1416 C CA . PRO A 1 179 ? -13.179 15.647 -5.138 1.00 93.19 179 PRO A CA 1
ATOM 1417 C C . PRO A 1 179 ? -11.816 15.511 -5.838 1.00 93.19 179 PRO A C 1
ATOM 1419 O O . PRO A 1 179 ? -11.363 14.393 -6.078 1.00 93.19 179 PRO A O 1
ATOM 1422 N N . SER A 1 180 ? -11.177 16.621 -6.229 1.00 89.62 180 SER A N 1
ATOM 1423 C CA . SER A 1 180 ? -9.888 16.595 -6.922 1.00 89.62 180 SER A CA 1
ATOM 1424 C C . SER A 1 180 ? -8.741 16.652 -5.921 1.00 89.62 180 SER A C 1
ATOM 1426 O O . SER A 1 180 ? -8.434 17.708 -5.363 1.00 89.62 180 SER A O 1
ATOM 1428 N N . SER A 1 181 ? -8.044 15.534 -5.739 1.00 81.81 181 SER A N 1
ATOM 1429 C CA . SER A 1 181 ? -6.896 15.470 -4.830 1.00 81.81 181 SER A CA 1
ATOM 1430 C C . SER A 1 181 ? -5.668 16.244 -5.318 1.00 81.81 181 SER A C 1
ATOM 1432 O O . SER A 1 181 ? -4.804 16.5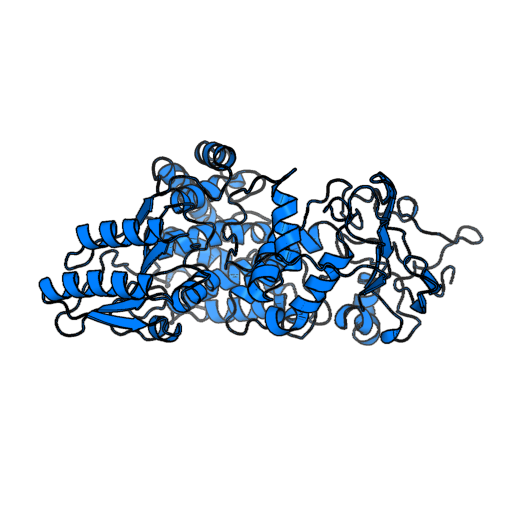93 -4.517 1.00 81.81 181 SER A O 1
ATOM 1434 N N . GLY A 1 182 ? -5.595 16.556 -6.617 1.00 81.88 182 GLY A N 1
ATOM 1435 C CA . GLY A 1 182 ? -4.582 17.458 -7.170 1.00 81.88 182 GLY A CA 1
ATOM 1436 C C . GLY A 1 182 ? -4.867 18.936 -6.884 1.00 81.88 182 GLY A C 1
ATOM 1437 O O . GLY A 1 182 ? -3.949 19.750 -6.902 1.00 81.88 182 GLY A O 1
ATOM 1438 N N . ALA A 1 183 ? -6.126 19.292 -6.606 1.00 85.19 183 ALA A N 1
ATOM 1439 C CA . ALA A 1 183 ? -6.525 20.663 -6.288 1.00 85.19 183 ALA A CA 1
ATOM 1440 C C . ALA A 1 183 ? -6.551 20.946 -4.777 1.00 85.19 183 ALA A C 1
ATOM 1442 O O . ALA A 1 183 ? -6.518 22.107 -4.369 1.00 85.19 183 ALA A O 1
ATOM 1443 N N . THR A 1 184 ? -6.647 19.911 -3.938 1.00 89.25 184 THR A N 1
ATOM 1444 C CA . THR A 1 184 ? -6.756 20.052 -2.482 1.00 89.25 184 THR A CA 1
ATOM 1445 C C . THR A 1 184 ? -6.354 18.777 -1.740 1.00 89.25 184 THR A C 1
ATOM 1447 O O . THR A 1 184 ? -6.515 17.662 -2.232 1.00 89.25 184 THR A O 1
ATOM 1450 N N . SER A 1 185 ? -5.870 18.939 -0.510 1.00 92.25 185 SER A N 1
ATOM 1451 C CA . SER A 1 185 ? -5.458 17.856 0.388 1.00 92.25 185 SER A CA 1
ATOM 1452 C C . SER A 1 185 ? -6.318 17.754 1.654 1.00 92.25 185 SER A C 1
ATOM 1454 O O . SER A 1 185 ? -5.902 17.119 2.620 1.00 92.25 185 SER A O 1
ATOM 1456 N N . TRP A 1 186 ? -7.530 18.334 1.675 1.00 94.69 186 TRP A N 1
ATOM 1457 C CA . TRP A 1 186 ? -8.408 18.309 2.861 1.00 94.69 186 TRP A CA 1
ATOM 1458 C C . TRP A 1 186 ? -8.698 16.891 3.372 1.00 94.69 186 TRP A C 1
ATOM 1460 O O . TRP A 1 186 ? -8.861 16.680 4.570 1.00 94.69 186 TRP A O 1
ATOM 1470 N N . TRP A 1 187 ? -8.722 15.902 2.476 1.00 92.12 187 TRP A N 1
ATOM 1471 C CA . TRP A 1 187 ? -8.949 14.497 2.811 1.00 92.12 187 TRP A CA 1
ATOM 1472 C C . TRP A 1 187 ? -7.869 13.929 3.746 1.00 92.12 187 TRP A C 1
ATOM 1474 O O . TRP A 1 187 ? -8.147 13.031 4.540 1.00 92.12 187 TRP A O 1
ATOM 1484 N N . GLN A 1 188 ? -6.656 14.494 3.724 1.00 94.75 188 GLN A N 1
ATOM 1485 C CA . GLN A 1 188 ? -5.564 14.103 4.617 1.00 94.75 188 GLN A CA 1
ATOM 1486 C C . GLN A 1 188 ? -5.778 14.571 6.060 1.00 94.75 188 GLN A C 1
ATOM 1488 O O . GLN A 1 188 ? -5.169 14.010 6.970 1.00 94.75 188 GLN A O 1
ATOM 1493 N N . ILE A 1 189 ? -6.658 15.552 6.303 1.00 96.06 189 ILE A N 1
ATOM 1494 C CA . ILE A 1 189 ? -6.982 16.016 7.661 1.00 96.06 189 ILE A CA 1
ATOM 1495 C C . ILE A 1 189 ? -7.529 14.856 8.498 1.00 96.06 189 ILE A C 1
ATOM 1497 O O . ILE A 1 189 ? -7.127 14.694 9.647 1.00 96.06 189 ILE A O 1
ATOM 1501 N N . GLY A 1 190 ? -8.374 14.004 7.909 1.00 95.44 190 GLY A N 1
ATOM 1502 C CA . GLY A 1 190 ? -8.891 12.812 8.579 1.00 95.44 190 GLY A CA 1
ATOM 1503 C C . GLY A 1 190 ? -7.775 11.882 9.067 1.00 95.44 190 GLY A C 1
ATOM 1504 O O . GLY A 1 190 ? -7.773 11.475 10.228 1.00 95.44 190 GLY A O 1
ATOM 1505 N N . MET A 1 191 ? -6.770 11.627 8.222 1.00 94.69 191 MET A N 1
ATOM 1506 C CA . MET A 1 191 ? -5.592 10.841 8.607 1.00 94.69 191 MET A CA 1
ATOM 1507 C C . MET A 1 191 ? -4.734 11.536 9.661 1.00 94.69 191 MET A C 1
ATOM 1509 O O . MET A 1 191 ? -4.275 10.880 10.591 1.00 94.69 191 MET A O 1
ATOM 1513 N N . ALA A 1 192 ? -4.551 12.855 9.573 1.00 95.50 192 ALA A N 1
ATOM 1514 C CA . ALA A 1 192 ? -3.834 13.616 10.594 1.00 95.50 192 ALA A CA 1
ATOM 1515 C C . ALA A 1 192 ? -4.523 13.510 11.968 1.00 95.50 192 ALA A C 1
ATOM 1517 O O . ALA A 1 192 ? -3.849 13.308 12.981 1.00 95.50 192 ALA A O 1
ATOM 1518 N N . CYS A 1 193 ? -5.856 13.593 12.012 1.00 95.94 193 CYS A N 1
ATOM 1519 C CA . CYS A 1 193 ? -6.644 13.390 13.229 1.00 95.94 193 CYS A CA 1
ATOM 1520 C C . CYS A 1 193 ? -6.532 11.949 13.745 1.00 95.94 193 CYS A C 1
ATOM 1522 O O . CYS A 1 193 ? -6.323 11.751 14.940 1.00 95.94 193 CYS A O 1
ATOM 1524 N N . TYR A 1 194 ? -6.596 10.945 12.863 1.00 96.31 194 TYR A N 1
ATOM 1525 C CA . TYR A 1 194 ? -6.385 9.548 13.246 1.00 96.31 194 TYR A CA 1
ATOM 1526 C C . TYR A 1 194 ? -4.994 9.343 13.862 1.00 96.31 194 TYR A C 1
ATOM 1528 O O . TYR A 1 194 ? -4.885 8.818 14.963 1.00 96.31 194 TYR A O 1
ATOM 1536 N N . ILE A 1 195 ? -3.933 9.788 13.185 1.00 95.25 195 ILE A N 1
ATOM 1537 C CA . ILE A 1 195 ? -2.543 9.578 13.610 1.00 95.25 195 ILE A CA 1
ATOM 1538 C C . ILE A 1 195 ? -2.266 10.283 14.937 1.00 95.25 195 ILE A C 1
ATOM 1540 O O . ILE A 1 195 ? -1.672 9.680 15.824 1.00 95.25 195 ILE A O 1
ATOM 1544 N N . THR A 1 196 ? -2.703 11.535 15.088 1.00 95.06 196 THR A N 1
ATOM 1545 C CA . THR A 1 196 ? -2.327 12.367 16.245 1.00 95.06 196 THR A CA 1
ATOM 1546 C C . THR A 1 196 ? -3.314 12.315 17.410 1.00 95.06 196 THR A C 1
ATOM 1548 O O . THR A 1 196 ? -2.978 12.774 18.495 1.00 95.06 196 THR A O 1
ATOM 1551 N N . GLY A 1 197 ? -4.539 11.827 17.198 1.00 94.62 197 GLY A N 1
ATOM 1552 C CA . GLY A 1 197 ? -5.636 11.946 18.168 1.00 94.62 197 GLY A CA 1
ATOM 1553 C C . GLY A 1 197 ? -6.174 13.377 18.341 1.00 94.62 197 GLY A C 1
ATOM 1554 O O . GLY A 1 197 ? -7.130 13.592 19.082 1.00 94.62 197 GLY A O 1
ATOM 1555 N N . ASP A 1 198 ? -5.597 14.370 17.659 1.00 95.00 198 ASP A N 1
ATOM 1556 C CA . ASP A 1 198 ? -6.011 15.770 17.745 1.00 95.00 198 ASP A CA 1
ATOM 1557 C C . ASP A 1 198 ? -7.166 16.062 16.782 1.00 95.00 198 ASP A C 1
ATOM 1559 O O . ASP A 1 198 ? -6.997 16.118 15.561 1.00 95.00 198 ASP A O 1
ATOM 1563 N N . MET A 1 199 ? -8.345 16.278 17.359 1.00 95.50 199 MET A N 1
ATOM 1564 C CA . MET A 1 199 ? -9.603 16.454 16.634 1.00 95.50 199 MET A CA 1
ATOM 1565 C C . MET A 1 199 ? -9.934 17.916 16.302 1.00 95.50 199 MET A C 1
ATOM 1567 O O . MET A 1 199 ? -10.984 18.173 15.719 1.00 95.50 199 MET A O 1
ATOM 1571 N N . LYS A 1 200 ? -9.072 18.889 16.639 1.00 96.12 200 LYS A N 1
ATOM 1572 C CA . LYS A 1 200 ? -9.378 20.330 16.489 1.00 96.12 200 LYS A CA 1
ATOM 1573 C C . LYS A 1 200 ? -9.775 20.749 15.073 1.00 96.12 200 LYS A C 1
ATOM 1575 O O . LYS A 1 200 ? -10.533 21.698 14.913 1.00 96.12 200 LYS A O 1
ATOM 1580 N N . THR A 1 201 ? -9.243 20.075 14.058 1.00 96.00 201 THR A N 1
ATOM 1581 C CA . THR A 1 201 ? -9.473 20.391 12.640 1.00 96.00 201 THR A CA 1
ATOM 1582 C C . THR A 1 201 ? -10.420 19.403 11.963 1.00 96.00 201 THR A C 1
ATOM 1584 O O . THR A 1 201 ? -10.646 19.493 10.757 1.00 96.00 201 THR A O 1
ATOM 1587 N N . PHE A 1 202 ? -11.001 18.469 12.723 1.00 97.25 202 PHE A N 1
ATOM 1588 C CA . PHE A 1 202 ? -11.848 17.414 12.177 1.00 97.25 202 PHE A CA 1
ATOM 1589 C C . PHE A 1 202 ? -13.136 17.960 11.550 1.00 97.25 202 PHE A C 1
ATOM 1591 O O . PHE A 1 202 ? -13.590 17.429 10.541 1.00 97.25 202 PHE A O 1
ATOM 1598 N N . ASP A 1 203 ? -13.674 19.076 12.049 1.00 97.56 203 ASP A N 1
ATOM 1599 C CA . ASP A 1 203 ? -14.850 19.721 11.451 1.00 97.56 203 ASP A CA 1
ATOM 1600 C C . ASP A 1 203 ? -14.615 20.154 9.995 1.00 97.56 203 ASP A C 1
ATOM 1602 O O . ASP A 1 203 ? -15.517 20.023 9.167 1.00 97.56 203 ASP A O 1
ATOM 1606 N N . THR A 1 204 ? -13.395 20.580 9.639 1.00 97.50 204 THR A N 1
ATOM 1607 C CA . THR A 1 204 ? -13.022 20.885 8.244 1.00 97.50 204 THR A CA 1
ATOM 1608 C C . THR A 1 204 ? -13.090 19.637 7.367 1.00 97.50 204 THR A C 1
ATOM 1610 O O . THR A 1 204 ? -13.546 19.696 6.225 1.00 97.50 204 THR A O 1
ATOM 1613 N N . TYR A 1 205 ? -12.664 18.491 7.901 1.00 97.44 205 TYR A N 1
ATOM 1614 C CA . TYR A 1 205 ? -12.753 17.209 7.209 1.00 97.44 205 TYR A CA 1
ATOM 1615 C C . TYR A 1 205 ? -14.211 16.764 7.023 1.00 97.44 205 TYR A C 1
ATOM 1617 O O . TYR A 1 205 ? -14.596 16.355 5.927 1.00 97.44 205 TYR A O 1
ATOM 1625 N N . LEU A 1 206 ? -15.045 16.907 8.059 1.00 97.94 206 LEU A N 1
ATOM 1626 C CA . LEU A 1 206 ? -16.482 16.627 7.975 1.00 97.94 206 LEU A CA 1
ATOM 1627 C C . LEU A 1 206 ? -17.177 17.533 6.951 1.00 97.94 206 LEU A C 1
ATOM 1629 O O . LEU A 1 206 ? -18.023 17.069 6.192 1.00 97.94 206 LEU A O 1
ATOM 1633 N N . GLU A 1 207 ? -16.799 18.808 6.884 1.00 97.81 207 GLU A N 1
ATOM 1634 C CA . GLU A 1 207 ? -17.335 19.746 5.896 1.00 97.81 207 GLU A CA 1
ATOM 1635 C C . GLU A 1 207 ? -16.924 19.388 4.459 1.00 97.81 207 GLU A C 1
ATOM 1637 O O . GLU A 1 207 ? -17.734 19.495 3.537 1.00 97.81 207 GLU A O 1
ATOM 1642 N N . GLY A 1 208 ? -15.705 18.877 4.256 1.00 97.12 208 GLY A N 1
ATOM 1643 C CA . GLY A 1 208 ? -15.292 18.309 2.970 1.00 97.12 208 GLY A CA 1
ATOM 1644 C C . GLY A 1 208 ? -16.201 17.158 2.529 1.00 97.12 208 GLY A C 1
ATOM 1645 O O . GLY A 1 208 ? -16.662 17.135 1.386 1.00 97.12 208 GLY A O 1
ATOM 1646 N N . TRP A 1 209 ? -16.549 16.256 3.454 1.00 97.75 209 TRP A N 1
ATOM 1647 C CA . TRP A 1 209 ? -17.508 15.180 3.193 1.00 97.75 209 TRP A CA 1
ATOM 1648 C C . TRP A 1 209 ? -18.923 15.678 2.916 1.00 97.75 209 TRP A C 1
ATOM 1650 O O . TRP A 1 209 ? -19.545 15.188 1.977 1.00 97.75 209 TRP A O 1
ATOM 1660 N N . ARG A 1 210 ? -19.427 16.677 3.652 1.00 97.56 210 ARG A N 1
ATOM 1661 C CA . ARG A 1 210 ? -20.742 17.278 3.358 1.00 97.56 210 ARG A CA 1
ATOM 1662 C C . ARG A 1 210 ? -20.803 17.798 1.922 1.00 97.56 210 ARG A C 1
ATOM 1664 O O . ARG A 1 210 ? -21.751 17.493 1.204 1.00 97.56 210 ARG A O 1
ATOM 1671 N N . LYS A 1 211 ? -19.750 18.475 1.456 1.00 96.75 211 LYS A N 1
ATOM 1672 C CA . LYS A 1 211 ? -19.653 18.938 0.062 1.00 96.75 211 LYS A CA 1
ATOM 1673 C C . LYS A 1 211 ? -19.561 17.788 -0.948 1.00 96.75 211 LYS A C 1
ATOM 1675 O O . LYS A 1 211 ? -20.200 17.859 -1.996 1.00 96.75 211 LYS A O 1
ATOM 1680 N N . MET A 1 212 ? -18.816 16.718 -0.648 1.00 96.25 212 MET A N 1
ATOM 1681 C CA . MET A 1 212 ? -18.790 15.501 -1.483 1.00 96.25 212 MET A CA 1
ATOM 1682 C C . MET A 1 212 ? -20.186 14.879 -1.617 1.00 96.25 212 MET A C 1
ATOM 1684 O O . MET A 1 212 ? -20.609 14.543 -2.721 1.00 96.25 212 MET A O 1
ATOM 1688 N N . VAL A 1 213 ? -20.929 14.789 -0.513 1.00 96.19 213 VAL A N 1
ATOM 1689 C CA . VAL A 1 213 ? -22.312 14.291 -0.479 1.00 96.19 213 VAL A CA 1
ATOM 1690 C C . VAL A 1 213 ? -23.245 15.178 -1.309 1.00 96.19 213 VAL A C 1
ATOM 1692 O O . VAL A 1 213 ? -24.070 14.681 -2.073 1.00 96.19 213 VAL A O 1
ATOM 1695 N N . GLU A 1 214 ? -23.139 16.501 -1.193 1.00 95.50 214 GLU A N 1
ATOM 1696 C CA . GLU A 1 214 ? -23.943 17.422 -2.003 1.00 95.50 214 GLU A CA 1
ATOM 1697 C C . GLU A 1 214 ? -23.667 17.274 -3.503 1.00 95.50 214 GLU A C 1
ATOM 1699 O O . GLU A 1 214 ? -24.594 17.341 -4.317 1.00 95.50 214 GLU A O 1
ATOM 1704 N N . LEU A 1 215 ? -22.403 17.055 -3.878 1.00 95.44 215 LEU A N 1
ATOM 1705 C CA . LEU A 1 215 ? -22.020 16.774 -5.259 1.00 95.44 215 LEU A CA 1
ATOM 1706 C C . LEU A 1 215 ? -22.582 15.433 -5.733 1.00 95.44 215 LEU A C 1
ATOM 1708 O O . LEU A 1 215 ? -23.162 15.386 -6.816 1.00 95.44 215 LEU A O 1
ATOM 1712 N N . SER A 1 216 ? -22.493 14.376 -4.920 1.00 95.12 216 SER A N 1
ATOM 1713 C CA . SER A 1 216 ? -22.973 13.037 -5.294 1.00 95.12 216 SER A CA 1
ATOM 1714 C C . SER A 1 216 ? -24.487 12.974 -5.502 1.00 95.12 216 SER A C 1
ATOM 1716 O O . SER A 1 216 ? -24.983 12.156 -6.276 1.00 95.12 216 SER A O 1
ATOM 1718 N N . LYS A 1 217 ? -25.243 13.873 -4.856 1.00 93.31 217 LYS A N 1
ATOM 1719 C CA . LYS A 1 217 ? -26.688 14.056 -5.077 1.00 93.31 217 LYS A CA 1
ATOM 1720 C C . LYS A 1 217 ? -27.011 14.680 -6.437 1.00 93.31 217 LYS A C 1
ATOM 1722 O O . LYS A 1 217 ? -28.089 14.432 -6.968 1.00 93.31 217 LYS A O 1
ATOM 1727 N N . LYS A 1 218 ? -26.101 15.476 -7.004 1.00 92.62 218 LYS A N 1
ATOM 1728 C CA . LYS A 1 218 ? -26.243 16.054 -8.353 1.00 92.62 218 LYS A CA 1
ATOM 1729 C C . LYS A 1 218 ? -25.691 15.124 -9.425 1.00 92.62 218 LYS A C 1
ATOM 1731 O O . LYS A 1 218 ? -26.201 15.111 -10.541 1.00 92.62 218 LYS A O 1
ATOM 1736 N N . ASN A 1 219 ? -24.622 14.410 -9.090 1.00 91.69 219 ASN A N 1
ATOM 1737 C CA . ASN A 1 219 ? -23.880 13.579 -10.010 1.00 91.69 219 ASN A CA 1
ATOM 1738 C C . ASN A 1 219 ? -23.139 12.462 -9.262 1.00 91.69 219 ASN A C 1
ATOM 1740 O O . ASN A 1 219 ? -22.197 12.734 -8.519 1.00 91.69 219 ASN A O 1
ATOM 1744 N N . ASP A 1 220 ? -23.540 11.212 -9.482 1.00 86.38 220 ASP A N 1
ATOM 1745 C CA . ASP A 1 220 ? -23.020 10.035 -8.773 1.00 86.38 220 ASP A CA 1
ATOM 1746 C C . ASP A 1 220 ? -21.510 9.825 -8.949 1.00 86.38 220 ASP A C 1
ATOM 1748 O O . ASP A 1 220 ? -20.839 9.312 -8.055 1.00 86.38 220 ASP A O 1
ATOM 1752 N N . PHE A 1 221 ? -20.951 10.291 -10.063 1.00 88.50 221 PHE A N 1
ATOM 1753 C CA . PHE A 1 221 ? -19.528 10.204 -10.341 1.00 88.50 221 PHE A CA 1
ATOM 1754 C C . PHE A 1 221 ? -18.696 11.368 -9.773 1.00 88.50 221 PHE A C 1
ATOM 1756 O O . PHE A 1 221 ? -17.473 11.382 -9.951 1.00 88.50 221 PHE A O 1
ATOM 1763 N N . LEU A 1 222 ? -19.342 12.305 -9.059 1.00 91.38 222 LEU A N 1
ATOM 1764 C CA . LEU A 1 222 ? -18.795 13.528 -8.456 1.00 91.38 222 LEU A CA 1
ATOM 1765 C C . LEU A 1 222 ? -18.274 14.524 -9.501 1.00 91.38 222 LEU A C 1
ATOM 1767 O O . LEU A 1 222 ? -18.932 15.520 -9.798 1.00 91.38 222 LEU A O 1
ATOM 1771 N N . ILE A 1 223 ? -17.116 14.229 -10.090 1.00 87.44 223 ILE A N 1
ATOM 1772 C CA . ILE A 1 223 ? -16.501 14.950 -11.209 1.00 87.44 223 ILE A CA 1
ATOM 1773 C C . ILE A 1 223 ? -15.854 13.965 -12.190 1.00 87.44 223 ILE A C 1
ATOM 1775 O O . ILE A 1 223 ? -15.630 12.793 -11.894 1.00 87.44 223 ILE A O 1
ATOM 1779 N N . ILE A 1 224 ? -15.538 14.425 -13.397 1.00 86.56 224 ILE A N 1
ATOM 1780 C CA . ILE A 1 224 ? -14.748 13.612 -14.327 1.00 86.56 224 ILE A CA 1
ATOM 1781 C C . ILE A 1 224 ? -13.370 13.333 -13.702 1.00 86.56 224 ILE A C 1
ATOM 1783 O O . ILE A 1 224 ? -12.766 14.218 -13.101 1.00 86.56 224 ILE A O 1
ATOM 1787 N N . ASN A 1 225 ? -12.877 12.108 -13.885 1.00 89.56 225 ASN A N 1
ATOM 1788 C CA . ASN A 1 225 ? -11.595 11.585 -13.407 1.00 89.56 225 ASN A CA 1
ATOM 1789 C C . ASN A 1 225 ? -11.511 11.219 -11.917 1.00 89.56 225 ASN A C 1
ATOM 1791 O O . ASN A 1 225 ? -10.438 10.831 -11.460 1.00 89.56 225 ASN A O 1
ATOM 1795 N N . THR A 1 226 ? -12.618 11.216 -11.164 1.00 93.50 226 THR A N 1
ATOM 1796 C CA . THR A 1 226 ? -12.587 10.789 -9.747 1.00 93.50 226 THR A CA 1
ATOM 1797 C C . THR A 1 226 ? -12.131 9.329 -9.555 1.00 93.50 226 THR A C 1
ATOM 1799 O O . THR A 1 226 ? -11.699 8.961 -8.465 1.00 93.50 226 THR A O 1
ATOM 1802 N N . HIS A 1 227 ? -12.143 8.505 -10.612 1.00 94.69 227 HIS A N 1
ATOM 1803 C CA . HIS A 1 227 ? -11.560 7.154 -10.625 1.00 94.69 227 HIS A CA 1
ATOM 1804 C C . HIS A 1 227 ? -10.066 7.106 -10.256 1.00 94.69 227 HIS A C 1
ATOM 1806 O O . HIS A 1 227 ? -9.598 6.087 -9.756 1.00 94.69 227 HIS A O 1
ATOM 1812 N N . LEU A 1 228 ? -9.332 8.205 -10.460 1.00 92.06 228 LEU A N 1
ATOM 1813 C CA . LEU A 1 228 ? -7.905 8.322 -10.142 1.00 92.06 228 LEU A CA 1
ATOM 1814 C C . LEU A 1 228 ? -7.626 8.530 -8.654 1.00 92.06 228 LEU A C 1
ATOM 1816 O O . LEU A 1 228 ? -6.541 8.214 -8.177 1.00 92.06 228 LEU A O 1
ATOM 1820 N N . TYR A 1 229 ? -8.583 9.105 -7.929 1.00 90.31 229 TYR A N 1
ATOM 1821 C CA . TYR A 1 229 ? -8.329 9.672 -6.605 1.00 90.31 229 TYR A CA 1
ATOM 1822 C C . TYR A 1 229 ? -9.182 9.032 -5.512 1.00 90.31 229 TYR A C 1
ATOM 1824 O O . TYR A 1 229 ? -8.914 9.256 -4.337 1.00 90.31 229 TYR A O 1
ATOM 1832 N N . MET A 1 230 ? -10.205 8.237 -5.855 1.00 94.44 230 MET A N 1
ATOM 1833 C CA . MET A 1 230 ? -11.161 7.736 -4.862 1.00 94.44 230 MET A CA 1
ATOM 1834 C C . MET A 1 230 ? -10.503 6.933 -3.733 1.00 94.44 230 MET A C 1
ATOM 1836 O O . MET A 1 230 ? -10.934 7.044 -2.588 1.00 94.44 230 MET A O 1
ATOM 1840 N N . ALA A 1 231 ? -9.410 6.214 -4.003 1.00 90.69 231 ALA A N 1
ATOM 1841 C CA . ALA A 1 231 ? -8.667 5.488 -2.973 1.00 90.69 231 ALA A CA 1
ATOM 1842 C C . ALA A 1 231 ? -8.192 6.425 -1.847 1.00 90.69 231 ALA A C 1
ATOM 1844 O O . ALA A 1 231 ? -8.279 6.066 -0.679 1.00 90.69 231 ALA A O 1
ATOM 1845 N N . GLN A 1 232 ? -7.802 7.662 -2.176 1.00 90.38 232 GLN A N 1
ATOM 1846 C CA . GLN A 1 232 ? -7.356 8.674 -1.209 1.00 90.38 232 GLN A CA 1
ATOM 1847 C C . GLN A 1 232 ? -8.484 9.163 -0.290 1.00 90.38 232 GLN A C 1
ATOM 1849 O O . GLN A 1 232 ? -8.211 9.675 0.791 1.00 90.38 232 GLN A O 1
ATOM 1854 N N . TYR A 1 233 ? -9.747 8.998 -0.692 1.00 93.81 233 TYR A N 1
ATOM 1855 C CA . TYR A 1 233 ? -10.914 9.306 0.136 1.00 93.81 233 TYR A CA 1
ATOM 1856 C C . TYR A 1 233 ? -11.421 8.063 0.877 1.00 93.81 233 TYR A C 1
ATOM 1858 O O . TYR A 1 233 ? -11.707 8.137 2.073 1.00 93.81 233 TYR A O 1
ATOM 1866 N N . ALA A 1 234 ? -11.495 6.922 0.185 1.00 94.00 234 ALA A N 1
ATOM 1867 C CA . ALA A 1 234 ? -11.988 5.657 0.719 1.00 94.00 234 ALA A CA 1
ATOM 1868 C C . ALA A 1 234 ? -11.087 5.102 1.831 1.00 94.00 234 ALA A C 1
ATOM 1870 O O . ALA A 1 234 ? -11.599 4.564 2.808 1.00 94.00 234 ALA A O 1
ATOM 1871 N N . GLU A 1 235 ? -9.766 5.261 1.723 1.00 91.88 235 GLU A N 1
ATOM 1872 C CA . GLU A 1 235 ? -8.816 4.798 2.736 1.00 91.88 235 GLU A CA 1
ATOM 1873 C C . GLU A 1 235 ? -8.997 5.518 4.090 1.00 91.88 235 GLU A C 1
ATOM 1875 O O . GLU A 1 235 ? -9.311 4.843 5.077 1.00 91.88 235 GLU A O 1
ATOM 1880 N N . PRO A 1 236 ? -8.875 6.860 4.184 1.00 93.62 236 PRO A N 1
ATOM 1881 C CA . PRO A 1 236 ? -9.124 7.561 5.440 1.00 93.62 236 PRO A CA 1
ATOM 1882 C C . PRO A 1 236 ? -10.544 7.353 5.951 1.00 93.62 236 PRO A C 1
ATOM 1884 O O . PRO A 1 236 ? -10.728 7.126 7.144 1.00 93.62 236 PRO A O 1
ATOM 1887 N N . TRP A 1 237 ? -11.544 7.391 5.061 1.00 96.12 237 TRP A N 1
ATOM 1888 C CA . TRP A 1 237 ? -12.925 7.132 5.457 1.00 96.12 237 TRP A CA 1
ATOM 1889 C C . TRP A 1 237 ? -13.059 5.776 6.139 1.00 96.12 237 TRP A C 1
ATOM 1891 O O . TRP A 1 237 ? -13.607 5.714 7.232 1.00 96.12 237 TRP A O 1
ATOM 1901 N N . ARG A 1 238 ? -12.506 4.714 5.544 1.00 94.62 238 ARG A N 1
ATOM 1902 C CA . ARG A 1 238 ? -12.581 3.353 6.076 1.00 94.62 238 ARG A CA 1
ATOM 1903 C C . ARG A 1 238 ? -12.016 3.267 7.491 1.00 94.62 238 ARG A C 1
ATOM 1905 O O . ARG A 1 238 ? -12.695 2.736 8.366 1.00 94.62 238 ARG A O 1
ATOM 1912 N N . LEU A 1 239 ? -10.810 3.789 7.726 1.00 95.19 239 LEU A N 1
ATOM 1913 C CA . LEU A 1 239 ? -10.204 3.788 9.064 1.00 95.19 239 LEU A CA 1
ATOM 1914 C C . LEU A 1 239 ? -11.088 4.529 10.071 1.00 95.19 239 LEU A C 1
ATOM 1916 O O . LEU A 1 239 ? -11.421 3.981 11.117 1.00 95.19 239 LEU A O 1
ATOM 1920 N N . LEU A 1 240 ? -11.504 5.749 9.732 1.00 96.88 240 LEU A N 1
ATOM 1921 C CA . LEU A 1 240 ? -12.289 6.612 10.615 1.00 96.88 240 LEU A CA 1
ATOM 1922 C C . LEU A 1 240 ? -13.681 6.042 10.910 1.00 96.88 240 LEU A C 1
ATOM 1924 O O . LEU A 1 240 ? -14.148 6.124 12.046 1.00 96.88 240 LEU A O 1
ATOM 1928 N N . GLU A 1 241 ? -14.320 5.447 9.907 1.00 96.38 241 GLU A N 1
ATOM 1929 C CA . GLU A 1 241 ? -15.619 4.785 9.996 1.00 96.38 241 GLU A CA 1
ATOM 1930 C C . GLU A 1 241 ? -15.545 3.544 10.887 1.00 96.38 241 GLU A C 1
ATOM 1932 O O . GLU A 1 241 ? -16.323 3.422 11.836 1.00 96.38 241 GLU A O 1
ATOM 1937 N N . PHE A 1 242 ? -14.562 2.663 10.667 1.00 96.75 242 PHE A N 1
ATOM 1938 C CA . PHE A 1 242 ? -14.367 1.510 11.544 1.00 96.75 242 PHE A CA 1
ATOM 1939 C C . PHE A 1 242 ? -13.938 1.909 12.948 1.00 96.75 242 PHE A C 1
ATOM 1941 O O . PHE A 1 242 ? -14.277 1.195 13.879 1.00 96.75 242 PHE A O 1
ATOM 1948 N N . THR A 1 243 ? -13.268 3.042 13.152 1.00 96.88 243 THR A N 1
ATOM 1949 C CA . THR A 1 243 ? -13.004 3.545 14.507 1.00 96.88 243 THR A CA 1
ATOM 1950 C C . THR A 1 243 ? -14.119 4.417 15.075 1.00 96.88 243 THR A C 1
ATOM 1952 O O . THR A 1 243 ? -13.917 5.034 16.106 1.00 96.88 243 THR A O 1
ATOM 1955 N N . GLY A 1 244 ? -15.290 4.512 14.435 1.00 95.81 244 GLY A N 1
ATOM 1956 C CA . GLY A 1 244 ? -16.443 5.244 14.973 1.00 95.81 244 GLY A CA 1
ATOM 1957 C C . GLY A 1 244 ? -16.251 6.762 15.105 1.00 95.81 244 GLY A C 1
ATOM 1958 O O . GLY A 1 244 ? -16.961 7.397 15.889 1.00 95.81 244 GLY A O 1
ATOM 1959 N N . MET A 1 245 ? -15.314 7.354 14.357 1.00 96.62 245 MET A N 1
ATOM 1960 C CA . MET A 1 245 ? -14.953 8.775 14.460 1.00 96.62 245 MET A CA 1
ATOM 1961 C C . MET A 1 245 ? -15.927 9.706 13.726 1.00 96.62 245 MET A C 1
ATOM 1963 O O . MET A 1 245 ? -16.026 10.878 14.083 1.00 96.62 245 MET A O 1
ATOM 1967 N N . PHE A 1 246 ? -16.663 9.216 12.725 1.00 96.25 246 PHE A N 1
ATOM 1968 C CA . PHE A 1 246 ? -17.720 10.001 12.081 1.00 96.25 246 PHE A CA 1
ATOM 1969 C C . PHE A 1 246 ? -18.947 10.148 12.990 1.00 96.25 246 PHE A C 1
ATOM 1971 O O . PHE A 1 246 ? -19.298 9.190 13.684 1.00 96.25 246 PHE A O 1
ATOM 1978 N N . PRO A 1 247 ? -19.635 11.303 12.974 1.00 94.06 247 PRO A N 1
ATOM 1979 C CA . PRO A 1 247 ? -20.892 11.479 13.691 1.00 94.06 247 PRO A CA 1
ATOM 1980 C C . PRO A 1 247 ? -22.041 10.732 12.991 1.00 94.06 247 PRO A C 1
ATOM 1982 O O . PRO A 1 247 ? -22.058 10.589 11.766 1.00 94.06 247 PRO A O 1
ATOM 1985 N N . ASP A 1 248 ? -23.006 10.237 13.772 1.00 92.25 248 ASP A N 1
ATOM 1986 C CA . ASP A 1 248 ? -24.055 9.318 13.291 1.00 92.25 248 ASP A CA 1
ATOM 1987 C C . ASP A 1 248 ? -24.984 9.923 12.229 1.00 92.25 248 ASP A C 1
ATOM 1989 O O . ASP A 1 248 ? -25.534 9.194 11.404 1.00 92.25 248 ASP A O 1
ATOM 1993 N N . ASP A 1 249 ? -25.150 11.244 12.229 1.00 90.81 249 ASP A N 1
ATOM 1994 C CA . ASP A 1 249 ? -25.966 11.984 11.265 1.00 90.81 249 ASP A CA 1
ATOM 1995 C C . ASP A 1 249 ? -25.316 12.087 9.877 1.00 90.81 249 ASP A C 1
ATOM 1997 O O . ASP A 1 249 ? -26.028 12.259 8.891 1.00 90.81 249 ASP A O 1
ATOM 2001 N N . LEU A 1 250 ? -23.988 11.948 9.781 1.00 94.06 250 LEU A N 1
ATOM 2002 C CA . LEU A 1 250 ? -23.254 12.059 8.517 1.00 94.06 250 LEU A CA 1
ATOM 2003 C C . LEU A 1 250 ? -22.895 10.701 7.898 1.00 94.06 250 LEU A C 1
ATOM 2005 O O . LEU A 1 250 ? -22.730 10.611 6.681 1.00 94.06 250 LEU A O 1
ATOM 2009 N N . ARG A 1 251 ? -22.785 9.641 8.710 1.00 94.75 251 ARG A N 1
ATOM 2010 C CA . ARG A 1 251 ? -22.373 8.298 8.252 1.00 94.75 251 ARG A CA 1
ATOM 2011 C C . ARG A 1 251 ? -23.231 7.786 7.096 1.00 94.75 251 ARG A C 1
ATOM 2013 O O . ARG A 1 251 ? -22.686 7.391 6.070 1.00 94.75 251 ARG A O 1
ATOM 2020 N N . ASN A 1 252 ? -24.556 7.892 7.237 1.00 92.62 252 ASN A N 1
ATOM 2021 C CA . ASN A 1 252 ? -25.527 7.516 6.205 1.00 92.62 252 ASN A CA 1
ATOM 2022 C C . ASN A 1 252 ? -25.192 8.113 4.834 1.00 92.62 252 ASN A C 1
ATOM 2024 O O . ASN A 1 252 ? -25.108 7.417 3.827 1.00 92.62 252 ASN A O 1
ATOM 2028 N N . ASP A 1 253 ? -25.016 9.430 4.823 1.00 95.06 253 ASP A N 1
ATOM 2029 C CA . ASP A 1 253 ? -24.881 10.213 3.607 1.00 95.06 253 ASP A CA 1
ATOM 2030 C C . ASP A 1 253 ? -23.536 9.932 2.924 1.00 95.06 253 ASP A C 1
ATOM 2032 O O . ASP A 1 253 ? -23.461 9.901 1.694 1.00 95.06 253 ASP A O 1
ATOM 2036 N N . ILE A 1 254 ? -22.480 9.674 3.706 1.00 96.69 254 ILE A N 1
ATOM 2037 C CA . ILE A 1 254 ? -21.177 9.266 3.169 1.00 96.69 254 ILE A CA 1
ATOM 2038 C C . ILE A 1 254 ? -21.241 7.851 2.585 1.00 96.69 254 ILE A C 1
ATOM 2040 O O . ILE A 1 254 ? -20.753 7.639 1.475 1.00 96.69 254 ILE A O 1
ATOM 2044 N N . GLU A 1 255 ? -21.846 6.891 3.291 1.00 96.00 255 GLU A N 1
ATOM 2045 C CA . GLU A 1 255 ? -22.035 5.528 2.778 1.00 96.00 255 GLU A CA 1
ATOM 2046 C C . GLU A 1 255 ? -22.795 5.556 1.444 1.00 96.00 255 GLU A C 1
ATOM 2048 O O . GLU A 1 255 ? -22.335 4.992 0.451 1.00 96.00 255 GLU A O 1
ATOM 2053 N N . GLU A 1 256 ? -23.908 6.287 1.381 1.00 95.75 256 GLU A N 1
ATOM 2054 C CA . GLU A 1 256 ? -24.684 6.439 0.153 1.00 95.75 256 GLU A CA 1
ATOM 2055 C C . GLU A 1 256 ? -23.866 7.106 -0.969 1.00 95.75 256 GLU A C 1
ATOM 2057 O O . GLU A 1 256 ? -23.894 6.653 -2.116 1.00 95.75 256 GLU A O 1
ATOM 2062 N N . CYS A 1 257 ? -23.091 8.148 -0.651 1.00 96.69 257 CYS A N 1
ATOM 2063 C CA . CYS A 1 257 ? -22.190 8.808 -1.598 1.00 96.69 257 CYS A CA 1
ATOM 2064 C C . CYS A 1 257 ? -21.179 7.823 -2.208 1.00 96.69 257 CYS A C 1
ATOM 2066 O O . CYS A 1 257 ? -20.984 7.808 -3.426 1.00 96.69 257 CYS A O 1
ATOM 2068 N N . LEU A 1 258 ? -20.544 6.993 -1.379 1.00 97.50 258 LEU A N 1
ATOM 2069 C CA . LEU A 1 258 ? -19.554 6.008 -1.820 1.00 97.50 258 LEU A CA 1
ATOM 2070 C C . LEU A 1 258 ? -20.193 4.864 -2.611 1.00 97.50 258 LEU A C 1
ATOM 2072 O O . LEU A 1 258 ? -19.631 4.433 -3.617 1.00 97.50 258 LEU A O 1
ATOM 2076 N N . PHE A 1 259 ? -21.383 4.412 -2.206 1.00 97.38 259 PHE A N 1
ATOM 2077 C CA . PHE A 1 259 ? -22.147 3.404 -2.938 1.00 97.38 259 PHE A CA 1
ATOM 2078 C C . PHE A 1 259 ? -22.514 3.893 -4.346 1.00 97.38 259 PHE A C 1
ATOM 2080 O O . PHE A 1 259 ? -22.269 3.194 -5.333 1.00 97.38 259 PHE A O 1
ATOM 2087 N N . ARG A 1 260 ? -23.051 5.118 -4.459 1.00 96.44 260 ARG A N 1
ATOM 2088 C CA . ARG A 1 260 ? -23.382 5.750 -5.748 1.00 96.44 260 ARG A CA 1
ATOM 2089 C C . ARG A 1 260 ? -22.148 5.890 -6.633 1.00 96.44 260 ARG A C 1
ATOM 2091 O O . ARG A 1 260 ? -22.195 5.505 -7.798 1.00 96.44 260 ARG A O 1
ATOM 2098 N N . TRP A 1 261 ? -21.027 6.353 -6.075 1.00 97.81 261 TRP A N 1
ATOM 2099 C CA . TRP A 1 261 ? -19.775 6.429 -6.825 1.00 97.81 261 TRP A CA 1
ATOM 2100 C C . TRP A 1 261 ? -19.328 5.056 -7.337 1.00 97.81 261 TRP A C 1
ATOM 2102 O O . TRP A 1 261 ? -18.978 4.938 -8.513 1.00 97.81 261 TRP A O 1
ATOM 2112 N N . ALA A 1 262 ? -19.390 4.013 -6.503 1.00 98.00 262 ALA A N 1
ATOM 2113 C CA . ALA A 1 262 ? -18.997 2.660 -6.891 1.00 98.00 262 ALA A CA 1
ATOM 2114 C C . ALA A 1 262 ? -19.854 2.113 -8.046 1.00 98.00 262 ALA A C 1
ATOM 2116 O O . ALA A 1 262 ? -19.329 1.419 -8.914 1.00 98.00 262 ALA A O 1
ATOM 2117 N N . GLN A 1 263 ? -21.141 2.469 -8.104 1.00 96.81 263 GLN A N 1
ATOM 2118 C CA . GLN A 1 263 ? -22.052 2.128 -9.208 1.00 96.81 263 GLN A CA 1
ATOM 2119 C C . GLN A 1 263 ? -21.901 3.018 -10.454 1.00 96.81 263 GLN A C 1
ATOM 2121 O O . GLN A 1 263 ? -22.405 2.674 -11.522 1.00 96.81 263 GLN A O 1
ATOM 2126 N N . SER A 1 264 ? -21.211 4.151 -10.340 1.00 96.44 264 SER A N 1
ATOM 2127 C CA . SER A 1 264 ? -21.142 5.160 -11.396 1.00 96.44 264 SER A CA 1
ATOM 2128 C C . SER A 1 264 ? -20.221 4.777 -12.566 1.00 96.44 264 SER A C 1
ATOM 2130 O O . SER A 1 264 ? -19.455 3.806 -12.532 1.00 96.44 264 SER A O 1
ATOM 2132 N N . SER A 1 265 ? -20.209 5.637 -13.591 1.00 95.50 265 SER A N 1
ATOM 2133 C CA . SER A 1 265 ? -19.262 5.558 -14.714 1.00 95.50 265 SER A CA 1
ATOM 2134 C C . SER A 1 265 ? -17.789 5.754 -14.322 1.00 95.50 265 SER A C 1
ATOM 2136 O O . SER A 1 265 ? -16.916 5.397 -15.106 1.00 95.50 265 SER A O 1
ATOM 2138 N N . GLN A 1 266 ? -17.500 6.310 -13.139 1.00 95.81 266 GLN A N 1
ATOM 2139 C CA . GLN A 1 266 ? -16.139 6.474 -12.599 1.00 95.81 266 GLN A CA 1
ATOM 2140 C C . GLN A 1 266 ? -15.777 5.390 -11.567 1.00 95.81 266 GLN A C 1
ATOM 2142 O O . GLN A 1 266 ? -14.614 5.277 -11.186 1.00 95.81 266 GLN A O 1
ATOM 2147 N N . GLY A 1 267 ? -16.752 4.596 -11.121 1.00 97.06 267 GLY A N 1
ATOM 2148 C CA . GLY A 1 267 ? -16.543 3.394 -10.317 1.00 97.06 267 GLY A CA 1
ATOM 2149 C C . GLY A 1 267 ? -16.485 2.157 -11.211 1.00 97.06 267 GLY A C 1
ATOM 2150 O O . GLY A 1 267 ? -15.647 2.052 -12.111 1.00 97.06 267 GLY A O 1
ATOM 2151 N N . ILE A 1 268 ? -17.425 1.233 -11.013 1.00 96.69 268 ILE A N 1
ATOM 2152 C CA . ILE A 1 268 ? -17.511 -0.025 -11.762 1.00 96.69 268 ILE A CA 1
ATOM 2153 C C . ILE A 1 268 ? -17.532 0.188 -13.283 1.00 96.69 268 ILE A C 1
ATOM 2155 O O . ILE A 1 268 ? -16.929 -0.603 -14.011 1.00 96.69 268 ILE A O 1
ATOM 2159 N N . GLY A 1 269 ? -18.159 1.265 -13.777 1.00 95.69 269 GLY A N 1
ATOM 2160 C CA . GLY A 1 269 ? -18.211 1.570 -15.208 1.00 95.69 269 GLY A CA 1
ATOM 2161 C C . GLY A 1 269 ? -16.834 1.834 -15.826 1.00 95.69 269 GLY A C 1
ATOM 2162 O O . GLY A 1 269 ? -16.597 1.430 -16.964 1.00 95.69 269 GLY A O 1
ATOM 2163 N N . TYR A 1 270 ? -15.912 2.437 -15.068 1.00 96.31 270 TYR A N 1
ATOM 2164 C CA . TYR A 1 270 ? -14.536 2.668 -15.509 1.00 96.31 270 TYR A CA 1
ATOM 2165 C C . TYR A 1 270 ? -13.702 1.389 -15.407 1.00 96.31 270 TYR A C 1
ATOM 2167 O O . TYR A 1 270 ? -13.060 0.987 -16.379 1.00 96.31 270 TYR A O 1
ATOM 2175 N N . ALA A 1 271 ? -13.752 0.715 -14.252 1.00 95.69 271 ALA A N 1
ATOM 2176 C CA . ALA A 1 271 ? -12.969 -0.497 -14.003 1.00 95.69 271 ALA A CA 1
ATOM 2177 C C . ALA A 1 271 ? -13.307 -1.629 -14.994 1.00 95.69 271 ALA A C 1
ATOM 2179 O O . ALA A 1 271 ? -12.409 -2.264 -15.541 1.00 95.69 271 ALA A O 1
ATOM 2180 N N . SER A 1 272 ? -14.592 -1.793 -15.331 1.00 93.88 272 SER A N 1
ATOM 2181 C CA . SER A 1 272 ? -15.069 -2.789 -16.310 1.00 93.88 272 SER A CA 1
ATOM 2182 C C . SER A 1 272 ? -14.647 -2.493 -17.758 1.00 93.88 272 SER A C 1
ATOM 2184 O O . SER A 1 272 ? -14.861 -3.313 -18.656 1.00 93.88 272 SER A O 1
ATOM 2186 N N . GLY A 1 273 ? -14.085 -1.308 -18.022 1.00 86.38 273 GLY A N 1
ATOM 2187 C CA . GLY A 1 273 ? -13.541 -0.945 -19.328 1.00 86.38 273 GLY A CA 1
ATOM 2188 C C . GLY A 1 273 ? -12.295 -1.755 -19.698 1.00 86.38 273 GLY A C 1
ATOM 2189 O O . GLY A 1 273 ? -12.042 -1.974 -20.886 1.00 86.38 273 GLY A O 1
ATOM 2190 N N . HIS A 1 274 ? -11.547 -2.248 -18.706 1.00 81.56 274 HIS A N 1
ATOM 2191 C CA . HIS A 1 274 ? -10.415 -3.139 -18.934 1.00 81.56 274 HIS A CA 1
ATOM 2192 C C . HIS A 1 274 ? -10.901 -4.583 -19.109 1.00 81.56 274 HIS A C 1
ATOM 2194 O O . HIS A 1 274 ? -11.377 -5.211 -18.170 1.00 81.56 274 HIS A O 1
ATOM 2200 N N . LYS A 1 275 ? -10.808 -5.103 -20.337 1.00 76.00 275 LYS A N 1
ATOM 2201 C CA . LYS A 1 275 ? -11.338 -6.433 -20.698 1.00 76.00 275 LYS A CA 1
ATOM 2202 C C . LYS A 1 275 ? -10.269 -7.469 -21.027 1.00 76.00 275 LYS A C 1
ATOM 2204 O O . LYS A 1 275 ? -10.576 -8.657 -21.087 1.00 76.00 275 LYS A O 1
ATOM 2209 N N . SER A 1 276 ? -9.051 -7.027 -21.332 1.00 84.94 276 SER A N 1
ATOM 2210 C CA . SER A 1 276 ? -7.984 -7.925 -21.768 1.00 84.94 276 SER A CA 1
ATOM 2211 C C . SER A 1 276 ? -7.268 -8.510 -20.565 1.00 84.94 276 SER A C 1
ATOM 2213 O O . SER A 1 276 ? -6.978 -7.799 -19.621 1.00 84.94 276 SER A O 1
ATOM 2215 N N . LYS A 1 277 ? -6.950 -9.801 -20.612 1.00 92.81 277 LYS A N 1
ATOM 2216 C CA . LYS A 1 277 ? -6.134 -10.476 -19.590 1.00 92.81 277 LYS A CA 1
ATOM 2217 C C . LYS A 1 277 ? -4.730 -10.806 -20.097 1.00 92.81 277 LYS A C 1
ATOM 2219 O O . LYS A 1 277 ? -3.988 -11.527 -19.436 1.00 92.81 277 LYS A O 1
ATOM 2224 N N . ASN A 1 278 ? -4.377 -10.326 -21.291 1.00 93.88 278 ASN A N 1
ATOM 2225 C CA . ASN A 1 278 ? -3.103 -10.649 -21.933 1.00 93.88 278 ASN A CA 1
ATOM 2226 C C . ASN A 1 278 ? -1.958 -9.736 -21.485 1.00 93.88 278 ASN A C 1
ATOM 2228 O O . ASN A 1 278 ? -0.800 -10.091 -21.683 1.00 93.88 278 ASN A O 1
ATOM 2232 N N . LEU A 1 279 ? -2.275 -8.573 -20.915 1.00 93.50 279 LEU A N 1
ATOM 2233 C CA . LEU A 1 279 ? -1.323 -7.593 -20.406 1.00 93.50 279 LEU A CA 1
ATOM 2234 C C . LEU A 1 279 ? -1.854 -6.987 -19.104 1.00 93.50 279 LEU A C 1
ATOM 2236 O O . LEU A 1 279 ? -3.069 -6.995 -18.894 1.00 93.50 279 LEU A O 1
ATOM 2240 N N . PRO A 1 280 ? -0.971 -6.462 -18.238 1.00 93.62 280 PRO A N 1
ATOM 2241 C CA . PRO A 1 280 ? -1.393 -5.771 -17.029 1.00 93.62 280 PRO A CA 1
ATOM 2242 C C . PRO A 1 280 ? -2.297 -4.568 -17.324 1.00 93.62 280 PRO A C 1
ATOM 2244 O O . PRO A 1 280 ? -2.167 -3.900 -18.351 1.00 93.62 280 PRO A O 1
ATOM 2247 N N . SER A 1 281 ? -3.194 -4.265 -16.386 1.00 93.88 281 SER A N 1
ATOM 2248 C CA . SER A 1 281 ? -4.042 -3.074 -16.457 1.00 93.88 281 SER A CA 1
ATOM 2249 C C . SER A 1 281 ? -3.238 -1.771 -16.437 1.00 93.88 281 SER A C 1
ATOM 2251 O O . SER A 1 281 ? -2.115 -1.705 -15.939 1.00 93.88 281 SER A O 1
ATOM 2253 N N . HIS A 1 282 ? -3.860 -0.695 -16.917 1.00 91.75 282 HIS A N 1
ATOM 2254 C CA . HIS A 1 282 ? -3.342 0.654 -16.715 1.00 91.75 282 HIS A CA 1
ATOM 2255 C C . HIS A 1 282 ? -3.524 1.104 -15.256 1.00 91.75 282 HIS A C 1
ATOM 2257 O O . HIS A 1 282 ? -4.518 0.755 -14.610 1.00 91.75 282 HIS A O 1
ATOM 2263 N N . ASN A 1 283 ? -2.607 1.934 -14.752 1.00 92.12 283 ASN A N 1
ATOM 2264 C CA . ASN A 1 283 ? -2.620 2.412 -13.367 1.00 92.12 283 ASN A CA 1
ATOM 2265 C C . ASN A 1 283 ? -3.921 3.162 -12.994 1.00 92.12 283 ASN A C 1
ATOM 2267 O O . ASN A 1 283 ? -4.445 2.966 -11.900 1.00 92.12 283 ASN A O 1
ATOM 2271 N N . HIS A 1 284 ? -4.525 3.919 -13.920 1.00 93.38 284 HIS A N 1
ATOM 2272 C CA . HIS A 1 284 ? -5.808 4.601 -13.701 1.00 93.38 284 HIS A CA 1
ATOM 2273 C C . HIS A 1 284 ? -6.932 3.618 -13.353 1.00 93.38 284 HIS A C 1
ATOM 2275 O O . HIS A 1 284 ? -7.747 3.876 -12.468 1.00 93.38 284 HIS A O 1
ATOM 2281 N N . THR A 1 285 ? -6.965 2.469 -14.030 1.00 95.19 285 THR A N 1
ATOM 2282 C CA . THR A 1 285 ? -7.944 1.412 -13.758 1.00 95.19 285 THR A CA 1
ATOM 2283 C C . THR A 1 285 ? -7.662 0.754 -12.410 1.00 95.19 285 THR A C 1
ATOM 2285 O O . THR A 1 285 ? -8.600 0.453 -11.675 1.00 95.19 285 THR A O 1
ATOM 2288 N N . MET A 1 286 ? -6.387 0.593 -12.043 1.00 96.06 286 MET A N 1
ATOM 2289 C CA . MET A 1 286 ? -5.990 0.034 -10.746 1.00 96.06 286 MET A CA 1
ATOM 2290 C C . MET A 1 286 ? -6.361 0.931 -9.561 1.00 96.06 286 MET A C 1
ATOM 2292 O O . MET A 1 286 ? -6.793 0.403 -8.540 1.00 96.06 286 MET A O 1
ATOM 2296 N N . PHE A 1 287 ? -6.262 2.263 -9.678 1.00 95.50 287 PHE A N 1
ATOM 2297 C CA . PHE A 1 287 ? -6.755 3.184 -8.639 1.00 95.50 287 PHE A CA 1
ATOM 2298 C C . PHE A 1 287 ? -8.245 2.960 -8.350 1.00 95.50 287 PHE A C 1
ATOM 2300 O O . PHE A 1 287 ? -8.664 2.822 -7.194 1.00 95.50 287 PHE A O 1
ATOM 2307 N N . CYS A 1 288 ? -9.042 2.874 -9.417 1.00 96.88 288 CYS A N 1
ATOM 2308 C CA . CYS A 1 288 ? -10.470 2.607 -9.331 1.00 96.88 288 CYS A CA 1
ATOM 2309 C C . CYS A 1 288 ? -10.743 1.231 -8.701 1.00 96.88 288 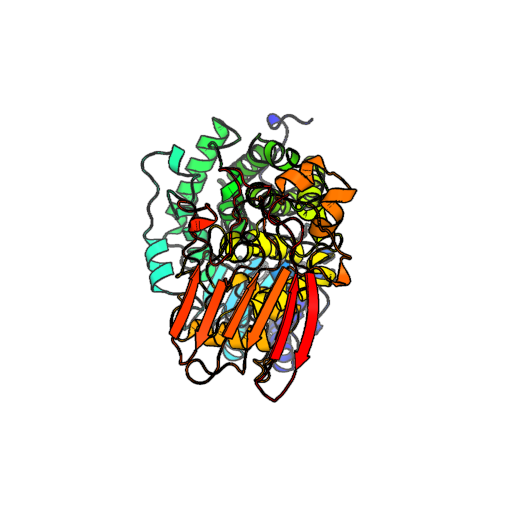CYS A C 1
ATOM 2311 O O . CYS A 1 288 ? -11.505 1.133 -7.741 1.00 96.88 288 CYS A O 1
ATOM 2313 N N . ALA A 1 289 ? -10.066 0.184 -9.180 1.00 97.62 289 ALA A N 1
ATOM 2314 C CA . ALA A 1 289 ? -10.212 -1.181 -8.680 1.00 97.62 289 ALA A CA 1
ATOM 2315 C C . ALA A 1 289 ? -9.837 -1.321 -7.197 1.00 97.62 289 ALA A C 1
ATOM 2317 O O . ALA A 1 289 ? -10.582 -1.940 -6.443 1.00 97.62 289 ALA A O 1
ATOM 2318 N N . LEU A 1 290 ? -8.741 -0.701 -6.746 1.00 97.25 290 LEU A N 1
ATOM 2319 C CA . LEU A 1 290 ? -8.355 -0.714 -5.332 1.00 97.25 290 LEU A CA 1
ATOM 2320 C C . LEU A 1 290 ? -9.430 -0.057 -4.453 1.00 97.25 290 LEU A C 1
ATOM 2322 O O . LEU A 1 290 ? -9.785 -0.583 -3.399 1.00 97.25 290 LEU A O 1
ATOM 2326 N N . SER A 1 291 ? -10.006 1.053 -4.923 1.00 97.12 291 SER A N 1
ATOM 2327 C CA . SER A 1 291 ? -11.130 1.714 -4.248 1.00 97.12 291 SER A CA 1
ATOM 2328 C C . SER A 1 291 ? -12.341 0.779 -4.149 1.00 97.12 291 SER A C 1
ATOM 2330 O O . SER A 1 291 ? -12.933 0.636 -3.079 1.00 97.12 291 SER A O 1
ATOM 2332 N N . LEU A 1 292 ? -12.678 0.091 -5.246 1.00 98.38 292 LEU A N 1
ATOM 2333 C CA . LEU A 1 292 ? -13.755 -0.899 -5.285 1.00 98.38 292 LEU A CA 1
ATOM 2334 C C . LEU A 1 292 ? -13.493 -2.081 -4.342 1.00 98.38 292 LEU A C 1
ATOM 2336 O O . LEU A 1 292 ? -14.446 -2.536 -3.722 1.00 98.38 292 LEU A O 1
ATOM 2340 N N . CYS A 1 293 ? -12.248 -2.535 -4.154 1.00 97.75 293 CYS A N 1
ATOM 2341 C CA . CYS A 1 293 ? -11.920 -3.574 -3.168 1.00 97.75 293 CYS A CA 1
ATOM 2342 C C . CYS A 1 293 ? -12.270 -3.152 -1.736 1.00 97.75 293 CYS A C 1
ATOM 2344 O O . CYS A 1 293 ? -12.913 -3.911 -1.008 1.00 97.75 293 CYS A O 1
ATOM 2346 N N . TYR A 1 294 ? -11.887 -1.938 -1.329 1.00 97.75 294 TYR A N 1
ATOM 2347 C CA . TYR A 1 294 ? -12.185 -1.441 0.017 1.00 97.75 294 TYR A CA 1
ATOM 2348 C C . TYR A 1 294 ? -13.688 -1.276 0.257 1.00 97.75 294 TYR A C 1
ATOM 2350 O O . TYR A 1 294 ? -14.182 -1.625 1.336 1.00 97.75 294 TYR A O 1
ATOM 2358 N N . LEU A 1 295 ? -14.413 -0.765 -0.743 1.00 98.19 295 LEU A N 1
ATOM 2359 C CA . LEU A 1 295 ? -15.865 -0.606 -0.677 1.00 98.19 295 LEU A CA 1
ATOM 2360 C C . LEU A 1 295 ? -16.576 -1.964 -0.718 1.00 98.19 295 LEU A C 1
ATOM 2362 O O . LEU A 1 295 ? -17.490 -2.188 0.069 1.00 98.19 295 LEU A O 1
ATOM 2366 N N . ALA A 1 296 ? -16.132 -2.899 -1.559 1.00 98.31 296 ALA A N 1
ATOM 2367 C CA . ALA A 1 296 ? -16.684 -4.248 -1.628 1.00 98.31 296 ALA A CA 1
ATOM 2368 C C . ALA A 1 296 ? -16.568 -4.980 -0.287 1.00 98.31 296 ALA A C 1
ATOM 2370 O O . ALA A 1 296 ? -17.533 -5.592 0.164 1.00 98.31 296 ALA A O 1
ATOM 2371 N N . ASP A 1 297 ? -15.421 -4.871 0.385 1.00 97.50 297 ASP A N 1
ATOM 2372 C CA . ASP A 1 297 ? -15.230 -5.455 1.712 1.00 97.50 297 ASP A CA 1
ATOM 2373 C C . ASP A 1 297 ? -16.155 -4.821 2.763 1.00 97.50 297 ASP A C 1
ATOM 2375 O O . ASP A 1 297 ? -16.808 -5.537 3.523 1.00 97.50 297 ASP A O 1
ATOM 2379 N N . TYR A 1 298 ? -16.247 -3.486 2.791 1.00 96.50 298 TYR A N 1
ATOM 2380 C CA . TYR A 1 298 ? -17.113 -2.782 3.739 1.00 96.50 298 TYR A CA 1
ATOM 2381 C C . TYR A 1 298 ? -18.591 -3.128 3.514 1.00 96.50 298 TYR A C 1
ATOM 2383 O O . TYR A 1 298 ? -19.262 -3.619 4.424 1.00 96.50 298 TYR A O 1
ATOM 2391 N N . PHE A 1 299 ? -19.096 -2.910 2.296 1.00 96.75 299 PHE A N 1
ATOM 2392 C CA . PHE A 1 299 ? -20.505 -3.122 1.976 1.00 96.75 299 PHE A CA 1
ATOM 2393 C C . PHE A 1 299 ? -20.877 -4.603 1.983 1.00 96.75 299 PHE A C 1
ATOM 2395 O O . PHE A 1 299 ? -21.962 -4.934 2.437 1.00 96.75 299 PHE A O 1
ATOM 2402 N N . GLY A 1 300 ? -19.988 -5.511 1.574 1.00 95.44 300 GLY A N 1
ATOM 2403 C CA . GLY A 1 300 ? -20.254 -6.951 1.620 1.00 95.44 300 GLY A CA 1
ATOM 2404 C C . GLY A 1 300 ? -20.447 -7.477 3.046 1.00 95.44 300 GLY A C 1
ATOM 2405 O O . GLY A 1 300 ? -21.293 -8.338 3.276 1.00 95.44 300 GLY A O 1
ATOM 2406 N N . LYS A 1 301 ? -19.712 -6.927 4.022 1.00 92.56 301 LYS A N 1
ATOM 2407 C CA . LYS A 1 301 ? -19.878 -7.266 5.446 1.00 92.56 301 LYS A CA 1
ATOM 2408 C C . LYS A 1 301 ? -21.070 -6.554 6.073 1.00 92.56 301 LYS A C 1
ATOM 2410 O O . LYS A 1 301 ? -21.835 -7.158 6.821 1.00 92.56 301 LYS A O 1
ATOM 2415 N N . ARG A 1 302 ? -21.214 -5.253 5.804 1.00 91.69 302 ARG A N 1
ATOM 2416 C CA . ARG A 1 302 ? -22.237 -4.416 6.439 1.00 91.69 302 ARG A CA 1
ATOM 2417 C C . ARG A 1 302 ? -23.598 -4.521 5.791 1.00 91.69 302 ARG A C 1
ATOM 2419 O O . ARG A 1 302 ? -24.554 -4.231 6.480 1.00 91.69 302 ARG A O 1
ATOM 2426 N N . TYR A 1 303 ? -23.708 -4.974 4.554 1.00 93.19 303 TYR A N 1
ATOM 2427 C CA . TYR A 1 303 ? -24.959 -5.097 3.815 1.00 93.19 303 TYR A CA 1
ATOM 2428 C C . TYR A 1 303 ? -24.963 -6.418 3.024 1.00 93.19 303 TYR A C 1
ATOM 2430 O O . TYR A 1 303 ? -24.920 -6.402 1.795 1.00 93.19 303 TYR A O 1
ATOM 2438 N N . PRO A 1 304 ? -24.975 -7.581 3.710 1.00 91.62 304 PRO A N 1
ATOM 2439 C CA . PRO A 1 304 ? -24.872 -8.903 3.077 1.00 91.62 304 PRO A CA 1
ATOM 2440 C C . PRO A 1 304 ? -26.017 -9.234 2.105 1.00 91.62 304 PRO A C 1
ATOM 2442 O O . PRO A 1 304 ? -25.913 -10.181 1.331 1.00 91.62 304 PRO A O 1
ATOM 2445 N N . GLU A 1 305 ? -27.113 -8.479 2.157 1.00 92.38 305 GLU A N 1
ATOM 2446 C CA . GLU A 1 305 ? -28.230 -8.522 1.216 1.00 92.38 305 GLU A CA 1
ATOM 2447 C C . GLU A 1 305 ? -27.909 -7.926 -0.165 1.00 92.38 305 GLU A C 1
ATOM 2449 O O . GLU A 1 305 ? -28.661 -8.166 -1.109 1.00 92.38 305 GLU A O 1
ATOM 2454 N N . LEU A 1 306 ? -26.825 -7.153 -0.290 1.00 93.88 306 LEU A N 1
ATOM 2455 C CA . LEU A 1 306 ? -26.408 -6.533 -1.545 1.00 93.88 306 LEU A CA 1
ATOM 2456 C C . LEU A 1 306 ? -25.546 -7.492 -2.371 1.00 93.88 306 LEU A C 1
ATOM 2458 O O . LEU A 1 306 ? -24.614 -8.127 -1.873 1.00 93.88 306 LEU A O 1
ATOM 2462 N N . GLU A 1 307 ? -25.814 -7.544 -3.674 1.00 95.56 307 GLU A N 1
ATOM 2463 C CA . GLU A 1 307 ? -25.026 -8.331 -4.635 1.00 95.56 307 GLU A CA 1
ATOM 2464 C C . GLU A 1 307 ? -23.961 -7.472 -5.340 1.00 95.56 307 GLU A C 1
ATOM 2466 O O . GLU A 1 307 ? -22.965 -7.980 -5.867 1.00 95.56 307 GLU A O 1
ATOM 2471 N N . GLU A 1 308 ? -24.133 -6.151 -5.313 1.00 97.50 308 GLU A N 1
ATOM 2472 C CA . GLU A 1 308 ? -23.229 -5.159 -5.881 1.00 97.50 308 GLU A CA 1
ATOM 2473 C C . GLU A 1 308 ? -21.785 -5.310 -5.368 1.00 97.50 308 GLU A C 1
ATOM 2475 O O . GLU A 1 308 ? -20.884 -5.368 -6.210 1.00 97.50 308 GLU A O 1
ATOM 2480 N N . PRO A 1 309 ? -21.522 -5.480 -4.051 1.00 97.94 309 PRO A N 1
ATOM 2481 C CA . PRO A 1 309 ? -20.163 -5.645 -3.535 1.00 97.94 309 PRO A CA 1
ATOM 2482 C C . PRO A 1 309 ? -19.416 -6.841 -4.132 1.00 97.94 309 PRO A C 1
ATOM 2484 O O . PRO A 1 309 ? -18.229 -6.735 -4.442 1.00 97.94 309 PRO A O 1
ATOM 2487 N N . LYS A 1 310 ? -20.105 -7.967 -4.365 1.00 97.88 310 LYS A N 1
ATOM 2488 C CA . LYS A 1 310 ? -19.496 -9.147 -5.005 1.00 97.88 310 LYS A CA 1
ATOM 2489 C C . LYS A 1 310 ? -19.091 -8.840 -6.444 1.00 97.88 310 LYS A C 1
ATOM 2491 O O . LYS A 1 310 ? -18.021 -9.248 -6.888 1.00 97.88 310 LYS A O 1
ATOM 2496 N N . THR A 1 311 ? -19.930 -8.087 -7.154 1.00 97.81 311 THR A N 1
ATOM 2497 C CA . THR A 1 311 ? -19.650 -7.655 -8.528 1.00 97.81 311 THR A CA 1
ATOM 2498 C C . THR A 1 311 ? -18.457 -6.699 -8.569 1.00 97.81 311 THR A C 1
ATOM 2500 O O . THR A 1 311 ? -17.569 -6.865 -9.402 1.00 97.81 311 THR A O 1
ATOM 2503 N N . TRP A 1 312 ? -18.387 -5.735 -7.645 1.00 98.25 312 TRP A N 1
ATOM 2504 C CA . TRP A 1 312 ? -17.248 -4.820 -7.528 1.00 98.25 312 TRP A CA 1
ATOM 2505 C C . TRP A 1 312 ? -15.935 -5.556 -7.278 1.00 98.25 312 TRP A C 1
ATOM 2507 O O . TRP A 1 312 ? -14.954 -5.272 -7.962 1.00 98.25 312 TRP A O 1
ATOM 2517 N N . LYS A 1 313 ? -15.925 -6.522 -6.346 1.00 97.81 313 LYS A N 1
ATOM 2518 C CA . LYS A 1 313 ? -14.740 -7.345 -6.070 1.00 97.81 313 LYS A CA 1
ATOM 2519 C C . LYS A 1 313 ? -14.315 -8.135 -7.305 1.00 97.81 313 LYS A C 1
ATOM 2521 O O . LYS A 1 313 ? -13.152 -8.072 -7.669 1.00 97.81 313 LYS A O 1
ATOM 2526 N N . ALA A 1 314 ? -15.246 -8.795 -7.997 1.00 97.06 314 ALA A N 1
ATOM 2527 C CA . ALA A 1 314 ? -14.923 -9.559 -9.203 1.00 97.06 314 ALA A CA 1
ATOM 2528 C C . ALA A 1 314 ? -14.298 -8.686 -10.309 1.00 97.06 314 ALA A C 1
ATOM 2530 O O . ALA A 1 314 ? -13.310 -9.081 -10.923 1.00 97.06 314 ALA A O 1
ATOM 2531 N N . VAL A 1 315 ? -14.832 -7.479 -10.531 1.00 97.31 315 VAL A N 1
ATOM 2532 C CA . VAL A 1 315 ? -14.261 -6.521 -11.494 1.00 97.31 315 VAL A CA 1
ATOM 2533 C C . VAL A 1 315 ? -12.873 -6.053 -11.057 1.00 97.31 315 VAL A C 1
ATOM 2535 O O . VAL A 1 315 ? -11.972 -5.955 -11.887 1.00 97.31 315 VAL A O 1
ATOM 2538 N N . ALA A 1 316 ? -12.672 -5.773 -9.768 1.00 97.06 316 ALA A N 1
ATOM 2539 C CA . ALA A 1 316 ? -11.360 -5.389 -9.263 1.00 97.06 316 ALA A CA 1
ATOM 2540 C C . ALA A 1 316 ? -10.328 -6.523 -9.415 1.00 97.06 316 ALA A C 1
ATOM 2542 O O . ALA A 1 316 ? -9.203 -6.275 -9.845 1.00 97.06 316 ALA A O 1
ATOM 2543 N N . ASP A 1 317 ? -10.726 -7.769 -9.161 1.00 96.94 317 ASP A N 1
ATOM 2544 C CA . ASP A 1 317 ? -9.869 -8.948 -9.317 1.00 96.94 317 ASP A CA 1
ATOM 2545 C C . ASP A 1 317 ? -9.465 -9.169 -10.779 1.00 96.94 317 ASP A C 1
ATOM 2547 O O . ASP A 1 317 ? -8.323 -9.537 -11.061 1.00 96.94 317 ASP A O 1
ATOM 2551 N N . ASP A 1 318 ? -10.368 -8.878 -11.720 1.00 96.75 318 ASP A N 1
ATOM 2552 C CA . ASP A 1 318 ? -10.071 -8.895 -13.153 1.00 96.75 318 ASP A CA 1
ATOM 2553 C C . ASP A 1 318 ? -9.033 -7.830 -13.546 1.00 96.75 318 ASP A C 1
ATOM 2555 O O . ASP A 1 318 ? -8.162 -8.103 -14.372 1.00 96.75 318 ASP A O 1
ATOM 2559 N N . VAL A 1 319 ? -9.058 -6.646 -12.923 1.00 97.44 319 VAL A N 1
ATOM 2560 C CA . VAL A 1 319 ? -8.059 -5.585 -13.157 1.00 97.44 319 VAL A CA 1
ATOM 2561 C C . VAL A 1 319 ? -6.663 -6.013 -12.685 1.00 97.44 319 VAL A C 1
ATOM 2563 O O . VAL A 1 319 ? -5.670 -5.729 -13.360 1.00 97.44 319 VAL A O 1
ATOM 2566 N N . PHE A 1 320 ? -6.570 -6.734 -11.565 1.00 97.25 320 PHE A N 1
ATOM 2567 C CA . PHE A 1 320 ? -5.305 -7.260 -11.028 1.00 97.25 320 PHE A CA 1
ATOM 2568 C C . PHE A 1 320 ? -4.956 -8.671 -11.533 1.00 97.25 320 PHE A C 1
ATOM 2570 O O . PHE A 1 320 ? -3.976 -9.269 -11.078 1.00 97.25 320 PHE A O 1
ATOM 2577 N N . TYR A 1 321 ? -5.713 -9.199 -12.501 1.00 97.19 321 TYR A N 1
ATOM 2578 C CA . TYR A 1 321 ? -5.628 -10.590 -12.945 1.00 97.19 321 TYR A CA 1
ATOM 2579 C C . TYR A 1 321 ? -4.202 -11.038 -13.280 1.00 97.19 321 TYR A C 1
ATOM 2581 O O . TYR A 1 321 ? -3.781 -12.103 -12.831 1.00 97.19 321 TYR A O 1
ATOM 2589 N N . THR A 1 322 ? -3.439 -10.249 -14.040 1.00 96.62 322 THR A N 1
ATOM 2590 C CA . THR A 1 322 ? -2.084 -10.638 -14.466 1.00 96.62 322 THR A CA 1
ATOM 2591 C C . THR A 1 322 ? -1.147 -10.856 -13.282 1.00 96.62 322 THR A C 1
ATOM 2593 O O . THR A 1 322 ? -0.414 -11.843 -13.260 1.00 96.62 322 THR A O 1
ATOM 2596 N N . PHE A 1 323 ? -1.219 -9.993 -12.266 1.00 97.25 323 PHE A N 1
ATOM 2597 C CA . PHE A 1 323 ? -0.403 -10.091 -11.053 1.00 97.25 323 PHE A CA 1
ATOM 2598 C C . PHE A 1 323 ? -0.819 -11.263 -10.162 1.00 97.25 323 PHE A C 1
ATOM 2600 O O . PHE A 1 323 ? 0.035 -11.919 -9.570 1.00 97.25 323 PHE A O 1
ATOM 2607 N N . ASN A 1 324 ? -2.113 -11.593 -10.132 1.00 96.19 324 ASN A N 1
ATOM 2608 C CA . ASN A 1 324 ? -2.611 -12.790 -9.447 1.00 96.19 324 ASN A CA 1
ATOM 2609 C C . ASN A 1 324 ? -2.262 -14.093 -10.187 1.00 96.19 324 ASN A C 1
ATOM 2611 O O . ASN A 1 324 ? -2.341 -15.172 -9.607 1.00 96.19 324 ASN A O 1
ATOM 2615 N N . ASN A 1 325 ? -1.858 -14.006 -11.458 1.00 96.62 325 ASN A N 1
ATOM 2616 C CA . ASN A 1 325 ? -1.569 -15.148 -12.324 1.00 96.62 325 ASN A CA 1
ATOM 2617 C C . ASN A 1 325 ? -0.117 -15.134 -12.828 1.00 96.62 325 ASN A C 1
ATOM 2619 O O . ASN A 1 325 ? 0.155 -15.432 -13.994 1.00 96.62 325 ASN A O 1
ATOM 2623 N N . GLY A 1 326 ? 0.819 -14.789 -11.937 1.00 94.75 326 GLY A N 1
ATOM 2624 C CA . GLY A 1 326 ? 2.261 -14.972 -12.131 1.00 94.75 326 GLY A CA 1
ATOM 2625 C C . GLY A 1 326 ? 2.981 -13.881 -12.928 1.00 94.75 326 GLY A C 1
ATOM 2626 O O . GLY A 1 326 ? 4.179 -14.022 -13.175 1.00 94.75 326 GLY A O 1
ATOM 2627 N N . GLY A 1 327 ? 2.287 -12.814 -13.329 1.00 96.81 327 GLY A N 1
ATOM 2628 C CA . GLY A 1 327 ? 2.912 -11.607 -13.863 1.00 96.81 327 GLY A CA 1
ATOM 2629 C C . GLY A 1 327 ? 3.543 -10.772 -12.749 1.00 96.81 327 GLY A C 1
ATOM 2630 O O . GLY A 1 327 ? 3.039 -10.735 -11.625 1.00 96.81 327 GLY A O 1
ATOM 2631 N N . TRP A 1 328 ? 4.651 -10.100 -13.048 1.00 96.06 328 TRP A N 1
ATOM 2632 C CA . TRP A 1 328 ? 5.339 -9.229 -12.092 1.00 96.06 328 TRP A CA 1
ATOM 2633 C C . TRP A 1 328 ? 5.631 -7.827 -12.612 1.00 96.06 328 TRP A C 1
ATOM 2635 O O . TRP A 1 328 ? 5.771 -6.903 -11.810 1.00 96.06 328 TRP A O 1
ATOM 2645 N N . LYS A 1 329 ? 5.706 -7.660 -13.933 1.00 94.50 329 LYS A N 1
ATOM 2646 C CA . LYS A 1 329 ? 6.037 -6.382 -14.558 1.00 94.50 329 LYS A CA 1
ATOM 2647 C C . LYS A 1 329 ? 4.769 -5.546 -14.794 1.00 94.50 329 LYS A C 1
ATOM 2649 O O . LYS A 1 329 ? 3.786 -6.086 -15.306 1.00 94.50 329 LYS A O 1
ATOM 2654 N N . PRO A 1 330 ? 4.761 -4.251 -14.437 1.00 93.25 330 PRO A N 1
ATOM 2655 C CA . PRO A 1 330 ? 3.722 -3.312 -14.855 1.00 93.25 330 PRO A CA 1
ATOM 2656 C C . PRO A 1 330 ? 3.619 -3.154 -16.375 1.00 93.25 330 PRO A C 1
ATOM 2658 O O . PRO A 1 330 ? 4.538 -3.484 -17.113 1.00 93.25 330 PRO A O 1
ATOM 2661 N N . TYR A 1 331 ? 2.489 -2.621 -16.848 1.00 89.69 331 TYR A N 1
ATOM 2662 C CA . TYR A 1 331 ? 2.361 -2.219 -18.255 1.00 89.69 331 TYR A CA 1
ATOM 2663 C C . TYR A 1 331 ? 3.210 -0.981 -18.583 1.00 89.69 331 TYR A C 1
ATOM 2665 O O . TYR A 1 331 ? 3.608 -0.782 -19.727 1.00 89.69 331 TYR A O 1
ATOM 2673 N N . CYS A 1 332 ? 3.482 -0.161 -17.567 1.00 89.06 332 CYS A N 1
ATOM 2674 C CA . CYS A 1 332 ? 4.447 0.921 -17.649 1.00 89.06 332 CYS A CA 1
ATOM 2675 C C . CYS A 1 332 ? 5.856 0.347 -17.466 1.00 89.06 332 CYS A C 1
ATOM 2677 O O . CYS A 1 332 ? 6.063 -0.505 -16.603 1.00 89.06 332 CYS A O 1
ATOM 2679 N N . ASP A 1 333 ? 6.801 0.772 -18.296 1.00 90.12 333 ASP A N 1
ATOM 2680 C CA . ASP A 1 333 ? 8.221 0.469 -18.123 1.00 90.12 333 ASP A CA 1
ATOM 2681 C C . ASP A 1 333 ? 8.975 1.784 -18.000 1.00 90.12 333 ASP A C 1
ATOM 2683 O O . ASP A 1 333 ? 9.412 2.371 -18.983 1.00 90.12 333 ASP A O 1
ATOM 2687 N N . ASP A 1 334 ? 9.005 2.294 -16.775 1.00 90.44 334 ASP A N 1
ATOM 2688 C CA . ASP A 1 334 ? 9.481 3.638 -16.482 1.00 90.44 334 ASP A CA 1
ATOM 2689 C C . ASP A 1 334 ? 10.010 3.734 -15.050 1.00 90.44 334 ASP A C 1
ATOM 2691 O O . ASP A 1 334 ? 9.705 2.897 -14.189 1.00 90.44 334 ASP A O 1
ATOM 2695 N N . SER A 1 335 ? 10.790 4.771 -14.762 1.00 88.62 335 SER A N 1
ATOM 2696 C CA . SER A 1 335 ? 11.396 4.928 -13.441 1.00 88.62 335 SER A CA 1
ATOM 2697 C C . SER A 1 335 ? 10.465 5.518 -12.379 1.00 88.62 335 SER A C 1
ATOM 2699 O O . SER A 1 335 ? 10.741 5.374 -11.183 1.00 88.62 335 SER A O 1
ATOM 2701 N N . SER A 1 336 ? 9.330 6.101 -12.773 1.00 88.25 336 SER A N 1
ATOM 2702 C CA . SER A 1 336 ? 8.408 6.840 -11.908 1.00 88.25 336 SER A CA 1
ATOM 2703 C C . SER A 1 336 ? 7.108 6.076 -11.631 1.00 88.25 336 SER A C 1
ATOM 2705 O O . SER A 1 336 ? 6.945 5.504 -10.552 1.00 88.25 336 SER A O 1
ATOM 2707 N N . TYR A 1 337 ? 6.172 6.016 -12.576 1.00 90.94 337 TYR A N 1
ATOM 2708 C CA . TYR A 1 337 ? 4.851 5.407 -12.444 1.00 90.94 337 TYR A CA 1
ATOM 2709 C C . TYR A 1 337 ? 4.916 3.924 -12.095 1.00 90.94 337 TYR A C 1
ATOM 2711 O O . TYR A 1 337 ? 4.154 3.468 -11.241 1.00 90.94 337 TYR A O 1
ATOM 2719 N N . SER A 1 338 ? 5.829 3.158 -12.686 1.00 91.69 338 SER A N 1
ATOM 2720 C CA . SER A 1 338 ? 6.006 1.736 -12.363 1.00 91.69 338 SER A CA 1
ATOM 2721 C C . SER A 1 338 ? 6.300 1.525 -10.875 1.00 91.69 338 SER A C 1
ATOM 2723 O O . SER A 1 338 ? 5.666 0.690 -10.222 1.00 91.69 338 SER A O 1
ATOM 2725 N N . ASN A 1 339 ? 7.203 2.343 -10.326 1.00 88.81 339 ASN A N 1
ATOM 2726 C CA . ASN A 1 339 ? 7.734 2.217 -8.970 1.00 88.81 339 ASN A CA 1
ATOM 2727 C C . ASN A 1 339 ? 6.915 2.956 -7.901 1.00 88.81 339 ASN A C 1
ATOM 2729 O O . ASN A 1 339 ? 6.817 2.523 -6.754 1.00 88.81 339 ASN A O 1
ATOM 2733 N N . GLN A 1 340 ? 6.344 4.102 -8.255 1.00 87.19 340 GLN A N 1
ATOM 2734 C CA . GLN A 1 340 ? 5.706 5.024 -7.315 1.00 87.19 340 GLN A CA 1
ATOM 2735 C C . GLN A 1 340 ? 4.180 4.952 -7.358 1.00 87.19 340 GLN A C 1
ATOM 2737 O O . GLN A 1 340 ? 3.533 5.440 -6.428 1.00 87.19 340 GLN A O 1
ATOM 2742 N N . VAL A 1 341 ? 3.611 4.325 -8.395 1.00 90.94 341 VAL A N 1
ATOM 2743 C CA . VAL A 1 341 ? 2.163 4.239 -8.605 1.00 90.94 341 VAL A CA 1
ATOM 2744 C C . VAL A 1 341 ? 1.708 2.793 -8.792 1.00 90.94 341 VAL A C 1
ATOM 2746 O O . VAL A 1 341 ? 1.029 2.251 -7.924 1.00 90.94 341 VAL A O 1
ATOM 2749 N N . THR A 1 342 ? 2.100 2.140 -9.886 1.00 94.69 342 THR A N 1
ATOM 2750 C CA . THR A 1 342 ? 1.521 0.859 -10.309 1.00 94.69 342 THR A CA 1
ATOM 2751 C C . THR A 1 342 ? 1.836 -0.274 -9.340 1.00 94.69 342 THR A C 1
ATOM 2753 O O . THR A 1 342 ? 0.914 -0.883 -8.801 1.00 94.69 342 THR A O 1
ATOM 2756 N N . LEU A 1 343 ? 3.114 -0.555 -9.062 1.00 95.75 343 LEU A N 1
ATOM 2757 C CA . LEU A 1 343 ? 3.457 -1.619 -8.117 1.00 95.75 343 LEU A CA 1
ATOM 2758 C C . LEU A 1 343 ? 2.974 -1.325 -6.684 1.00 95.75 343 LEU A C 1
ATOM 2760 O O . LEU A 1 343 ? 2.489 -2.257 -6.046 1.00 95.75 343 LEU A O 1
ATOM 2764 N N . PRO A 1 344 ? 3.009 -0.079 -6.164 1.00 94.44 344 PRO A N 1
ATOM 2765 C CA . PRO A 1 344 ? 2.343 0.242 -4.903 1.00 94.44 344 PRO A CA 1
ATOM 2766 C C . PRO A 1 344 ? 0.854 -0.126 -4.876 1.00 94.44 344 PRO A C 1
ATOM 2768 O O . PRO A 1 344 ? 0.404 -0.704 -3.889 1.00 94.44 344 PRO A O 1
ATOM 2771 N N . LEU A 1 345 ? 0.098 0.130 -5.951 1.00 95.56 345 LEU A N 1
ATOM 2772 C CA . LEU A 1 345 ? -1.311 -0.280 -6.045 1.00 95.56 345 LEU A CA 1
ATOM 2773 C C . LEU A 1 345 ? -1.464 -1.806 -6.017 1.00 95.56 345 LEU A C 1
ATOM 2775 O O . LEU A 1 345 ? -2.305 -2.319 -5.280 1.00 95.56 345 LEU A O 1
ATOM 2779 N N . VAL A 1 346 ? -0.622 -2.532 -6.762 1.00 97.31 346 VAL A N 1
ATOM 2780 C CA . VAL A 1 346 ? -0.601 -4.007 -6.765 1.00 97.31 346 VAL A CA 1
ATOM 2781 C C . VAL A 1 346 ? -0.291 -4.556 -5.372 1.00 97.31 346 VAL A C 1
ATOM 2783 O O . VAL A 1 346 ? -0.941 -5.497 -4.919 1.00 97.31 346 VAL A O 1
ATOM 2786 N N . LEU A 1 347 ? 0.668 -3.959 -4.664 1.00 96.81 347 LEU A N 1
ATOM 2787 C CA . LEU A 1 347 ? 1.028 -4.359 -3.309 1.00 96.81 347 LEU A CA 1
ATOM 2788 C C . LEU A 1 347 ? -0.078 -4.065 -2.301 1.00 96.81 347 LEU A C 1
ATOM 2790 O O . LEU A 1 347 ? -0.356 -4.920 -1.468 1.00 96.81 347 LEU A O 1
ATOM 2794 N N . MET A 1 348 ? -0.728 -2.900 -2.369 1.00 95.69 348 MET A N 1
ATOM 2795 C CA . MET A 1 348 ? -1.847 -2.581 -1.473 1.00 95.69 348 MET A CA 1
ATOM 2796 C C . MET A 1 348 ? -3.038 -3.507 -1.716 1.00 95.69 348 MET A C 1
ATOM 2798 O O . MET A 1 348 ? -3.605 -4.016 -0.750 1.00 95.69 348 MET A O 1
ATOM 2802 N N . TYR A 1 349 ? -3.358 -3.795 -2.981 1.00 97.31 349 TYR A N 1
ATOM 2803 C CA . TYR A 1 349 ? -4.349 -4.807 -3.340 1.00 97.31 349 TYR A CA 1
ATOM 2804 C C . TYR A 1 349 ? -3.960 -6.184 -2.780 1.00 97.31 349 TYR A C 1
ATOM 2806 O O . TYR A 1 349 ? -4.745 -6.806 -2.071 1.00 97.31 349 TYR A O 1
ATOM 2814 N N . SER A 1 350 ? -2.730 -6.642 -3.035 1.00 97.56 350 SER A N 1
ATOM 2815 C CA . SER A 1 350 ? -2.295 -7.984 -2.643 1.00 97.56 350 SER A CA 1
ATOM 2816 C C . SER A 1 350 ? -2.106 -8.141 -1.134 1.00 97.56 350 SER A C 1
ATOM 2818 O O . SER A 1 350 ? -2.247 -9.255 -0.648 1.00 97.56 350 SER A O 1
ATOM 2820 N N . ILE A 1 351 ? -1.764 -7.082 -0.393 1.00 97.06 351 ILE A N 1
ATOM 2821 C CA . ILE A 1 351 ? -1.750 -7.090 1.080 1.00 97.06 351 ILE A CA 1
ATOM 2822 C C . ILE A 1 351 ? -3.179 -7.177 1.620 1.00 97.06 351 ILE A C 1
ATOM 2824 O O . ILE A 1 351 ? -3.408 -7.819 2.638 1.00 97.06 351 ILE A O 1
ATOM 2828 N N . PHE A 1 352 ? -4.137 -6.518 0.967 1.00 96.88 352 PHE A N 1
ATOM 2829 C CA . PHE A 1 352 ? -5.527 -6.505 1.410 1.00 96.88 352 PHE A CA 1
ATOM 2830 C C . PHE A 1 352 ? -6.261 -7.821 1.112 1.00 96.88 352 PHE A C 1
ATOM 2832 O O . PHE A 1 352 ? -7.113 -8.241 1.896 1.00 96.88 352 PHE A O 1
ATOM 2839 N N . ASP A 1 353 ? -5.954 -8.460 -0.014 1.00 95.94 353 ASP A N 1
ATOM 2840 C CA . ASP A 1 353 ? -6.517 -9.746 -0.423 1.00 95.94 353 ASP A CA 1
ATOM 2841 C C . ASP A 1 353 ? -5.943 -10.911 0.405 1.00 95.94 353 ASP A C 1
ATOM 2843 O O . ASP A 1 353 ? -4.736 -10.973 0.618 1.00 95.94 353 ASP A O 1
ATOM 2847 N N . ASP A 1 354 ? -6.795 -11.833 0.867 1.00 94.12 354 ASP A N 1
ATOM 2848 C CA . ASP A 1 354 ? -6.392 -12.915 1.788 1.00 94.12 354 ASP A CA 1
ATOM 2849 C C . ASP A 1 354 ? -5.453 -13.943 1.145 1.00 94.12 354 ASP A C 1
ATOM 2851 O O . ASP A 1 354 ? -4.619 -14.552 1.823 1.00 94.12 354 ASP A O 1
ATOM 2855 N N . ASP A 1 355 ? -5.536 -14.124 -0.176 1.00 94.69 355 ASP A N 1
ATOM 2856 C CA . ASP A 1 355 ? -4.686 -15.088 -0.865 1.00 94.69 355 ASP A CA 1
ATOM 2857 C C . ASP A 1 355 ? -3.264 -14.560 -1.046 1.00 94.69 355 ASP A C 1
ATOM 2859 O O . ASP A 1 355 ? -2.339 -15.358 -1.235 1.00 94.69 355 ASP A O 1
ATOM 2863 N N . HIS A 1 356 ? -3.056 -13.241 -0.959 1.00 97.25 356 HIS A N 1
ATOM 2864 C CA . HIS A 1 356 ? -1.764 -12.588 -1.164 1.00 97.25 356 HIS A CA 1
ATOM 2865 C C . HIS A 1 356 ? -1.054 -13.062 -2.450 1.00 97.25 356 HIS A C 1
ATOM 2867 O O . HIS A 1 356 ? 0.163 -13.265 -2.466 1.00 97.25 356 HIS A O 1
ATOM 2873 N N . ALA A 1 357 ? -1.816 -13.300 -3.525 1.00 96.94 357 ALA A N 1
ATOM 2874 C CA . ALA A 1 357 ? -1.357 -14.063 -4.687 1.00 96.94 357 ALA A CA 1
ATOM 2875 C C . ALA A 1 357 ? -0.086 -13.484 -5.336 1.00 96.94 357 ALA A C 1
ATOM 2877 O O . ALA A 1 357 ? 0.883 -14.215 -5.564 1.00 96.94 357 ALA A O 1
ATOM 2878 N N . PHE A 1 358 ? -0.046 -12.169 -5.575 1.00 98.00 358 PHE A N 1
ATOM 2879 C CA . PHE A 1 358 ? 1.136 -11.503 -6.128 1.00 98.00 358 PHE A CA 1
ATOM 2880 C C . PHE A 1 358 ? 2.333 -11.563 -5.169 1.00 98.00 358 PHE A C 1
ATOM 2882 O O . PHE A 1 358 ? 3.449 -11.885 -5.581 1.00 98.00 358 PHE A O 1
ATOM 2889 N N . LEU A 1 359 ? 2.105 -11.309 -3.878 1.00 97.69 359 LEU A N 1
ATOM 2890 C CA . LEU A 1 359 ? 3.152 -11.344 -2.855 1.00 97.69 359 LEU A CA 1
ATOM 2891 C C . LEU A 1 359 ? 3.802 -12.732 -2.708 1.00 97.69 359 LEU A C 1
ATOM 2893 O O . LEU A 1 359 ? 5.010 -12.829 -2.492 1.00 97.69 359 LEU A O 1
ATOM 2897 N N . LYS A 1 360 ? 3.031 -13.810 -2.900 1.00 97.19 360 LYS A N 1
ATOM 2898 C CA . LYS A 1 360 ? 3.527 -15.199 -2.905 1.00 97.19 360 LYS A CA 1
ATOM 2899 C C . LYS A 1 360 ? 4.245 -15.598 -4.200 1.00 97.19 360 LYS A C 1
ATOM 2901 O O . LYS A 1 360 ? 4.950 -16.605 -4.207 1.00 97.19 360 LYS A O 1
ATOM 2906 N N . THR A 1 361 ? 4.063 -14.849 -5.290 1.00 95.44 361 THR A N 1
ATOM 2907 C CA . THR A 1 361 ? 4.561 -15.210 -6.628 1.00 95.44 361 THR A CA 1
ATOM 2908 C C . THR A 1 361 ? 5.488 -14.138 -7.212 1.00 95.44 361 THR A C 1
ATOM 2910 O O . THR A 1 361 ? 6.709 -14.270 -7.137 1.00 95.44 361 THR A O 1
ATOM 2913 N N . GLY A 1 362 ? 4.929 -13.073 -7.790 1.00 96.12 362 GLY A N 1
ATOM 2914 C CA . GLY A 1 362 ? 5.649 -12.040 -8.537 1.00 96.12 362 GLY A CA 1
ATOM 2915 C C . GLY A 1 362 ? 6.474 -11.067 -7.689 1.00 96.12 362 GLY A C 1
ATOM 2916 O O . GLY A 1 362 ? 7.424 -10.481 -8.208 1.00 96.12 362 GLY A O 1
ATOM 2917 N N . ALA A 1 363 ? 6.186 -10.914 -6.393 1.00 97.12 363 ALA A N 1
ATOM 2918 C CA . ALA A 1 363 ? 6.856 -9.910 -5.559 1.00 97.12 363 ALA A CA 1
ATOM 2919 C C . ALA A 1 363 ? 8.374 -10.106 -5.431 1.00 97.12 363 ALA A C 1
ATOM 2921 O O . ALA A 1 363 ? 9.100 -9.117 -5.375 1.00 97.12 363 ALA A O 1
ATOM 2922 N N . ARG A 1 364 ? 8.883 -11.348 -5.455 1.00 96.38 364 ARG A N 1
ATOM 2923 C CA . ARG A 1 364 ? 10.341 -11.593 -5.461 1.00 96.38 364 ARG A CA 1
ATOM 2924 C C . ARG A 1 364 ? 11.006 -11.079 -6.739 1.00 96.38 364 ARG A C 1
ATOM 2926 O O . ARG A 1 364 ? 12.086 -10.503 -6.664 1.00 96.38 364 ARG A O 1
ATOM 2933 N N . ASN A 1 365 ? 10.346 -11.227 -7.890 1.00 96.56 365 ASN A N 1
ATOM 2934 C CA . ASN A 1 365 ? 10.846 -10.681 -9.154 1.00 96.56 365 ASN A CA 1
ATOM 2935 C C . ASN A 1 365 ? 10.823 -9.149 -9.132 1.00 96.56 365 ASN A C 1
ATOM 2937 O O . ASN A 1 365 ? 11.809 -8.529 -9.515 1.00 96.56 365 ASN A O 1
ATOM 2941 N N . ALA A 1 366 ? 9.744 -8.545 -8.622 1.00 96.19 366 ALA A N 1
ATOM 2942 C CA . ALA A 1 366 ? 9.653 -7.093 -8.465 1.00 96.19 366 ALA A CA 1
ATOM 2943 C C . ALA A 1 366 ? 10.719 -6.546 -7.496 1.00 96.19 366 ALA A C 1
ATOM 2945 O O . ALA A 1 366 ? 11.338 -5.529 -7.791 1.00 96.19 366 ALA A O 1
ATOM 2946 N N . ALA A 1 367 ? 10.991 -7.240 -6.385 1.00 95.50 367 ALA A N 1
ATOM 2947 C CA . ALA A 1 367 ? 12.064 -6.892 -5.452 1.00 95.50 367 ALA A CA 1
ATOM 2948 C C . ALA A 1 367 ? 13.452 -6.990 -6.107 1.00 95.50 367 ALA A C 1
ATOM 2950 O O . ALA A 1 367 ? 14.248 -6.062 -5.995 1.00 95.50 367 ALA A O 1
ATOM 2951 N N . HIS A 1 368 ? 13.736 -8.079 -6.831 1.00 94.25 368 HIS A N 1
ATOM 2952 C CA . HIS A 1 368 ? 14.986 -8.232 -7.584 1.00 94.25 368 HIS A CA 1
ATOM 2953 C C . HIS A 1 368 ? 15.159 -7.142 -8.645 1.00 94.25 368 HIS A C 1
ATOM 2955 O O . HIS A 1 368 ? 16.240 -6.566 -8.766 1.00 94.25 368 HIS A O 1
ATOM 2961 N N . TRP A 1 369 ? 14.097 -6.838 -9.391 1.00 95.06 369 TRP A N 1
ATOM 2962 C CA . TRP A 1 369 ? 14.094 -5.767 -10.380 1.00 95.06 369 TRP A CA 1
ATOM 2963 C C . TRP A 1 369 ? 14.377 -4.411 -9.736 1.00 95.06 369 TRP A C 1
ATOM 2965 O O . TRP A 1 369 ? 15.313 -3.730 -10.144 1.00 95.06 369 TRP A O 1
ATOM 2975 N N . MET A 1 370 ? 13.654 -4.074 -8.666 1.00 93.06 370 MET A N 1
ATOM 2976 C CA . MET A 1 370 ? 13.827 -2.825 -7.928 1.00 93.06 370 MET A CA 1
ATOM 2977 C C . MET A 1 370 ? 15.267 -2.649 -7.420 1.00 93.06 370 MET A C 1
ATOM 2979 O O . MET A 1 370 ? 15.864 -1.600 -7.635 1.00 93.06 370 MET A O 1
ATOM 2983 N N . LYS A 1 371 ? 15.867 -3.685 -6.814 1.00 92.50 371 LYS A N 1
ATOM 2984 C CA . LYS A 1 371 ? 17.271 -3.644 -6.357 1.00 92.50 371 LYS A CA 1
ATOM 2985 C C . LYS A 1 371 ? 18.273 -3.465 -7.500 1.00 92.50 371 LYS A C 1
ATOM 2987 O O . LYS A 1 371 ? 19.317 -2.848 -7.312 1.00 92.50 371 LYS A O 1
ATOM 2992 N N . SER A 1 372 ? 17.953 -3.989 -8.682 1.00 92.75 372 SER A N 1
ATOM 2993 C CA . SER A 1 372 ? 18.830 -3.898 -9.856 1.00 92.75 372 SER A CA 1
ATOM 2994 C C . SER A 1 372 ? 18.804 -2.514 -10.496 1.00 92.75 372 SER A C 1
ATOM 2996 O O . SER A 1 372 ? 19.831 -2.061 -10.990 1.00 92.75 372 SER A O 1
ATOM 2998 N N . ILE A 1 373 ? 17.656 -1.832 -10.473 1.00 92.69 373 ILE A N 1
ATOM 2999 C CA . ILE A 1 373 ? 17.528 -0.499 -11.070 1.00 92.69 373 ILE A CA 1
ATOM 3000 C C . ILE A 1 373 ? 17.953 0.627 -10.127 1.00 92.69 373 ILE A C 1
ATOM 3002 O O . ILE A 1 373 ? 18.229 1.711 -10.611 1.00 92.69 373 ILE A O 1
ATOM 3006 N N . ILE A 1 374 ? 18.007 0.422 -8.805 1.00 91.50 374 ILE A N 1
ATOM 3007 C CA . ILE A 1 374 ? 18.440 1.476 -7.874 1.00 91.50 374 ILE A CA 1
ATOM 3008 C C . ILE A 1 374 ? 19.923 1.797 -8.105 1.00 91.50 374 ILE A C 1
ATOM 3010 O O . ILE A 1 374 ? 20.795 0.940 -7.938 1.00 91.50 374 ILE A O 1
ATOM 3014 N N . GLY A 1 375 ? 20.196 3.050 -8.466 1.00 90.00 375 GLY A N 1
ATOM 3015 C CA . GLY A 1 375 ? 21.539 3.568 -8.681 1.00 90.00 375 GLY A CA 1
ATOM 3016 C C . GLY A 1 375 ? 22.325 3.736 -7.382 1.00 90.00 375 GLY A C 1
ATOM 3017 O O . GLY A 1 375 ? 21.804 3.593 -6.273 1.00 90.00 375 GLY A O 1
ATOM 3018 N N . GLN A 1 376 ? 23.606 4.070 -7.523 1.00 87.75 376 GLN A N 1
ATOM 3019 C CA . GLN A 1 376 ? 24.547 4.137 -6.403 1.00 87.75 376 GLN A CA 1
ATOM 3020 C C . GLN A 1 376 ? 24.174 5.182 -5.337 1.00 87.75 376 GLN A C 1
ATOM 3022 O O . GLN A 1 376 ? 24.444 5.018 -4.153 1.00 87.75 376 GLN A O 1
ATOM 3027 N N . ASN A 1 377 ? 23.495 6.244 -5.757 1.00 85.00 377 ASN A N 1
ATOM 3028 C CA . ASN A 1 377 ? 23.012 7.333 -4.909 1.00 85.00 377 ASN A CA 1
ATOM 3029 C C . ASN A 1 377 ? 21.630 7.054 -4.271 1.00 85.00 377 ASN A C 1
ATOM 3031 O O . ASN A 1 377 ? 21.028 7.971 -3.703 1.00 85.00 377 ASN A O 1
ATOM 3035 N N . LEU A 1 378 ? 21.111 5.825 -4.398 1.00 87.94 378 LEU A N 1
ATOM 3036 C CA . LEU A 1 378 ? 19.762 5.388 -4.010 1.00 87.94 378 LEU A CA 1
ATOM 3037 C C . LEU A 1 378 ? 18.602 6.043 -4.792 1.00 87.94 378 LEU A C 1
ATOM 3039 O O . LEU A 1 378 ? 17.441 5.902 -4.401 1.00 87.94 378 LEU A O 1
ATOM 3043 N N . PHE A 1 379 ? 18.877 6.734 -5.900 1.00 86.69 379 PHE A N 1
ATOM 3044 C CA . PHE A 1 379 ? 17.845 7.176 -6.844 1.00 86.69 379 PHE A CA 1
ATOM 3045 C C . PHE A 1 379 ? 17.585 6.089 -7.882 1.00 86.69 379 PHE A C 1
ATOM 3047 O O . PHE A 1 379 ? 18.437 5.243 -8.150 1.00 86.69 379 PHE A O 1
ATOM 3054 N N . VAL A 1 380 ? 16.393 6.111 -8.471 1.00 89.81 380 VAL A N 1
ATOM 3055 C CA . VAL A 1 380 ? 16.126 5.309 -9.667 1.00 89.81 380 VAL A CA 1
ATOM 3056 C C . VAL A 1 380 ? 16.592 6.133 -10.871 1.00 89.81 380 VAL A C 1
ATOM 3058 O O . VAL A 1 380 ? 16.162 7.285 -10.985 1.00 89.81 380 VAL A O 1
ATOM 3061 N N . PRO A 1 381 ? 17.454 5.596 -11.752 1.00 89.31 381 PRO A N 1
ATOM 3062 C CA . PRO A 1 381 ? 17.824 6.249 -12.997 1.00 89.31 381 PRO A CA 1
ATOM 3063 C C . PRO A 1 381 ? 16.603 6.620 -13.822 1.00 89.31 381 PRO A C 1
ATOM 3065 O O . PRO A 1 381 ? 15.546 6.002 -13.711 1.00 89.31 381 PRO A O 1
ATOM 3068 N N . SER A 1 382 ? 16.740 7.649 -14.642 1.00 87.81 382 SER A N 1
ATOM 3069 C CA . SER A 1 382 ? 15.646 8.167 -15.452 1.00 87.81 382 SER A CA 1
ATOM 3070 C C . SER A 1 382 ? 15.463 7.326 -16.721 1.00 87.81 382 SER A C 1
ATOM 3072 O O . SER A 1 382 ? 16.434 7.094 -17.431 1.00 87.81 382 SER A O 1
ATOM 3074 N N . PHE A 1 383 ? 14.240 6.848 -16.973 1.00 89.38 383 PHE A N 1
ATOM 3075 C CA . PHE A 1 383 ? 13.797 6.177 -18.207 1.00 89.38 383 PHE A CA 1
ATOM 3076 C C . PHE A 1 383 ? 12.257 6.183 -18.269 1.00 89.38 383 PHE A C 1
ATOM 3078 O O . PHE A 1 383 ? 11.605 6.271 -17.219 1.00 89.38 383 PHE A O 1
ATOM 3085 N N . GLY A 1 384 ? 11.673 6.113 -19.471 1.00 89.44 384 GLY A N 1
ATOM 3086 C CA . GLY A 1 384 ? 10.235 6.359 -19.687 1.00 89.44 384 GLY A CA 1
ATOM 3087 C C . GLY A 1 384 ? 9.799 7.769 -19.249 1.00 89.44 384 GLY A C 1
ATOM 3088 O O . GLY A 1 384 ? 10.582 8.710 -19.357 1.00 89.44 384 GLY A O 1
ATOM 3089 N N . ASP A 1 385 ? 8.597 7.928 -18.675 1.00 87.44 385 ASP A N 1
ATOM 3090 C CA . ASP A 1 385 ? 8.141 9.169 -18.003 1.00 87.44 385 ASP A CA 1
ATOM 3091 C C . ASP A 1 385 ? 8.853 9.374 -16.641 1.00 87.44 385 ASP A C 1
ATOM 3093 O O . ASP A 1 385 ? 8.245 9.646 -15.594 1.00 87.44 385 ASP A O 1
ATOM 3097 N N . GLY A 1 386 ? 10.167 9.194 -16.659 1.00 84.38 386 GLY A N 1
ATOM 3098 C CA . GLY A 1 386 ? 11.080 9.365 -15.557 1.00 84.38 386 GLY A CA 1
ATOM 3099 C C . GLY A 1 386 ? 11.545 10.806 -15.395 1.00 84.38 386 GLY A C 1
ATOM 3100 O O . GLY A 1 386 ? 10.991 11.770 -15.921 1.00 84.38 386 GLY A O 1
ATOM 3101 N N . SER A 1 387 ? 12.550 10.958 -14.545 1.00 80.25 387 SER A N 1
ATOM 3102 C CA . SER A 1 387 ? 13.194 12.232 -14.245 1.00 80.25 387 SER A CA 1
ATOM 3103 C C . SER A 1 387 ? 14.497 11.962 -13.506 1.00 80.25 387 SER A C 1
ATOM 3105 O O . SER A 1 387 ? 14.572 11.033 -12.698 1.00 80.25 387 SER A O 1
ATOM 3107 N N . VAL A 1 388 ? 15.502 12.821 -13.683 1.00 77.44 388 VAL A N 1
ATOM 3108 C CA . VAL A 1 388 ? 16.777 12.765 -12.932 1.00 77.44 388 VAL A CA 1
ATOM 3109 C C . VAL A 1 388 ? 16.613 12.979 -11.418 1.00 77.44 388 VAL A C 1
ATOM 3111 O O . VAL A 1 388 ? 17.566 12.859 -10.654 1.00 77.44 388 VAL A O 1
ATOM 3114 N N . SER A 1 389 ? 15.398 13.302 -10.969 1.00 74.94 389 SER A N 1
ATOM 3115 C CA . SER A 1 389 ? 15.017 13.412 -9.557 1.00 74.94 389 SER A CA 1
ATOM 3116 C C . SER A 1 389 ? 14.049 12.311 -9.108 1.00 74.94 389 SER A C 1
ATOM 3118 O O . SER A 1 389 ? 13.424 12.444 -8.054 1.00 74.94 389 SER A O 1
ATOM 3120 N N . SER A 1 390 ? 13.924 11.227 -9.883 1.00 78.06 390 SER A N 1
ATOM 3121 C CA . SER A 1 390 ? 13.054 10.092 -9.555 1.00 78.06 390 SER A CA 1
ATOM 3122 C C . SER A 1 390 ? 13.437 9.508 -8.194 1.00 78.06 390 SER A C 1
ATOM 3124 O O . SER A 1 390 ? 14.556 9.021 -8.016 1.00 78.06 390 SER A O 1
ATOM 3126 N N . PRO A 1 391 ? 12.541 9.581 -7.196 1.00 81.56 391 PRO A N 1
ATOM 3127 C CA . PRO A 1 391 ? 12.915 9.283 -5.826 1.00 81.56 391 PRO A CA 1
ATOM 3128 C C . PRO A 1 391 ? 13.074 7.779 -5.609 1.00 81.56 391 PRO A C 1
ATOM 3130 O O . PRO A 1 391 ? 12.517 6.959 -6.343 1.00 81.56 391 PRO A O 1
ATOM 3133 N N . PHE A 1 392 ? 13.756 7.426 -4.520 1.00 88.88 392 PHE A N 1
ATOM 3134 C CA . PHE A 1 392 ? 13.778 6.062 -3.999 1.00 88.88 392 PHE A CA 1
ATOM 3135 C C . PHE A 1 392 ? 12.344 5.480 -3.900 1.00 88.88 392 PHE A C 1
ATOM 3137 O O . PHE A 1 392 ? 11.412 6.187 -3.486 1.00 88.88 392 PHE A O 1
ATOM 3144 N N . PRO A 1 393 ? 12.121 4.203 -4.259 1.00 90.31 393 PRO A N 1
ATOM 3145 C CA . PRO A 1 393 ? 10.807 3.552 -4.244 1.00 90.31 393 PRO A CA 1
ATOM 3146 C C . PRO A 1 393 ? 10.323 3.194 -2.826 1.00 90.31 393 PRO A C 1
ATOM 3148 O O . PRO A 1 393 ? 10.071 2.041 -2.493 1.00 90.31 393 PRO A O 1
ATOM 3151 N N . THR A 1 394 ? 10.142 4.197 -1.961 1.00 89.25 394 THR A N 1
ATOM 3152 C CA . THR A 1 394 ? 9.894 4.006 -0.520 1.00 89.25 394 THR A CA 1
ATOM 3153 C C . THR A 1 394 ? 8.709 3.086 -0.204 1.00 89.25 394 THR A C 1
ATOM 3155 O O . THR A 1 394 ? 8.839 2.214 0.649 1.00 89.25 394 THR A O 1
ATOM 3158 N N . ALA A 1 395 ? 7.558 3.261 -0.869 1.00 89.56 395 ALA A N 1
ATOM 3159 C CA . ALA A 1 395 ? 6.356 2.460 -0.596 1.00 89.56 395 ALA A CA 1
ATOM 3160 C C . ALA A 1 395 ? 6.561 0.982 -0.944 1.00 89.56 395 ALA A C 1
ATOM 3162 O O . ALA A 1 395 ? 6.139 0.108 -0.189 1.00 89.56 395 ALA A O 1
ATOM 3163 N N . LEU A 1 396 ? 7.236 0.715 -2.066 1.00 92.56 396 LEU A N 1
ATOM 3164 C CA . LEU A 1 396 ? 7.605 -0.637 -2.466 1.00 92.56 396 LEU A CA 1
ATOM 3165 C C . LEU A 1 396 ? 8.535 -1.263 -1.431 1.00 92.56 396 LEU A C 1
ATOM 3167 O O . LEU A 1 396 ? 8.239 -2.340 -0.921 1.00 92.56 396 LEU A O 1
ATOM 3171 N N . SER A 1 397 ? 9.615 -0.564 -1.074 1.00 93.81 397 SER A N 1
ATOM 3172 C CA . SER A 1 397 ? 10.616 -1.061 -0.127 1.00 93.81 397 SER A CA 1
ATOM 3173 C C . SER A 1 397 ? 10.028 -1.343 1.255 1.00 93.81 397 SER A C 1
ATOM 3175 O O . SER A 1 397 ? 10.374 -2.353 1.860 1.00 93.81 397 SER A O 1
ATOM 3177 N N . MET A 1 398 ? 9.103 -0.511 1.746 1.00 93.69 398 MET A N 1
ATOM 3178 C CA . MET A 1 398 ? 8.393 -0.741 3.013 1.00 93.69 398 MET A CA 1
ATOM 3179 C C . MET A 1 398 ? 7.651 -2.082 3.020 1.00 93.69 398 MET A C 1
ATOM 3181 O O . MET A 1 398 ? 7.865 -2.910 3.900 1.00 93.69 398 MET A O 1
ATOM 3185 N N . VAL A 1 399 ? 6.814 -2.329 2.013 1.00 96.00 399 VAL A N 1
ATOM 3186 C CA . VAL A 1 399 ? 5.985 -3.541 1.960 1.00 96.00 399 VAL A CA 1
ATOM 3187 C C . VAL A 1 399 ? 6.811 -4.778 1.614 1.00 96.00 399 VAL A C 1
ATOM 3189 O O . VAL A 1 399 ? 6.607 -5.833 2.209 1.00 96.00 399 VAL A O 1
ATOM 3192 N N . LEU A 1 400 ? 7.733 -4.670 0.651 1.00 97.06 400 LEU A N 1
ATOM 3193 C CA . LEU A 1 400 ? 8.539 -5.802 0.193 1.00 97.06 400 LEU A CA 1
ATOM 3194 C C . LEU A 1 400 ? 9.545 -6.243 1.256 1.00 97.06 400 LEU A C 1
ATOM 3196 O O . LEU A 1 400 ? 9.662 -7.445 1.476 1.00 97.06 400 LEU A O 1
ATOM 3200 N N . SER A 1 401 ? 10.209 -5.311 1.954 1.00 96.38 401 SER A N 1
ATOM 3201 C CA . SER A 1 401 ? 11.084 -5.675 3.081 1.00 96.38 401 SER A CA 1
ATOM 3202 C C . SER A 1 401 ? 10.300 -6.391 4.177 1.00 96.38 401 SER A C 1
ATOM 3204 O O . SER A 1 401 ? 10.740 -7.435 4.644 1.00 96.38 401 SER A O 1
ATOM 3206 N N . HIS A 1 402 ? 9.105 -5.899 4.516 1.00 97.25 402 HIS A N 1
ATOM 3207 C CA . HIS A 1 402 ? 8.211 -6.539 5.475 1.00 97.25 402 HIS A CA 1
ATOM 3208 C C . HIS A 1 402 ? 7.789 -7.952 5.052 1.00 97.25 402 HIS A C 1
ATOM 3210 O O . HIS A 1 402 ? 7.967 -8.902 5.808 1.00 97.25 402 HIS A O 1
ATOM 3216 N N . TYR A 1 403 ? 7.187 -8.092 3.869 1.00 97.81 403 TYR A N 1
ATOM 3217 C CA . TYR A 1 403 ? 6.535 -9.340 3.475 1.00 97.81 403 TYR A CA 1
ATOM 3218 C C . TYR A 1 403 ? 7.538 -10.428 3.079 1.00 97.81 403 TYR A C 1
ATOM 3220 O O . TYR A 1 403 ? 7.308 -11.605 3.343 1.00 97.81 403 TYR A O 1
ATOM 3228 N N . LEU A 1 404 ? 8.639 -10.049 2.422 1.00 97.38 404 LEU A N 1
ATOM 3229 C CA . LEU A 1 404 ? 9.680 -10.989 2.000 1.00 97.38 404 LEU A CA 1
ATOM 3230 C C . LEU A 1 404 ? 10.746 -11.222 3.076 1.00 97.38 404 LEU A C 1
ATOM 3232 O O . LEU A 1 404 ? 11.632 -12.043 2.841 1.00 97.38 404 LEU A O 1
ATOM 3236 N N . GLU A 1 405 ? 10.666 -10.506 4.204 1.00 97.00 405 GLU A N 1
ATOM 3237 C CA . GLU A 1 405 ? 11.703 -10.451 5.243 1.00 97.00 405 GLU A CA 1
ATOM 3238 C C . GLU A 1 405 ? 13.082 -10.075 4.658 1.00 97.00 405 GLU A C 1
ATOM 3240 O O . GLU A 1 405 ? 14.122 -10.610 5.040 1.00 97.00 405 GLU A O 1
ATOM 3245 N N . ASP A 1 406 ? 13.088 -9.153 3.687 1.00 96.00 406 ASP A N 1
ATOM 3246 C CA . ASP A 1 406 ? 14.285 -8.751 2.942 1.00 96.00 406 ASP A CA 1
ATOM 3247 C C . ASP A 1 406 ? 15.048 -7.645 3.699 1.00 96.00 406 ASP A C 1
ATOM 3249 O O . ASP A 1 406 ? 14.697 -6.459 3.657 1.00 96.00 406 ASP A O 1
ATOM 3253 N N . GLY A 1 407 ? 16.106 -8.057 4.406 1.00 95.38 407 GLY A N 1
ATOM 3254 C CA . GLY A 1 407 ? 16.999 -7.171 5.156 1.00 95.38 407 GLY A CA 1
ATOM 3255 C C . GLY A 1 407 ? 17.826 -6.219 4.284 1.00 95.38 407 GLY A C 1
ATOM 3256 O O . GLY A 1 407 ? 18.220 -5.148 4.749 1.00 95.38 407 GLY A O 1
ATOM 3257 N N . GLU A 1 408 ? 18.054 -6.541 3.011 1.00 92.94 408 GLU A N 1
ATOM 3258 C CA . GLU A 1 408 ? 18.794 -5.678 2.088 1.00 92.94 408 GLU A CA 1
ATOM 3259 C C . GLU A 1 408 ? 17.924 -4.485 1.685 1.00 92.94 408 GLU A C 1
ATOM 3261 O O . GLU A 1 408 ? 18.349 -3.331 1.783 1.00 92.94 408 GLU A O 1
ATOM 3266 N N . LEU A 1 409 ? 16.661 -4.750 1.335 1.00 93.31 409 LEU A N 1
ATOM 3267 C CA . LEU A 1 409 ? 15.669 -3.701 1.106 1.00 93.31 409 LEU A CA 1
ATOM 3268 C C . LEU A 1 409 ? 15.431 -2.857 2.355 1.00 93.31 409 LEU A C 1
ATOM 3270 O O . LEU A 1 409 ? 15.239 -1.643 2.242 1.00 93.31 409 LEU A O 1
ATOM 3274 N N . ARG A 1 410 ? 15.459 -3.476 3.543 1.00 94.19 410 ARG A N 1
ATOM 3275 C CA . ARG A 1 410 ? 15.349 -2.737 4.801 1.00 94.19 410 ARG A CA 1
ATOM 3276 C C . ARG A 1 410 ? 16.522 -1.776 4.994 1.00 94.19 410 ARG A C 1
ATOM 3278 O O . ARG A 1 410 ? 16.277 -0.613 5.306 1.00 94.19 410 ARG A O 1
ATOM 3285 N N . ARG A 1 411 ? 17.760 -2.225 4.757 1.00 91.75 411 ARG A N 1
ATOM 3286 C CA . ARG A 1 411 ? 18.961 -1.375 4.813 1.00 91.75 411 ARG A CA 1
ATOM 3287 C C . ARG A 1 411 ? 18.850 -0.194 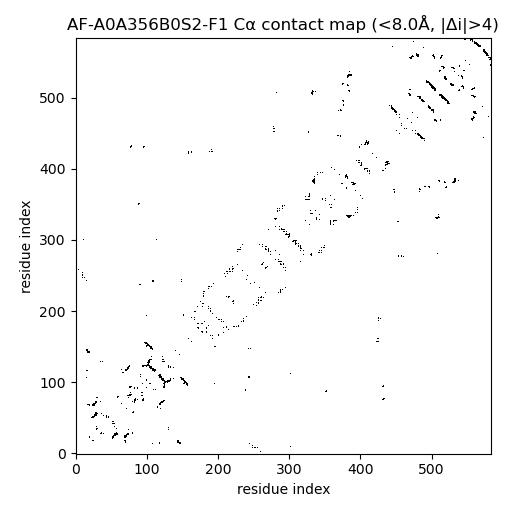3.846 1.00 91.75 411 ARG A C 1
ATOM 3289 O O . ARG A 1 411 ? 18.959 0.949 4.276 1.00 91.75 411 ARG A O 1
ATOM 3296 N N . MET A 1 412 ? 18.542 -0.454 2.571 1.00 90.38 412 MET A N 1
ATOM 3297 C CA . MET A 1 412 ? 18.378 0.602 1.557 1.00 90.38 412 MET A CA 1
ATOM 3298 C C . MET A 1 412 ? 17.297 1.619 1.949 1.00 90.38 412 MET A C 1
ATOM 3300 O O . MET A 1 412 ? 17.471 2.827 1.787 1.00 90.38 412 MET A O 1
ATOM 3304 N N . LEU A 1 413 ? 16.172 1.140 2.492 1.00 90.38 413 LEU A N 1
ATOM 3305 C CA . LEU A 1 413 ? 15.105 2.001 2.993 1.00 90.38 413 LEU A CA 1
ATOM 3306 C C . LEU A 1 413 ? 15.595 2.898 4.139 1.00 90.38 413 LEU A C 1
ATOM 3308 O O . LEU A 1 413 ? 15.278 4.086 4.141 1.00 90.38 413 LEU A O 1
ATOM 3312 N N . GLU A 1 414 ? 16.348 2.366 5.099 1.00 89.31 414 GLU A N 1
ATOM 3313 C CA . GLU A 1 414 ? 16.892 3.138 6.224 1.00 89.31 414 GLU A CA 1
ATOM 3314 C C . GLU A 1 414 ? 17.935 4.171 5.775 1.00 89.31 414 GLU A C 1
ATOM 3316 O O . GLU A 1 414 ? 17.845 5.334 6.172 1.00 89.31 414 GLU A O 1
ATOM 3321 N N . GLU A 1 415 ? 18.842 3.806 4.871 1.00 87.81 415 GLU A N 1
ATOM 3322 C CA . GLU A 1 415 ? 19.833 4.724 4.292 1.00 87.81 415 GLU A CA 1
ATOM 3323 C C . GLU A 1 415 ? 19.172 5.860 3.497 1.00 87.81 415 GLU A C 1
ATOM 3325 O O . GLU A 1 415 ? 19.561 7.025 3.625 1.00 87.81 415 GLU A O 1
ATOM 3330 N N . SER A 1 416 ? 18.099 5.562 2.751 1.00 85.00 416 SER A N 1
ATOM 3331 C CA . SER A 1 416 ? 17.352 6.578 1.992 1.00 85.00 416 SER A CA 1
ATOM 3332 C C . SER A 1 416 ? 16.705 7.649 2.889 1.00 85.00 416 SER A C 1
ATOM 3334 O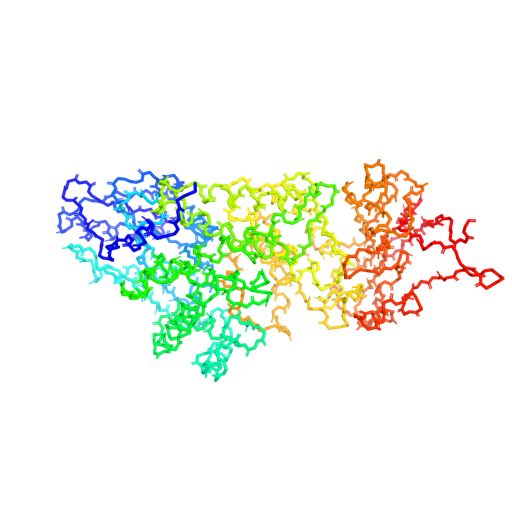 O . SER A 1 416 ? 16.556 8.805 2.476 1.00 85.00 416 SER A O 1
ATOM 3336 N N . LYS A 1 417 ? 16.353 7.300 4.139 1.00 75.44 417 LYS A N 1
ATOM 3337 C CA . LYS A 1 417 ? 15.758 8.233 5.111 1.00 75.44 417 LYS A CA 1
ATOM 3338 C C . LYS A 1 417 ? 16.768 9.268 5.615 1.00 75.44 417 LYS A C 1
ATOM 3340 O O . LYS A 1 417 ? 16.371 10.395 5.898 1.00 75.44 417 LYS A O 1
ATOM 3345 N N . GLY A 1 418 ? 18.053 8.911 5.699 1.00 56.19 418 GLY A N 1
ATOM 3346 C CA . GLY A 1 418 ? 19.090 9.705 6.368 1.00 56.19 418 GLY A CA 1
ATOM 3347 C C . GLY A 1 418 ? 19.486 11.011 5.674 1.00 56.19 418 GLY A C 1
ATOM 3348 O O . GLY A 1 418 ? 19.963 11.918 6.348 1.00 56.19 418 GLY A O 1
ATOM 3349 N N . ASN A 1 419 ? 19.263 11.146 4.360 1.00 46.34 419 ASN A N 1
ATOM 3350 C CA . ASN A 1 419 ? 19.793 12.289 3.605 1.00 46.34 419 ASN A CA 1
ATOM 3351 C C . ASN A 1 419 ? 18.747 13.134 2.855 1.00 46.34 419 ASN A C 1
ATOM 3353 O O . ASN A 1 419 ? 19.038 14.292 2.554 1.00 46.34 419 ASN A O 1
ATOM 3357 N N . LYS A 1 420 ? 17.566 12.603 2.483 1.00 51.50 420 LYS A N 1
ATOM 3358 C CA . LYS A 1 420 ? 16.714 13.260 1.459 1.00 51.50 420 LYS A CA 1
ATOM 3359 C C . LYS A 1 420 ? 15.194 13.030 1.580 1.00 51.50 420 LYS A C 1
ATOM 3361 O O . LYS A 1 420 ? 14.464 13.443 0.682 1.00 51.50 420 LYS A O 1
ATOM 3366 N N . PHE A 1 421 ? 14.683 12.410 2.650 1.00 57.97 421 PHE A N 1
ATOM 3367 C CA . PHE A 1 421 ? 13.284 11.956 2.695 1.00 57.97 421 PHE A CA 1
ATOM 3368 C C . PHE A 1 421 ? 12.492 12.483 3.903 1.00 57.97 421 PHE A C 1
ATOM 3370 O O . PHE A 1 421 ? 12.928 12.370 5.044 1.00 57.97 421 PHE A O 1
ATOM 3377 N N . ARG A 1 422 ? 11.289 13.018 3.656 1.00 61.91 422 ARG A N 1
ATOM 3378 C CA . ARG A 1 422 ? 10.307 13.393 4.689 1.00 61.91 422 ARG A CA 1
ATOM 3379 C C . ARG A 1 422 ? 9.056 12.537 4.520 1.00 61.91 422 ARG A C 1
ATOM 3381 O O . ARG A 1 422 ? 8.430 12.559 3.460 1.00 61.91 422 ARG A O 1
ATOM 3388 N N . LEU A 1 423 ? 8.697 11.776 5.553 1.00 67.06 423 LEU A N 1
ATOM 3389 C CA . LEU A 1 423 ? 7.518 10.907 5.547 1.00 67.06 423 LEU A CA 1
ATOM 3390 C C . LEU A 1 423 ? 6.240 11.746 5.651 1.00 67.06 423 LEU A C 1
ATOM 3392 O O . LEU A 1 423 ? 5.888 12.226 6.726 1.00 67.06 423 LEU A O 1
ATOM 3396 N N . GLY A 1 424 ? 5.541 11.915 4.528 1.00 71.88 424 GLY A N 1
ATOM 3397 C CA . GLY A 1 424 ? 4.178 12.445 4.522 1.00 71.88 424 GLY A CA 1
ATOM 3398 C C . GLY A 1 424 ? 3.147 11.398 4.953 1.00 71.88 424 GLY A C 1
ATOM 3399 O O . GLY A 1 424 ? 3.410 10.197 4.935 1.00 71.88 424 GLY A O 1
ATOM 3400 N N . ILE A 1 425 ? 1.931 11.847 5.264 1.00 75.38 425 ILE A N 1
ATOM 3401 C CA . ILE A 1 425 ? 0.806 10.969 5.643 1.00 75.38 425 ILE A CA 1
ATOM 3402 C C . ILE A 1 425 ? 0.006 10.447 4.437 1.00 75.38 425 ILE A C 1
ATOM 3404 O O . ILE A 1 425 ? -1.007 9.790 4.595 1.00 75.38 425 ILE A O 1
ATOM 3408 N N . GLY A 1 426 ? 0.451 10.688 3.200 1.00 61.19 426 GLY A N 1
ATOM 3409 C CA . GLY A 1 426 ? -0.141 10.046 2.015 1.00 61.19 426 GLY A CA 1
ATOM 3410 C C . GLY A 1 426 ? 0.172 8.545 1.902 1.00 61.19 426 GLY A C 1
ATOM 3411 O O . GLY A 1 426 ? -0.423 7.857 1.081 1.00 61.19 426 GLY A O 1
ATOM 3412 N N . ARG A 1 427 ? 1.112 8.036 2.713 1.00 64.69 427 ARG A N 1
ATOM 3413 C CA . ARG A 1 427 ? 1.535 6.628 2.792 1.00 64.69 427 ARG A CA 1
ATOM 3414 C C . ARG A 1 427 ? 1.358 6.136 4.235 1.00 64.69 427 ARG A C 1
ATOM 3416 O O . ARG A 1 427 ? 2.316 5.970 4.975 1.00 64.69 427 ARG A O 1
ATOM 3423 N N . ASN A 1 428 ? 0.095 5.976 4.628 1.00 71.88 428 ASN A N 1
ATOM 3424 C CA . ASN A 1 428 ? -0.390 5.824 6.012 1.00 71.88 428 ASN A CA 1
ATOM 3425 C C . ASN A 1 428 ? 0.102 4.592 6.799 1.00 71.88 428 ASN A C 1
ATOM 3427 O O . ASN A 1 428 ? -0.135 4.507 7.999 1.00 71.88 428 ASN A O 1
ATOM 3431 N N . ARG A 1 429 ? 0.710 3.608 6.132 1.00 91.12 429 ARG A N 1
ATOM 3432 C CA . ARG A 1 429 ? 1.257 2.384 6.733 1.00 91.12 429 ARG A CA 1
ATOM 3433 C C . ARG A 1 429 ? 2.747 2.333 6.422 1.00 91.12 429 ARG A C 1
ATOM 3435 O O . ARG A 1 429 ? 3.112 2.370 5.248 1.00 91.12 429 ARG A O 1
ATOM 3442 N N . LEU A 1 430 ? 3.589 2.262 7.452 1.00 92.31 430 LEU A N 1
ATOM 3443 C CA . LEU A 1 430 ? 5.051 2.281 7.313 1.00 92.31 430 LEU A CA 1
ATOM 3444 C C . LEU A 1 430 ? 5.662 0.878 7.189 1.00 92.31 430 LEU A C 1
ATOM 3446 O O . LEU A 1 430 ? 6.834 0.753 6.836 1.00 92.31 430 LEU A O 1
ATOM 3450 N N . PHE A 1 431 ? 4.858 -0.160 7.439 1.00 95.56 431 PHE A N 1
ATOM 3451 C CA . PHE A 1 431 ? 5.204 -1.580 7.379 1.00 95.56 431 PHE A CA 1
ATOM 3452 C C . PHE A 1 431 ? 6.449 -1.941 8.202 1.00 95.56 431 PHE A C 1
ATOM 3454 O O . PHE A 1 431 ? 7.223 -2.821 7.833 1.00 95.56 431 PHE A O 1
ATOM 3461 N N . ASP A 1 432 ? 6.651 -1.283 9.346 1.00 95.44 432 ASP A N 1
ATOM 3462 C CA . ASP A 1 432 ? 7.772 -1.623 10.219 1.00 95.44 432 ASP A CA 1
ATOM 3463 C C . ASP A 1 432 ? 7.464 -2.847 11.090 1.00 95.44 432 ASP A C 1
ATOM 3465 O O . ASP A 1 432 ? 6.935 -2.740 12.198 1.00 95.44 432 ASP A O 1
ATOM 3469 N N . SER A 1 433 ? 7.812 -4.030 10.590 1.00 96.25 433 SER A N 1
ATOM 3470 C CA . SER A 1 433 ? 7.722 -5.280 11.350 1.00 96.25 433 SER A CA 1
ATOM 3471 C C . SER A 1 433 ? 9.013 -5.667 12.070 1.00 96.25 433 SER A C 1
ATOM 3473 O O . SER A 1 433 ? 9.124 -6.787 12.561 1.00 96.25 433 SER A O 1
ATOM 3475 N N . GLY A 1 434 ? 10.013 -4.782 12.133 1.00 95.62 434 GLY A N 1
ATOM 3476 C CA . GLY A 1 434 ? 11.282 -5.070 12.805 1.00 95.62 434 GLY A CA 1
ATOM 3477 C C . GLY A 1 434 ? 12.223 -6.015 12.055 1.00 95.62 434 GLY A C 1
ATOM 3478 O O . GLY A 1 434 ? 13.100 -6.601 12.695 1.00 95.62 434 GLY A O 1
ATOM 3479 N N . VAL A 1 435 ? 12.068 -6.148 10.732 1.00 97.06 435 VAL A N 1
ATOM 3480 C CA . VAL A 1 435 ? 13.084 -6.772 9.865 1.00 97.06 435 VAL A CA 1
ATOM 3481 C C . VAL A 1 435 ? 14.416 -6.073 10.117 1.00 97.06 435 VAL A C 1
ATOM 3483 O O . VAL A 1 435 ? 14.470 -4.845 10.153 1.00 97.06 435 VAL A O 1
ATOM 3486 N N . GLN A 1 436 ? 15.473 -6.847 10.347 1.00 96.00 436 GLN A N 1
ATOM 3487 C CA . GLN A 1 436 ? 16.798 -6.288 10.597 1.00 96.00 436 GLN A CA 1
ATOM 3488 C C . GLN A 1 436 ? 17.493 -5.983 9.265 1.00 96.00 436 GLN A C 1
ATOM 3490 O O . GLN A 1 436 ? 17.418 -6.810 8.352 1.00 96.00 436 GLN A O 1
ATOM 3495 N N . PRO A 1 437 ? 18.160 -4.823 9.133 1.00 94.62 437 PRO A N 1
ATOM 3496 C CA . PRO A 1 437 ? 18.965 -4.535 7.955 1.00 94.62 437 PRO A CA 1
ATOM 3497 C C . PRO A 1 437 ? 20.107 -5.555 7.823 1.00 94.62 437 PRO A C 1
ATOM 3499 O O . PRO A 1 437 ? 20.657 -6.012 8.826 1.00 94.62 437 PRO A O 1
ATOM 3502 N N . SER A 1 438 ? 20.460 -5.919 6.588 1.00 91.19 438 SER A N 1
ATOM 3503 C CA . SER A 1 438 ? 21.566 -6.842 6.297 1.00 91.19 438 SER A CA 1
ATOM 3504 C C . SER A 1 438 ? 22.655 -6.192 5.442 1.00 91.19 438 SER A C 1
ATOM 3506 O O . SER A 1 438 ? 22.348 -5.560 4.430 1.00 91.19 438 SER A O 1
ATOM 3508 N N . ASP A 1 439 ? 23.918 -6.438 5.798 1.00 75.69 439 ASP A N 1
ATOM 3509 C CA . ASP A 1 439 ? 25.116 -5.809 5.211 1.00 75.69 439 ASP A CA 1
ATOM 3510 C C . ASP A 1 439 ? 25.621 -6.453 3.905 1.00 75.69 439 ASP A C 1
ATOM 3512 O O . ASP A 1 439 ? 26.694 -6.103 3.422 1.00 75.69 439 ASP A O 1
ATOM 3516 N N . SER A 1 440 ? 24.911 -7.430 3.333 1.00 61.28 440 SER A N 1
ATOM 3517 C CA . SER A 1 440 ? 25.387 -8.204 2.173 1.00 61.28 440 SER A CA 1
ATOM 3518 C C . SER A 1 440 ? 24.586 -7.913 0.908 1.00 61.28 440 SER A C 1
ATOM 3520 O O . SER A 1 440 ? 23.820 -8.775 0.480 1.00 61.28 440 SER A O 1
ATOM 3522 N N . PRO A 1 441 ? 24.707 -6.725 0.301 1.00 66.88 441 PRO A N 1
ATOM 3523 C CA . PRO A 1 441 ? 24.111 -6.533 -1.000 1.00 66.88 441 PRO A CA 1
ATOM 3524 C C . PRO A 1 441 ? 24.988 -7.220 -2.057 1.00 66.88 441 PRO A C 1
ATOM 3526 O O . PRO A 1 441 ? 26.216 -7.086 -2.056 1.00 66.88 441 PRO A O 1
ATOM 3529 N N . ASP A 1 442 ? 24.361 -7.985 -2.948 1.00 69.50 442 ASP A N 1
ATOM 3530 C CA . ASP A 1 442 ? 25.082 -8.644 -4.033 1.00 69.50 442 ASP A CA 1
ATOM 3531 C C . ASP A 1 442 ? 25.745 -7.579 -4.923 1.00 69.50 442 ASP A C 1
ATOM 3533 O O . ASP A 1 442 ? 25.114 -6.600 -5.342 1.00 69.50 442 ASP A O 1
ATOM 3537 N N . SER A 1 443 ? 27.034 -7.766 -5.213 1.00 83.25 443 SER A N 1
ATOM 3538 C CA . SER A 1 443 ? 27.749 -7.017 -6.243 1.00 83.25 443 SER A CA 1
ATOM 3539 C C . SER A 1 443 ? 28.033 -7.894 -7.460 1.00 83.25 443 SER A C 1
ATOM 3541 O O . SER A 1 443 ? 27.960 -9.126 -7.432 1.00 83.25 443 SER A O 1
ATOM 3543 N N . GLY A 1 444 ? 28.340 -7.246 -8.573 1.00 91.12 444 GLY A N 1
ATOM 3544 C CA . GLY A 1 444 ? 28.556 -7.863 -9.866 1.00 91.12 444 GLY A CA 1
ATOM 3545 C C . GLY A 1 444 ? 27.411 -7.592 -10.826 1.00 91.12 444 GLY A C 1
ATOM 3546 O O . GLY A 1 444 ? 26.843 -6.503 -10.860 1.00 91.12 444 GLY A O 1
ATOM 3547 N N . MET A 1 445 ? 27.119 -8.578 -11.666 1.00 92.38 445 MET A N 1
ATOM 3548 C CA . MET A 1 445 ? 26.180 -8.426 -12.767 1.00 92.38 445 MET A CA 1
ATOM 3549 C C . MET A 1 445 ? 24.879 -9.171 -12.497 1.00 92.38 445 MET A C 1
ATOM 3551 O O . MET A 1 445 ? 24.869 -10.400 -12.397 1.00 92.38 445 MET A O 1
ATOM 3555 N N . THR A 1 446 ? 23.785 -8.421 -12.497 1.00 93.62 446 THR A N 1
ATOM 3556 C CA . THR A 1 446 ? 22.426 -8.922 -12.318 1.00 93.62 446 THR A CA 1
ATOM 3557 C C . THR A 1 446 ? 21.643 -8.730 -13.604 1.00 93.62 446 THR A C 1
ATOM 3559 O O . THR A 1 446 ? 21.583 -7.639 -14.164 1.00 93.62 446 THR A O 1
ATOM 3562 N N . ARG A 1 447 ? 21.025 -9.811 -14.080 1.00 95.06 447 ARG A N 1
ATOM 3563 C CA . ARG A 1 447 ? 20.152 -9.809 -15.254 1.00 95.06 447 ARG A CA 1
ATOM 3564 C C . ARG A 1 447 ? 18.726 -10.106 -14.816 1.00 95.06 447 ARG A C 1
ATOM 3566 O O . ARG A 1 447 ? 18.448 -11.197 -14.316 1.00 95.06 447 ARG A O 1
ATOM 3573 N N . ILE A 1 448 ? 17.814 -9.175 -15.072 1.00 96.19 448 ILE A N 1
ATOM 3574 C CA . ILE A 1 448 ? 16.389 -9.366 -14.815 1.00 96.19 448 ILE A CA 1
ATOM 3575 C C . ILE A 1 448 ? 15.745 -10.032 -16.024 1.00 96.19 448 ILE A C 1
ATOM 3577 O O . ILE A 1 448 ? 15.834 -9.553 -17.150 1.00 96.19 448 ILE A O 1
ATOM 3581 N N . SER A 1 449 ? 15.108 -11.178 -15.800 1.00 94.94 449 SER A N 1
ATOM 3582 C CA . SER A 1 449 ? 14.406 -11.905 -16.860 1.00 94.94 449 SER A CA 1
ATOM 3583 C C . SER A 1 449 ? 13.133 -11.177 -17.268 1.00 94.94 449 SER A C 1
ATOM 3585 O O . SER A 1 449 ? 12.438 -10.642 -16.414 1.00 94.94 449 SER A O 1
ATOM 3587 N N . ILE A 1 450 ? 12.779 -11.235 -18.550 1.00 95.38 450 ILE A N 1
ATOM 3588 C CA . ILE A 1 450 ? 11.537 -10.627 -19.030 1.00 95.38 450 ILE A CA 1
ATOM 3589 C C . ILE A 1 450 ? 10.289 -11.355 -18.498 1.00 95.38 450 ILE A C 1
ATOM 3591 O O . ILE A 1 450 ? 10.265 -12.589 -18.351 1.00 95.38 450 ILE A O 1
ATOM 3595 N N . ASP A 1 451 ? 9.235 -10.590 -18.219 1.00 96.38 451 ASP A N 1
ATOM 3596 C CA . ASP A 1 451 ? 7.937 -11.105 -17.786 1.00 96.38 451 ASP A CA 1
ATOM 3597 C C . ASP A 1 451 ? 7.255 -11.968 -18.869 1.00 96.38 451 ASP A C 1
ATOM 3599 O O . ASP A 1 451 ? 7.432 -11.761 -20.071 1.00 96.38 451 ASP A O 1
ATOM 3603 N N . ASN A 1 452 ? 6.488 -12.976 -18.440 1.00 95.44 452 ASN A N 1
ATOM 3604 C CA . ASN A 1 452 ? 5.786 -13.887 -19.350 1.00 95.44 452 ASN A CA 1
ATOM 3605 C C . ASN A 1 452 ? 4.711 -13.178 -20.179 1.00 95.44 452 ASN A C 1
ATOM 3607 O O . ASN A 1 452 ? 4.611 -13.434 -21.374 1.00 95.44 452 ASN A O 1
ATOM 3611 N N . TYR A 1 453 ? 3.920 -12.291 -19.575 1.00 95.69 453 TYR A N 1
ATOM 3612 C CA . TYR A 1 453 ? 2.871 -11.560 -20.282 1.00 95.69 453 TYR A CA 1
ATOM 3613 C C . TYR A 1 453 ? 3.477 -10.622 -21.328 1.00 95.69 453 TYR A C 1
ATOM 3615 O O . TYR A 1 453 ? 2.984 -10.579 -22.451 1.00 95.69 453 TYR A O 1
ATOM 3623 N N . ILE A 1 454 ? 4.591 -9.956 -21.003 1.00 95.00 454 ILE A N 1
ATOM 3624 C CA . ILE A 1 454 ? 5.287 -9.055 -21.935 1.00 95.00 454 ILE A CA 1
ATOM 3625 C C . ILE A 1 454 ? 5.963 -9.812 -23.086 1.00 95.00 454 ILE A C 1
ATOM 3627 O O . ILE A 1 454 ? 5.929 -9.349 -24.222 1.00 95.00 454 ILE A O 1
ATOM 3631 N N . TYR A 1 455 ? 6.566 -10.977 -22.838 1.00 96.00 455 TYR A N 1
ATOM 3632 C CA . TYR A 1 455 ? 7.182 -11.767 -23.911 1.00 96.00 455 TYR A CA 1
ATOM 3633 C C . TYR A 1 455 ? 6.135 -12.443 -24.809 1.00 96.00 455 TYR A C 1
ATOM 3635 O O . TYR A 1 455 ? 6.215 -12.380 -26.036 1.00 96.00 455 TYR A O 1
ATOM 3643 N N . ASP A 1 456 ? 5.128 -13.080 -24.208 1.00 96.31 456 ASP A N 1
ATOM 3644 C CA . ASP A 1 456 ? 4.172 -13.910 -24.943 1.00 96.31 456 ASP A CA 1
ATOM 3645 C C . ASP A 1 456 ? 3.163 -13.089 -25.756 1.00 96.31 456 ASP A C 1
ATOM 3647 O O . ASP A 1 456 ? 2.489 -13.658 -26.624 1.00 96.31 456 ASP A O 1
ATOM 3651 N N . ILE A 1 457 ? 3.020 -11.783 -25.488 1.00 95.38 457 ILE A N 1
ATOM 3652 C CA . ILE A 1 457 ? 1.950 -10.953 -26.055 1.00 95.38 457 ILE A CA 1
ATOM 3653 C C . ILE A 1 457 ? 1.906 -10.998 -27.579 1.00 95.38 457 ILE A C 1
ATOM 3655 O O . ILE A 1 457 ? 0.829 -11.098 -28.156 1.00 95.38 457 ILE A O 1
ATOM 3659 N N . TRP A 1 458 ? 3.058 -11.020 -28.245 1.00 95.31 458 TRP A N 1
ATOM 3660 C CA . TRP A 1 458 ? 3.120 -11.078 -29.704 1.00 95.31 458 TRP A CA 1
ATOM 3661 C C . TRP A 1 458 ? 2.559 -12.374 -30.280 1.00 95.31 458 TRP A C 1
ATOM 3663 O O . TRP A 1 458 ? 1.992 -12.360 -31.368 1.00 95.31 458 TRP A O 1
ATOM 3673 N N . SER A 1 459 ? 2.679 -13.482 -29.548 1.00 95.75 459 SER A N 1
ATOM 3674 C CA . SER A 1 459 ? 2.098 -14.767 -29.946 1.00 95.75 459 SER A CA 1
ATOM 3675 C C . SER A 1 459 ? 0.619 -14.881 -29.565 1.00 95.75 459 SER A C 1
ATOM 3677 O O . SER A 1 459 ? -0.176 -15.419 -30.332 1.00 95.75 459 SER A O 1
ATOM 3679 N N . LYS A 1 460 ? 0.241 -14.349 -28.394 1.00 95.31 460 LYS A N 1
ATOM 3680 C CA . LYS A 1 460 ? -1.116 -14.438 -27.831 1.00 95.31 460 LYS A CA 1
ATOM 3681 C C . LYS A 1 460 ? -2.082 -13.452 -28.484 1.00 95.31 460 LYS A C 1
ATOM 3683 O O . LYS A 1 460 ? -3.205 -13.815 -28.820 1.00 95.31 460 LYS A O 1
ATOM 3688 N N . ASN A 1 461 ? -1.648 -12.208 -28.654 1.00 95.44 461 ASN A N 1
ATOM 3689 C CA . ASN A 1 461 ? -2.416 -11.128 -29.253 1.00 95.44 461 ASN A CA 1
ATOM 3690 C C . ASN A 1 461 ? -1.484 -10.115 -29.953 1.00 95.44 461 ASN A C 1
ATOM 3692 O O . ASN A 1 461 ? -1.140 -9.080 -29.374 1.00 95.44 461 ASN A O 1
ATOM 3696 N N . PRO A 1 462 ? -1.118 -10.356 -31.227 1.00 94.06 462 PRO A N 1
ATOM 3697 C CA . PRO A 1 462 ? -0.230 -9.470 -31.981 1.00 94.06 462 PRO A CA 1
ATOM 3698 C C . PRO A 1 462 ? -0.706 -8.010 -32.049 1.00 94.06 462 PRO A C 1
ATOM 3700 O O . PRO A 1 462 ? 0.109 -7.100 -32.171 1.00 94.06 462 PRO A O 1
ATOM 3703 N N . GLY A 1 463 ? -2.022 -7.768 -31.988 1.00 93.31 463 GLY A N 1
ATOM 3704 C CA . GLY A 1 463 ? -2.580 -6.415 -31.998 1.00 93.31 463 GLY A CA 1
ATOM 3705 C C . GLY A 1 463 ? -2.252 -5.626 -30.730 1.00 93.31 463 GLY A C 1
ATOM 3706 O O . GLY A 1 463 ? -1.986 -4.431 -30.811 1.00 93.31 463 GLY A O 1
ATOM 3707 N N . GLU A 1 464 ? -2.234 -6.294 -29.575 1.00 91.88 464 GLU A N 1
ATOM 3708 C CA . GLU A 1 464 ? -1.757 -5.713 -28.316 1.00 91.88 464 GLU A CA 1
ATOM 3709 C C . GLU A 1 464 ? -0.225 -5.681 -28.255 1.00 91.88 464 GLU A C 1
ATOM 3711 O O . GLU A 1 464 ? 0.330 -4.696 -27.782 1.00 91.88 464 GLU A O 1
ATOM 3716 N N . GLY A 1 465 ? 0.468 -6.677 -28.820 1.00 93.50 465 GLY A N 1
ATOM 3717 C CA . GLY A 1 465 ? 1.935 -6.684 -28.894 1.00 93.50 465 GLY A CA 1
ATOM 3718 C C . GLY A 1 465 ? 2.504 -5.464 -29.623 1.00 93.50 465 GLY A C 1
ATOM 3719 O O . GLY A 1 465 ? 3.408 -4.814 -29.106 1.00 93.50 465 GLY A O 1
ATOM 3720 N N . LYS A 1 466 ? 1.882 -5.072 -30.746 1.00 91.19 466 LYS A N 1
ATOM 3721 C CA . LYS A 1 466 ? 2.209 -3.840 -31.492 1.00 91.19 466 LYS A CA 1
ATOM 3722 C C . LYS A 1 466 ? 2.006 -2.549 -30.698 1.00 91.19 466 LYS A C 1
ATOM 3724 O O . LYS A 1 466 ? 2.581 -1.527 -31.047 1.00 91.19 466 LYS A O 1
ATOM 3729 N N . ARG A 1 467 ? 1.135 -2.569 -29.686 1.00 89.44 467 ARG A N 1
ATOM 3730 C CA . ARG A 1 467 ? 0.926 -1.426 -28.785 1.00 89.44 467 ARG A CA 1
ATOM 3731 C C . ARG A 1 467 ? 1.907 -1.435 -27.620 1.00 89.44 467 ARG A C 1
ATOM 3733 O O . ARG A 1 467 ? 2.162 -0.379 -27.074 1.00 89.44 467 ARG A O 1
ATOM 3740 N N . MET A 1 468 ? 2.420 -2.604 -27.240 1.00 90.50 468 MET A N 1
ATOM 3741 C CA . MET A 1 468 ? 3.363 -2.746 -26.132 1.00 90.50 468 MET A CA 1
ATOM 3742 C C . MET A 1 468 ? 4.806 -2.470 -26.556 1.00 90.50 468 MET A C 1
ATOM 3744 O O . MET A 1 468 ? 5.551 -1.877 -25.797 1.00 90.50 468 MET A O 1
ATOM 3748 N N . THR A 1 469 ? 5.226 -2.891 -27.750 1.00 91.25 469 THR A N 1
ATOM 3749 C CA . THR A 1 469 ? 6.620 -2.755 -28.224 1.00 91.25 469 THR A CA 1
ATOM 3750 C C . THR A 1 469 ? 6.649 -2.509 -29.732 1.00 91.25 469 THR A C 1
ATOM 3752 O O . THR A 1 469 ? 5.683 -2.851 -30.420 1.00 91.25 469 THR A O 1
ATOM 3755 N N . GLY A 1 470 ? 7.735 -1.935 -30.261 1.00 87.62 470 GLY A N 1
ATOM 3756 C CA . GLY A 1 470 ? 7.869 -1.663 -31.700 1.00 87.62 470 GLY A CA 1
ATOM 3757 C C . GLY A 1 470 ? 7.976 -2.921 -32.569 1.00 87.62 470 GLY A C 1
ATOM 3758 O O . GLY A 1 470 ? 7.405 -2.971 -33.655 1.00 87.62 470 GLY A O 1
ATOM 3759 N N . ALA A 1 471 ? 8.620 -3.978 -32.071 1.00 90.44 471 ALA A N 1
ATOM 3760 C CA . ALA A 1 471 ? 8.841 -5.221 -32.809 1.00 90.44 471 ALA A CA 1
ATOM 3761 C C . ALA A 1 471 ? 8.744 -6.456 -31.894 1.00 90.44 471 ALA A C 1
ATOM 3763 O O . ALA A 1 471 ? 9.021 -6.339 -30.700 1.00 90.44 471 ALA A O 1
ATOM 3764 N N . PRO A 1 472 ? 8.390 -7.647 -32.425 1.00 93.62 472 PRO A N 1
ATOM 3765 C CA . PRO A 1 472 ? 8.349 -8.880 -31.642 1.00 93.62 472 PRO A CA 1
ATOM 3766 C C . PRO A 1 472 ? 9.740 -9.311 -31.156 1.00 93.62 472 PRO A C 1
ATOM 3768 O O . PRO A 1 472 ? 10.752 -8.906 -31.732 1.00 93.62 472 PRO A O 1
ATOM 3771 N N . PRO A 1 473 ? 9.822 -10.193 -30.144 1.00 93.50 473 PRO A N 1
ATOM 3772 C CA . PRO A 1 473 ? 11.091 -10.797 -29.772 1.00 93.50 473 PRO A CA 1
ATOM 3773 C C . PRO A 1 473 ? 11.587 -11.728 -30.890 1.00 93.50 473 PRO A C 1
ATOM 3775 O O . PRO A 1 473 ? 10.872 -12.631 -31.325 1.00 93.50 473 PRO A O 1
ATOM 3778 N N . TYR A 1 474 ? 12.838 -11.552 -31.316 1.00 92.56 474 TYR A N 1
ATOM 3779 C CA . TYR A 1 474 ? 13.481 -12.370 -32.361 1.00 92.56 474 TYR A CA 1
ATOM 3780 C C . TYR A 1 474 ? 14.348 -13.514 -31.810 1.00 92.56 474 TYR A C 1
ATOM 3782 O O . TYR A 1 474 ? 15.026 -14.220 -32.556 1.00 92.56 474 TYR A O 1
ATOM 3790 N N . GLY A 1 475 ? 14.307 -13.733 -30.495 1.00 93.12 475 GLY A N 1
ATOM 3791 C CA . GLY A 1 475 ? 15.030 -14.803 -29.819 1.00 93.12 475 GLY A CA 1
ATOM 3792 C C . GLY A 1 475 ? 14.195 -15.505 -28.748 1.00 93.12 475 GLY A C 1
ATOM 3793 O O . GLY A 1 475 ? 13.080 -15.079 -28.421 1.00 93.12 475 GLY A O 1
ATOM 3794 N N . PRO A 1 476 ? 14.713 -16.613 -28.192 1.00 95.31 476 PRO A N 1
ATOM 3795 C CA . PRO A 1 476 ? 14.035 -17.337 -27.129 1.00 95.31 476 PRO A CA 1
ATOM 3796 C C . PRO A 1 476 ? 13.949 -16.479 -25.862 1.00 95.31 476 PRO A C 1
ATOM 3798 O O . PRO A 1 476 ? 14.894 -15.770 -25.519 1.00 95.31 476 PRO A O 1
ATOM 3801 N N . LYS A 1 477 ? 12.860 -16.627 -25.099 1.00 95.75 477 LYS A N 1
ATOM 3802 C CA . LYS A 1 477 ? 12.633 -15.901 -23.835 1.00 95.75 477 LYS A CA 1
ATOM 3803 C C . LYS A 1 477 ? 13.827 -15.933 -22.885 1.00 95.75 477 LYS A C 1
ATOM 3805 O O . LYS A 1 477 ? 14.143 -14.937 -22.251 1.00 95.75 477 LYS A O 1
ATOM 3810 N N . ALA A 1 478 ? 14.507 -17.078 -22.807 1.00 95.25 478 ALA A N 1
ATOM 3811 C CA . ALA A 1 478 ? 15.677 -17.271 -21.955 1.00 95.25 478 ALA A CA 1
ATOM 3812 C C . ALA A 1 478 ? 16.881 -16.384 -22.332 1.00 95.25 478 ALA A C 1
ATOM 3814 O O . ALA A 1 478 ? 17.802 -16.250 -21.529 1.00 95.25 478 ALA A O 1
ATOM 3815 N N . GLN A 1 479 ? 16.896 -15.768 -23.518 1.00 95.94 479 GLN A N 1
ATOM 3816 C CA . GLN A 1 479 ? 17.884 -14.765 -23.936 1.00 95.94 479 GLN A CA 1
ATOM 3817 C C . GLN A 1 479 ? 17.365 -13.329 -23.788 1.00 95.94 479 GLN A C 1
ATOM 3819 O O . GLN A 1 479 ? 18.171 -12.434 -23.553 1.00 95.94 479 GLN A O 1
ATOM 3824 N N . CYS A 1 480 ? 16.050 -13.111 -23.844 1.00 96.75 480 CYS A N 1
ATOM 3825 C CA . CYS A 1 480 ? 15.444 -11.808 -23.570 1.00 96.75 480 CYS A CA 1
ATOM 3826 C C . CYS A 1 480 ? 15.574 -11.407 -22.093 1.00 96.75 480 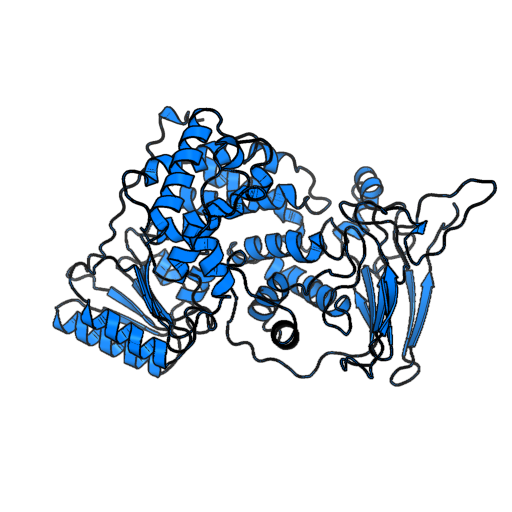CYS A C 1
ATOM 3828 O O . CYS A 1 480 ? 15.591 -12.255 -21.192 1.00 96.75 480 CYS A O 1
ATOM 3830 N N . PHE A 1 481 ? 15.663 -10.112 -21.824 1.00 96.62 481 PHE A N 1
ATOM 3831 C CA . PHE A 1 481 ? 15.783 -9.569 -20.472 1.00 96.62 481 PHE A CA 1
ATOM 3832 C C . PHE A 1 481 ? 15.060 -8.229 -20.357 1.00 96.62 481 PHE A C 1
ATOM 3834 O O . PHE A 1 481 ? 14.788 -7.603 -21.371 1.00 96.62 481 PHE A O 1
ATOM 3841 N N . ASP A 1 482 ? 14.709 -7.845 -19.131 1.00 96.38 482 ASP A N 1
ATOM 3842 C CA . ASP A 1 482 ? 14.078 -6.556 -18.826 1.00 96.38 482 ASP A CA 1
ATOM 3843 C C . ASP A 1 482 ? 15.153 -5.491 -18.608 1.00 96.38 482 ASP A C 1
ATOM 3845 O O . ASP A 1 482 ? 15.237 -4.545 -19.373 1.00 96.38 482 ASP A O 1
ATOM 3849 N N . LYS A 1 483 ? 16.044 -5.700 -17.630 1.00 96.06 483 LYS A N 1
ATOM 3850 C CA . LYS A 1 483 ? 17.191 -4.826 -17.345 1.00 96.06 483 LYS A CA 1
ATOM 3851 C C . LYS A 1 483 ? 18.434 -5.652 -17.020 1.00 96.06 483 LYS A C 1
ATOM 3853 O O . LYS A 1 483 ? 18.330 -6.794 -16.550 1.00 96.06 483 LYS A O 1
ATOM 3858 N N . VAL A 1 484 ? 19.610 -5.070 -17.230 1.00 96.19 484 VAL A N 1
ATOM 3859 C CA . VAL A 1 484 ? 20.894 -5.597 -16.744 1.00 96.19 484 VAL A CA 1
ATOM 3860 C C . VAL A 1 484 ? 21.592 -4.513 -15.942 1.00 96.19 484 VAL A C 1
ATOM 3862 O O . VAL A 1 484 ? 21.818 -3.424 -16.456 1.00 96.19 484 VAL A O 1
ATOM 3865 N N . SER A 1 485 ? 21.963 -4.830 -14.704 1.00 95.00 485 SER A N 1
ATOM 3866 C CA . SER A 1 485 ? 22.780 -3.959 -13.864 1.00 95.00 485 SER A CA 1
ATOM 3867 C C . SER A 1 485 ? 24.150 -4.580 -13.630 1.00 95.00 485 SER A C 1
ATOM 3869 O O . SER A 1 485 ? 24.239 -5.770 -13.320 1.00 95.00 485 SER A O 1
ATOM 3871 N N . ILE A 1 486 ? 25.210 -3.787 -13.716 1.00 95.00 486 ILE A N 1
ATOM 3872 C CA . ILE A 1 486 ? 26.563 -4.167 -13.307 1.00 95.00 486 ILE A CA 1
ATOM 3873 C C . ILE A 1 486 ? 26.999 -3.197 -12.218 1.00 95.00 486 ILE A C 1
ATOM 3875 O O . ILE A 1 486 ? 26.923 -1.990 -12.417 1.00 95.00 486 ILE A O 1
ATOM 3879 N N . ARG A 1 487 ? 27.456 -3.717 -11.080 1.00 93.12 487 ARG A N 1
ATOM 3880 C CA . ARG A 1 487 ? 28.013 -2.915 -9.987 1.00 93.12 487 ARG A CA 1
ATOM 3881 C C . ARG A 1 487 ? 29.255 -3.559 -9.392 1.00 93.12 487 ARG A C 1
ATOM 3883 O O . ARG A 1 487 ? 29.283 -4.779 -9.259 1.00 93.12 487 ARG A O 1
ATOM 3890 N N . THR A 1 488 ? 30.253 -2.775 -9.005 1.00 93.06 488 THR A N 1
ATOM 3891 C CA . THR A 1 488 ? 31.441 -3.296 -8.290 1.00 93.06 488 THR A CA 1
ATOM 3892 C C . THR A 1 488 ? 31.188 -3.414 -6.783 1.00 93.06 488 THR A C 1
ATOM 3894 O O . THR A 1 488 ? 31.705 -4.313 -6.124 1.00 93.06 488 THR A O 1
ATOM 3897 N N . GLY A 1 489 ? 30.252 -2.613 -6.266 1.00 90.69 489 GLY A N 1
ATOM 3898 C CA . GLY A 1 489 ? 29.815 -2.620 -4.873 1.00 90.69 489 GLY A CA 1
ATOM 3899 C C . GLY A 1 489 ? 28.718 -1.584 -4.606 1.00 90.69 489 GLY A C 1
ATOM 3900 O O . GLY A 1 489 ? 27.912 -1.285 -5.491 1.00 90.69 489 GLY A O 1
ATOM 3901 N N . TRP A 1 490 ? 28.660 -1.072 -3.376 1.00 88.25 490 TRP A N 1
ATOM 3902 C CA . TRP A 1 490 ? 27.617 -0.158 -2.876 1.00 88.25 490 TRP A CA 1
ATOM 3903 C C . TRP A 1 490 ? 28.170 1.114 -2.212 1.00 88.25 490 TRP A C 1
ATOM 3905 O O . TRP A 1 490 ? 27.395 1.923 -1.704 1.00 88.25 490 TRP A O 1
ATOM 3915 N N . ASP A 1 491 ? 29.487 1.331 -2.245 1.00 89.19 491 ASP A N 1
ATOM 3916 C CA . ASP A 1 491 ? 30.082 2.595 -1.822 1.00 89.19 491 ASP A CA 1
ATOM 3917 C C . ASP A 1 491 ? 29.801 3.699 -2.852 1.00 89.19 491 ASP A C 1
ATOM 3919 O O . ASP A 1 491 ? 30.149 3.569 -4.025 1.00 89.19 491 ASP A O 1
ATOM 3923 N N . GLU A 1 492 ? 29.173 4.799 -2.430 1.00 87.25 492 GLU A N 1
ATOM 3924 C CA . GLU A 1 492 ? 28.743 5.876 -3.337 1.00 87.25 492 GLU A CA 1
ATOM 3925 C C . GLU A 1 492 ? 29.882 6.456 -4.183 1.00 87.25 492 GLU A C 1
ATOM 3927 O O . GLU A 1 492 ? 29.663 6.873 -5.319 1.00 87.25 492 GLU A O 1
ATOM 3932 N N . ILE A 1 493 ? 31.102 6.477 -3.647 1.00 90.19 493 ILE A N 1
ATOM 3933 C CA . ILE A 1 493 ? 32.233 7.171 -4.257 1.00 90.19 493 ILE A CA 1
ATOM 3934 C C . ILE A 1 493 ? 33.151 6.200 -4.993 1.00 90.19 493 ILE A C 1
ATOM 3936 O O . ILE A 1 493 ? 33.679 6.551 -6.042 1.00 90.19 493 ILE A O 1
ATOM 3940 N N . ASN A 1 494 ? 33.402 5.019 -4.443 1.00 91.62 494 ASN A N 1
ATOM 3941 C CA . ASN A 1 494 ? 34.462 4.131 -4.910 1.00 91.62 494 ASN A CA 1
ATOM 3942 C C . ASN A 1 494 ? 33.966 3.036 -5.851 1.00 91.62 494 ASN A C 1
ATOM 3944 O O . ASN A 1 494 ? 34.790 2.464 -6.562 1.00 91.62 494 ASN A O 1
ATOM 3948 N N . ASP A 1 495 ? 32.662 2.766 -5.867 1.00 92.56 495 ASP A N 1
ATOM 3949 C CA . ASP A 1 495 ? 32.080 1.730 -6.707 1.00 92.56 495 ASP A CA 1
ATOM 3950 C C . ASP A 1 495 ? 31.405 2.299 -7.957 1.00 92.56 495 ASP A C 1
ATOM 3952 O O . ASP A 1 495 ? 30.813 3.382 -7.950 1.00 92.56 495 ASP A O 1
ATOM 3956 N N . ASP A 1 496 ? 31.487 1.524 -9.035 1.00 93.81 496 ASP A N 1
ATOM 3957 C CA . ASP A 1 496 ? 30.875 1.844 -10.317 1.00 93.81 496 ASP A CA 1
ATOM 3958 C C . ASP A 1 496 ? 29.512 1.147 -10.448 1.00 93.81 496 ASP A C 1
ATOM 3960 O O . ASP A 1 496 ? 29.314 0.034 -9.948 1.00 93.81 496 ASP A O 1
ATOM 3964 N N . PHE A 1 497 ? 28.585 1.780 -11.170 1.00 94.81 497 PHE A N 1
ATOM 3965 C CA . PHE A 1 497 ? 27.266 1.243 -11.506 1.00 94.81 497 PHE A CA 1
ATOM 3966 C C . PHE A 1 497 ? 26.957 1.483 -12.987 1.00 94.81 497 PHE A C 1
ATOM 3968 O O . PHE A 1 497 ? 27.196 2.566 -13.513 1.00 94.81 497 PHE A O 1
ATOM 3975 N N . LEU A 1 498 ? 26.417 0.476 -13.665 1.00 95.25 498 LEU A N 1
ATOM 3976 C CA . LEU A 1 498 ? 25.932 0.548 -15.040 1.00 95.25 498 LEU A CA 1
ATOM 3977 C C . LEU A 1 498 ? 24.553 -0.103 -15.106 1.00 95.25 498 LEU A C 1
ATOM 3979 O O . LEU A 1 498 ? 24.407 -1.253 -14.686 1.00 95.25 498 LEU A O 1
ATOM 3983 N N . LEU A 1 499 ? 23.578 0.589 -15.689 1.00 95.81 499 LEU A N 1
ATOM 3984 C CA . LEU A 1 499 ? 22.245 0.062 -15.964 1.00 95.81 499 LEU A CA 1
ATOM 3985 C C . LEU A 1 499 ? 21.956 0.106 -17.465 1.00 95.81 499 LEU A C 1
ATOM 3987 O O . LEU A 1 499 ? 22.092 1.146 -18.106 1.00 95.81 499 LEU A O 1
ATOM 3991 N N . LEU A 1 500 ? 21.543 -1.036 -18.008 1.00 95.50 500 LEU A N 1
ATOM 3992 C CA . LEU A 1 500 ? 21.220 -1.222 -19.419 1.00 95.50 500 LEU A CA 1
ATOM 3993 C C . LEU A 1 500 ? 19.786 -1.708 -19.584 1.00 95.50 500 LEU A C 1
ATOM 3995 O O . LE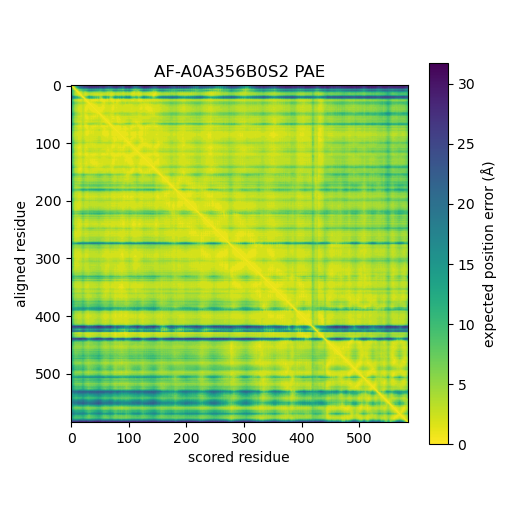U A 1 500 ? 19.336 -2.589 -18.836 1.00 95.50 500 LEU A O 1
ATOM 3999 N N . ASP A 1 501 ? 19.115 -1.197 -20.612 1.00 94.50 501 ASP A N 1
ATOM 4000 C CA . ASP A 1 501 ? 17.762 -1.614 -20.950 1.00 94.50 501 ASP A CA 1
ATOM 4001 C C . ASP A 1 501 ? 17.725 -2.828 -21.886 1.00 94.50 501 ASP A C 1
ATOM 4003 O O . ASP A 1 501 ? 18.444 -2.900 -22.884 1.00 94.50 501 ASP A O 1
ATOM 4007 N N . GLY A 1 502 ? 16.874 -3.802 -21.575 1.00 95.06 502 GLY A N 1
ATOM 4008 C CA . GLY A 1 502 ? 16.583 -4.950 -22.427 1.00 95.06 502 GLY A CA 1
ATOM 4009 C C . GLY A 1 502 ? 15.222 -4.903 -23.115 1.00 95.06 502 GLY A C 1
ATOM 4010 O O . GLY A 1 502 ? 14.980 -5.725 -24.006 1.00 95.06 502 GLY A O 1
ATOM 4011 N N . LEU A 1 503 ? 14.353 -3.973 -22.717 1.00 93.94 503 LEU A N 1
ATOM 4012 C CA . LEU A 1 503 ? 12.968 -3.867 -23.154 1.00 93.94 503 LEU A CA 1
ATOM 4013 C C . LEU A 1 503 ? 12.685 -2.443 -23.639 1.00 93.94 503 LEU A C 1
ATOM 4015 O O . LEU A 1 503 ? 12.512 -1.543 -22.838 1.00 93.94 503 LEU A O 1
ATOM 4019 N N . GLY A 1 504 ? 12.570 -2.269 -24.955 1.00 90.75 504 GLY A N 1
ATOM 4020 C CA . GLY A 1 504 ? 12.037 -1.034 -25.536 1.00 90.75 504 GLY A CA 1
ATOM 4021 C C . GLY A 1 504 ? 10.523 -1.137 -25.667 1.00 90.75 504 GLY A C 1
ATOM 4022 O O . GLY A 1 504 ? 10.006 -2.072 -26.290 1.00 90.75 504 GLY A O 1
ATOM 4023 N N . SER A 1 505 ? 9.800 -0.186 -25.093 1.00 88.00 505 SER A N 1
ATOM 4024 C CA . SER A 1 505 ? 8.353 -0.249 -24.928 1.00 88.00 505 SER A CA 1
ATOM 4025 C C . SER A 1 505 ? 7.643 0.936 -25.592 1.00 88.00 505 SER A C 1
ATOM 4027 O O . SER A 1 505 ? 7.990 2.091 -25.404 1.00 88.00 505 SER A O 1
ATOM 4029 N N . ASN A 1 506 ? 6.583 0.631 -26.341 1.00 84.12 506 ASN A N 1
ATOM 4030 C CA . ASN A 1 506 ? 5.544 1.574 -26.779 1.00 84.12 506 ASN A CA 1
ATOM 4031 C C . ASN A 1 506 ? 4.373 1.635 -25.783 1.00 84.12 506 ASN A C 1
ATOM 4033 O O . ASN A 1 506 ? 3.314 2.194 -26.086 1.00 84.12 506 ASN A O 1
ATOM 4037 N N . GLY A 1 507 ? 4.529 0.974 -24.633 1.00 80.00 507 GLY A N 1
ATOM 4038 C CA . GLY A 1 507 ? 3.550 0.945 -23.565 1.00 80.00 507 GLY A CA 1
ATOM 4039 C C . GLY A 1 507 ? 3.284 2.330 -22.981 1.00 80.00 507 GLY A C 1
ATOM 4040 O O . GLY A 1 507 ? 3.711 3.370 -23.477 1.00 80.00 507 GLY A O 1
ATOM 4041 N N . ILE A 1 508 ? 2.520 2.362 -21.897 1.00 84.12 508 ILE A N 1
ATOM 4042 C CA . ILE A 1 508 ? 2.171 3.639 -21.273 1.00 84.12 508 ILE A CA 1
ATOM 4043 C C . ILE A 1 508 ? 3.322 4.100 -20.382 1.00 84.12 508 ILE A C 1
ATOM 4045 O O . ILE A 1 508 ? 3.821 3.301 -19.600 1.00 84.12 508 ILE A O 1
ATOM 4049 N N . HIS A 1 509 ? 3.694 5.379 -20.477 1.00 89.25 509 HIS A N 1
ATOM 4050 C CA . HIS A 1 509 ? 4.816 5.988 -19.751 1.00 89.25 509 HIS A CA 1
ATOM 4051 C C . HIS A 1 509 ? 6.195 5.410 -20.112 1.00 89.25 509 HIS A C 1
ATOM 4053 O O . HIS A 1 509 ? 7.136 5.627 -19.365 1.00 89.25 509 HIS A O 1
ATOM 4059 N N . ALA A 1 510 ? 6.329 4.660 -21.207 1.00 89.19 510 ALA A N 1
ATOM 4060 C CA . ALA A 1 510 ? 7.539 3.917 -21.558 1.00 89.19 510 ALA A CA 1
ATOM 4061 C C . ALA A 1 510 ? 8.016 4.266 -22.970 1.00 89.19 510 ALA A C 1
ATOM 4063 O O . ALA A 1 510 ? 7.180 4.649 -23.794 1.00 89.19 510 ALA A O 1
ATOM 4064 N N . TYR A 1 511 ? 9.317 4.117 -23.246 1.00 88.94 511 TYR A N 1
ATOM 4065 C CA . TYR A 1 511 ? 9.945 4.566 -24.496 1.00 88.94 511 TYR A CA 1
ATOM 4066 C C . TYR A 1 511 ? 10.663 3.443 -25.257 1.00 88.94 511 TYR A C 1
ATOM 4068 O O . TYR A 1 511 ? 10.915 2.358 -24.740 1.00 88.94 511 TYR A O 1
ATOM 4076 N N . ASN A 1 512 ? 10.964 3.687 -26.538 1.00 87.56 512 ASN A N 1
ATOM 4077 C CA . ASN A 1 512 ? 11.664 2.730 -27.403 1.00 87.56 512 ASN A CA 1
ATOM 4078 C C . ASN A 1 512 ? 13.187 2.822 -27.225 1.00 87.56 512 ASN A C 1
ATOM 4080 O O . ASN A 1 512 ? 13.917 3.141 -28.164 1.00 87.56 512 ASN A O 1
ATOM 4084 N N . ASP A 1 513 ? 13.658 2.525 -26.023 1.00 89.06 513 ASP A N 1
ATOM 4085 C CA . ASP A 1 513 ? 15.037 2.684 -25.554 1.00 89.06 513 ASP A CA 1
ATOM 4086 C C . ASP A 1 513 ? 15.773 1.336 -25.397 1.00 89.06 513 ASP A C 1
ATOM 4088 O O . ASP A 1 513 ? 16.750 1.214 -24.663 1.00 89.06 513 ASP A O 1
ATOM 4092 N N . CYS A 1 514 ? 15.356 0.295 -26.130 1.00 92.06 514 CYS A N 1
ATOM 4093 C CA . CYS A 1 514 ? 15.981 -1.030 -26.069 1.00 92.06 514 CYS A CA 1
ATOM 4094 C C . CYS A 1 514 ? 17.507 -0.970 -26.324 1.00 92.06 514 CYS A C 1
ATOM 4096 O O . CYS A 1 514 ? 17.951 -0.486 -27.369 1.00 92.06 514 CYS A O 1
ATOM 4098 N N . MET A 1 515 ? 18.305 -1.572 -25.428 1.00 92.00 515 MET A N 1
ATOM 4099 C CA . MET A 1 515 ? 19.777 -1.458 -25.334 1.00 92.00 515 MET A CA 1
ATOM 4100 C C . MET A 1 515 ? 20.316 -0.065 -24.977 1.00 92.00 515 MET A C 1
ATOM 4102 O O . MET A 1 515 ? 21.511 0.186 -25.151 1.00 92.00 515 MET A O 1
ATOM 4106 N N . GLY A 1 516 ? 19.472 0.820 -24.455 1.00 91.25 516 GLY A N 1
ATOM 4107 C CA . GLY A 1 516 ? 19.878 2.106 -23.908 1.00 91.25 516 GLY A CA 1
ATOM 4108 C C . GLY A 1 516 ? 20.758 1.960 -22.674 1.00 91.25 516 GLY A C 1
ATOM 4109 O O . GLY A 1 516 ? 20.613 1.017 -21.888 1.00 91.25 516 GLY A O 1
ATOM 4110 N N . ILE A 1 517 ? 21.694 2.897 -22.517 1.00 93.50 517 ILE A N 1
ATOM 4111 C CA . ILE A 1 517 ? 22.432 3.087 -21.266 1.00 93.50 517 ILE A CA 1
ATOM 4112 C C . ILE A 1 517 ? 21.627 4.044 -20.389 1.00 93.50 517 ILE A C 1
ATOM 4114 O O . ILE A 1 517 ? 21.692 5.256 -20.577 1.00 93.50 517 ILE A O 1
ATOM 4118 N N . LEU A 1 518 ? 20.902 3.491 -19.420 1.00 92.31 518 LEU A N 1
ATOM 4119 C CA . LEU A 1 518 ? 20.022 4.270 -18.546 1.00 92.31 518 LEU A CA 1
ATOM 4120 C C . LEU A 1 518 ? 20.809 5.021 -17.462 1.00 92.31 518 LEU A C 1
ATOM 4122 O O . LEU A 1 518 ? 20.434 6.119 -17.054 1.00 92.31 518 LEU A O 1
ATOM 4126 N N . ASP A 1 519 ? 21.906 4.421 -16.990 1.00 93.19 519 ASP A N 1
ATOM 4127 C CA . ASP A 1 519 ? 22.817 5.020 -16.013 1.00 93.19 519 ASP A CA 1
ATOM 4128 C C . ASP A 1 519 ? 24.231 4.477 -16.197 1.00 93.19 519 ASP A C 1
ATOM 4130 O O . ASP A 1 519 ? 24.419 3.266 -16.342 1.00 93.19 519 ASP A O 1
ATOM 4134 N N . TYR A 1 520 ? 25.227 5.356 -16.131 1.00 94.50 520 TYR A N 1
ATOM 4135 C CA . TYR A 1 520 ? 26.595 4.964 -15.813 1.00 94.50 520 TYR A CA 1
ATOM 4136 C C . TYR A 1 520 ? 27.159 5.895 -14.746 1.00 94.50 520 TYR A C 1
ATOM 4138 O O . TYR A 1 520 ? 27.412 7.073 -15.009 1.00 94.50 520 TYR A O 1
ATOM 4146 N N . THR A 1 521 ? 27.406 5.350 -13.561 1.00 93.69 521 THR A N 1
ATOM 4147 C CA . THR A 1 521 ? 27.964 6.055 -12.413 1.00 93.69 521 THR A CA 1
ATOM 4148 C C . THR A 1 521 ? 29.368 5.547 -12.113 1.00 93.69 521 THR A C 1
ATOM 4150 O O . THR A 1 521 ? 29.604 4.344 -12.056 1.00 93.69 521 THR A O 1
ATOM 4153 N N . SER A 1 522 ? 30.303 6.472 -11.903 1.00 93.94 522 SER A N 1
ATOM 4154 C CA . SER A 1 522 ? 31.668 6.173 -11.462 1.00 93.94 522 SER A CA 1
ATOM 4155 C C . SER A 1 522 ? 32.236 7.355 -10.688 1.00 93.94 522 SER A C 1
ATOM 4157 O O . SER A 1 522 ? 32.029 8.512 -11.075 1.00 93.94 522 SER A O 1
ATOM 4159 N N . LYS A 1 523 ? 32.986 7.088 -9.612 1.00 92.81 523 LYS A N 1
ATOM 4160 C CA . LYS A 1 523 ? 33.584 8.122 -8.741 1.00 92.81 523 LYS A CA 1
ATOM 4161 C C . LYS A 1 523 ? 32.550 9.035 -8.065 1.00 92.81 523 LYS A C 1
ATOM 4163 O O . LYS A 1 523 ? 32.806 10.227 -7.893 1.00 92.81 523 LYS A O 1
ATOM 4168 N N . GLY A 1 524 ? 31.365 8.503 -7.757 1.00 89.44 524 GLY A N 1
ATOM 4169 C CA . GLY A 1 524 ? 30.230 9.273 -7.232 1.00 89.44 524 GLY A CA 1
ATOM 4170 C C . GLY A 1 524 ? 29.610 10.267 -8.219 1.00 89.44 524 GLY A C 1
ATOM 4171 O O . GLY A 1 524 ? 28.892 11.175 -7.805 1.00 89.44 524 GLY A O 1
ATOM 4172 N N . ILE A 1 525 ? 29.893 10.131 -9.519 1.00 91.44 525 ILE A N 1
ATOM 4173 C CA . ILE A 1 525 ? 29.342 10.980 -10.581 1.00 91.44 525 ILE A CA 1
ATOM 4174 C C . ILE A 1 525 ? 28.529 10.109 -11.536 1.00 91.44 525 ILE A C 1
ATOM 4176 O O . ILE A 1 525 ? 29.052 9.129 -12.062 1.00 91.44 525 ILE A O 1
ATOM 4180 N N . VAL A 1 526 ? 27.280 10.504 -11.796 1.00 90.38 526 VAL A N 1
ATOM 4181 C CA . VAL A 1 526 ? 26.465 9.961 -12.893 1.00 90.38 526 VAL A CA 1
ATOM 4182 C C . VAL A 1 526 ? 26.951 10.608 -14.196 1.00 90.38 526 VAL A C 1
ATOM 4184 O O . VAL A 1 526 ? 26.801 11.815 -14.384 1.00 90.38 526 VAL A O 1
ATOM 4187 N N . TRP A 1 527 ? 27.604 9.834 -15.063 1.00 91.62 527 TRP A N 1
ATOM 4188 C CA . TRP A 1 527 ? 28.233 10.304 -16.305 1.00 91.62 527 TRP A CA 1
ATOM 4189 C C . TRP A 1 527 ? 27.317 10.200 -17.520 1.00 91.62 527 TRP A C 1
ATOM 4191 O O . TRP A 1 527 ? 27.352 11.076 -18.382 1.00 91.62 527 TRP A O 1
ATOM 4201 N N . LEU A 1 528 ? 26.541 9.119 -17.601 1.00 89.56 528 LEU A N 1
ATOM 4202 C CA . LEU A 1 528 ? 25.529 8.909 -18.631 1.00 89.56 528 LEU A CA 1
ATOM 4203 C C . LEU A 1 528 ? 24.180 8.796 -17.936 1.00 89.56 528 LEU A C 1
ATOM 4205 O O . LEU A 1 528 ? 24.050 8.039 -16.976 1.00 89.56 528 LEU A O 1
ATOM 4209 N N . VAL A 1 529 ? 23.214 9.573 -18.410 1.00 82.56 529 VAL A N 1
ATOM 4210 C CA . VAL A 1 529 ? 21.844 9.599 -17.907 1.00 82.56 529 VAL A CA 1
ATOM 4211 C C . VAL A 1 529 ? 20.908 9.847 -19.075 1.00 82.56 529 VAL A C 1
ATOM 4213 O O . VAL A 1 529 ? 21.232 10.619 -19.980 1.00 82.56 529 VAL A O 1
ATOM 4216 N N . GLU A 1 530 ? 19.747 9.213 -19.038 1.00 78.88 530 GLU A N 1
ATOM 4217 C CA . GLU A 1 530 ? 18.669 9.490 -19.975 1.00 78.88 530 GLU A CA 1
ATOM 4218 C C . GLU A 1 530 ? 17.764 10.601 -19.432 1.00 78.88 530 GLU A C 1
ATOM 4220 O O . GLU A 1 530 ? 17.062 10.420 -18.436 1.00 78.88 530 GLU A O 1
ATOM 4225 N N . GLU A 1 531 ? 17.767 11.783 -20.053 1.00 73.31 531 GLU A N 1
ATOM 4226 C CA . GLU A 1 531 ? 16.851 12.870 -19.674 1.00 73.31 531 GLU A CA 1
ATOM 4227 C C . GLU A 1 531 ? 15.541 12.761 -20.453 1.00 73.31 531 GLU A C 1
ATOM 4229 O O . GLU A 1 531 ? 15.194 13.570 -21.309 1.00 73.31 531 GLU A O 1
ATOM 4234 N N . ASN A 1 532 ? 14.818 11.709 -20.112 1.00 70.88 532 ASN A N 1
ATOM 4235 C CA . ASN A 1 532 ? 13.542 11.351 -20.685 1.00 70.88 532 ASN A CA 1
ATOM 4236 C C . ASN A 1 532 ? 12.437 11.793 -19.724 1.00 70.88 532 ASN A C 1
ATOM 4238 O O . ASN A 1 532 ? 12.269 11.210 -18.655 1.00 70.88 532 ASN A O 1
ATOM 4242 N N . ASP A 1 533 ? 11.717 12.858 -20.078 1.00 69.94 533 ASP A N 1
ATOM 4243 C CA . ASP A 1 533 ? 10.448 13.215 -19.440 1.00 69.94 533 ASP A CA 1
ATOM 4244 C C . ASP A 1 533 ? 9.309 13.100 -20.465 1.00 69.94 533 ASP A C 1
ATOM 4246 O O . ASP A 1 533 ? 9.551 12.888 -21.655 1.00 69.94 533 ASP A O 1
ATOM 4250 N N . TYR A 1 534 ? 8.056 13.248 -20.024 1.00 70.69 534 TYR A N 1
ATOM 4251 C CA . TYR A 1 534 ? 6.865 13.158 -20.890 1.00 70.69 534 TYR A CA 1
ATOM 4252 C C . TYR A 1 534 ? 6.859 14.140 -22.083 1.00 70.69 534 TYR A C 1
ATOM 4254 O O . TYR A 1 534 ? 5.956 14.086 -22.921 1.00 70.69 534 TYR A O 1
ATOM 4262 N N . ARG A 1 535 ? 7.791 15.102 -22.137 1.00 75.50 535 ARG A N 1
ATOM 4263 C CA . ARG A 1 535 ? 7.928 16.090 -23.215 1.00 75.50 535 ARG A CA 1
ATOM 4264 C C . ARG A 1 535 ? 8.919 15.653 -24.287 1.00 75.50 535 ARG A C 1
ATOM 4266 O O . ARG A 1 535 ? 8.842 16.214 -25.376 1.00 75.50 535 ARG A O 1
ATOM 4273 N N . TRP A 1 536 ? 9.796 14.697 -23.983 1.00 79.12 536 TRP A N 1
ATOM 4274 C CA . TRP A 1 536 ? 10.890 14.250 -24.850 1.00 79.12 536 TRP A CA 1
ATOM 4275 C C . TRP A 1 536 ? 10.879 12.721 -25.056 1.00 79.12 536 TRP A C 1
ATOM 4277 O O . TRP A 1 536 ? 11.871 12.057 -24.757 1.00 79.12 536 TRP A O 1
ATOM 4287 N N . PRO A 1 537 ? 9.765 12.122 -25.526 1.00 77.44 537 PRO A N 1
ATOM 4288 C CA . PRO A 1 537 ? 9.641 10.669 -25.674 1.00 77.44 537 PRO A CA 1
ATOM 4289 C C . PRO A 1 537 ? 10.429 10.097 -26.861 1.00 77.44 537 PRO A C 1
ATOM 4291 O O . PRO A 1 537 ? 10.385 8.891 -27.118 1.00 77.44 537 PRO A O 1
ATOM 4294 N N . GLU A 1 538 ? 11.061 10.951 -27.667 1.00 80.06 538 GLU A N 1
ATOM 4295 C CA . GLU A 1 538 ? 11.688 10.530 -28.907 1.00 80.06 538 GLU A CA 1
ATOM 4296 C C . GLU A 1 538 ? 13.046 9.843 -28.679 1.00 80.06 538 GLU A C 1
ATOM 4298 O O . GLU A 1 538 ? 13.829 10.283 -27.833 1.00 80.06 538 GLU A O 1
ATOM 4303 N N . PRO A 1 539 ? 13.388 8.819 -29.484 1.00 81.81 539 PRO A N 1
ATOM 4304 C CA . PRO A 1 539 ? 14.640 8.076 -29.344 1.00 81.81 539 PRO A CA 1
ATOM 4305 C C . PRO A 1 539 ? 15.929 8.901 -29.458 1.00 81.81 539 PRO A C 1
ATOM 4307 O O . PRO A 1 539 ? 16.977 8.442 -29.014 1.00 81.81 539 PRO A O 1
ATOM 4310 N N . GLU A 1 540 ? 15.895 10.104 -30.042 1.00 81.94 540 GLU A N 1
ATOM 4311 C CA . GLU A 1 540 ? 17.042 11.026 -30.027 1.00 81.94 540 GLU A CA 1
ATOM 4312 C C . GLU A 1 540 ? 17.429 11.542 -28.632 1.00 81.94 540 GLU A C 1
ATOM 4314 O O . GLU A 1 540 ? 18.552 12.021 -28.465 1.00 81.94 540 GLU A O 1
ATOM 4319 N N . ASN A 1 541 ? 16.531 11.436 -27.650 1.00 83.38 541 ASN A N 1
ATOM 4320 C CA . ASN A 1 541 ? 16.793 11.796 -26.255 1.00 83.38 541 ASN A CA 1
ATOM 4321 C C . ASN A 1 541 ? 17.296 10.593 -25.435 1.00 83.38 541 ASN A C 1
ATOM 4323 O O . ASN A 1 541 ? 17.746 10.754 -24.301 1.00 83.38 541 ASN A O 1
ATOM 4327 N N . CYS A 1 542 ? 17.270 9.397 -26.030 1.00 86.94 542 CYS A N 1
ATOM 4328 C CA . CYS A 1 542 ? 17.678 8.149 -25.403 1.00 86.94 542 CYS A CA 1
ATOM 4329 C C . CYS A 1 542 ? 19.166 7.842 -25.656 1.00 86.94 542 CYS A C 1
ATOM 4331 O O . CYS A 1 542 ? 19.722 8.184 -26.705 1.00 86.94 542 CYS A O 1
ATOM 4333 N N . SER A 1 543 ? 19.822 7.118 -24.742 1.00 89.25 543 SER A N 1
ATOM 4334 C CA . SER A 1 543 ? 21.229 6.701 -24.905 1.00 89.25 543 SER A CA 1
ATOM 4335 C C . SER A 1 543 ? 21.359 5.450 -25.783 1.00 89.25 543 SER A C 1
ATOM 4337 O O . SER A 1 543 ? 21.932 4.438 -25.371 1.00 89.25 543 SER A O 1
ATOM 4339 N N . ILE A 1 544 ? 20.812 5.517 -26.998 1.00 87.75 544 ILE A N 1
ATOM 4340 C CA . ILE A 1 544 ? 20.731 4.407 -27.954 1.00 87.75 544 ILE A CA 1
ATOM 4341 C C . ILE A 1 544 ? 21.423 4.731 -29.285 1.00 87.75 544 ILE A C 1
ATOM 4343 O O . ILE A 1 544 ? 21.866 5.847 -29.550 1.00 87.75 544 ILE A O 1
ATOM 4347 N N . LEU A 1 545 ? 21.493 3.733 -30.164 1.00 85.06 545 LEU A N 1
ATOM 4348 C CA . LEU A 1 545 ? 21.857 3.912 -31.567 1.00 85.06 545 LEU A CA 1
ATOM 4349 C C . LEU A 1 545 ? 20.578 3.931 -32.406 1.00 85.06 545 LEU A C 1
ATOM 4351 O O . LEU A 1 545 ? 19.741 3.079 -32.201 1.00 85.06 545 LEU A O 1
ATOM 4355 N N . THR A 1 546 ? 20.433 4.807 -33.397 1.00 80.25 546 THR A N 1
ATOM 4356 C CA . THR A 1 546 ? 19.368 4.686 -34.413 1.00 80.25 546 THR A CA 1
ATOM 4357 C C . THR A 1 546 ? 19.981 4.486 -35.796 1.00 80.25 546 THR A C 1
ATOM 4359 O O . THR A 1 546 ? 21.059 5.007 -36.091 1.00 80.25 546 THR A O 1
ATOM 4362 N N . ILE A 1 547 ? 19.334 3.687 -36.654 1.00 80.62 547 ILE A N 1
ATOM 4363 C CA . ILE A 1 547 ? 19.820 3.399 -38.010 1.00 80.62 547 ILE A CA 1
ATOM 4364 C C . ILE A 1 547 ? 18.751 3.806 -39.022 1.00 80.62 547 ILE A C 1
ATOM 4366 O O . ILE A 1 547 ? 17.655 3.256 -39.039 1.00 80.62 547 ILE A O 1
ATOM 4370 N N . ALA A 1 548 ? 19.099 4.742 -39.905 1.00 82.31 548 ALA A N 1
ATOM 4371 C CA . ALA A 1 548 ? 18.261 5.158 -41.022 1.00 82.31 548 ALA A CA 1
ATOM 4372 C C . ALA A 1 548 ? 18.996 4.951 -42.351 1.00 82.31 548 ALA A C 1
ATOM 4374 O O . ALA A 1 548 ? 20.202 5.189 -42.462 1.00 82.31 548 ALA A O 1
ATOM 4375 N N . ARG A 1 549 ? 18.258 4.535 -43.381 1.00 81.44 549 ARG A N 1
ATOM 4376 C CA . ARG A 1 549 ? 18.758 4.373 -44.748 1.00 81.44 549 ARG A CA 1
ATOM 4377 C C . ARG A 1 549 ? 17.820 5.073 -45.722 1.00 81.44 549 ARG A C 1
ATOM 4379 O O . ARG A 1 549 ? 16.615 4.862 -45.686 1.00 81.44 549 ARG A O 1
ATOM 4386 N N . ASP A 1 550 ? 18.383 5.912 -46.592 1.00 84.88 550 ASP A N 1
ATOM 4387 C CA . ASP A 1 550 ? 17.638 6.656 -47.620 1.00 84.88 550 ASP A CA 1
ATOM 4388 C C . ASP A 1 550 ? 16.458 7.483 -47.057 1.00 84.88 550 ASP A C 1
ATOM 4390 O O . ASP A 1 550 ? 15.453 7.698 -47.731 1.00 84.88 550 ASP A O 1
ATOM 4394 N N . GLY A 1 551 ? 16.587 7.958 -45.810 1.00 82.19 551 GLY A N 1
ATOM 4395 C CA . GLY A 1 551 ? 15.562 8.740 -45.107 1.00 82.19 551 GLY A CA 1
ATOM 4396 C C . GLY A 1 551 ? 14.479 7.917 -44.401 1.00 82.19 551 GLY A C 1
ATOM 4397 O O . GLY A 1 551 ? 13.558 8.509 -43.848 1.00 82.19 551 GLY A O 1
ATOM 4398 N N . TYR A 1 552 ? 14.587 6.585 -44.390 1.00 77.88 552 TYR A N 1
ATOM 4399 C CA . TYR A 1 552 ? 13.636 5.686 -43.734 1.00 77.88 552 TYR A CA 1
ATOM 4400 C C . TYR A 1 552 ? 14.305 4.892 -42.608 1.00 77.88 552 TYR A C 1
ATOM 4402 O O . TYR A 1 552 ? 15.467 4.495 -42.719 1.00 77.88 552 TYR A O 1
ATOM 4410 N N . ALA A 1 553 ? 13.547 4.640 -41.544 1.00 77.81 553 ALA A N 1
ATOM 4411 C CA . ALA A 1 553 ? 13.888 3.724 -40.461 1.00 77.81 553 ALA A CA 1
ATOM 4412 C C . ALA A 1 553 ? 12.806 2.635 -40.362 1.00 77.81 553 ALA A C 1
ATOM 4414 O O . ALA A 1 553 ? 11.659 2.862 -40.759 1.00 77.81 553 ALA A O 1
ATOM 4415 N N . SER A 1 554 ? 13.180 1.451 -39.880 1.00 79.88 554 SER A N 1
ATOM 4416 C CA . SER A 1 554 ? 12.232 0.392 -39.522 1.00 79.88 554 SER A CA 1
ATOM 4417 C C . SER A 1 554 ? 11.594 0.662 -38.159 1.00 79.88 554 SER A C 1
ATOM 4419 O O . SER A 1 554 ? 11.968 1.612 -37.471 1.00 79.88 554 SER A O 1
ATOM 4421 N N . ASP A 1 555 ? 10.660 -0.200 -37.752 1.00 82.38 555 ASP A N 1
ATOM 4422 C CA . ASP A 1 555 ? 10.154 -0.195 -36.381 1.00 82.38 555 ASP A CA 1
ATOM 4423 C C . ASP A 1 555 ? 11.311 -0.356 -35.382 1.00 82.38 555 ASP A C 1
ATOM 4425 O O . ASP A 1 555 ? 12.255 -1.121 -35.619 1.00 82.38 555 ASP A O 1
ATOM 4429 N N . TYR A 1 556 ? 11.227 0.360 -34.259 1.00 86.25 556 TYR A N 1
ATOM 4430 C CA . TYR A 1 556 ? 12.220 0.255 -33.198 1.00 86.25 556 TYR A CA 1
ATOM 4431 C C . TYR A 1 556 ? 12.195 -1.145 -32.581 1.00 86.25 556 TYR A C 1
ATOM 4433 O O . TYR A 1 556 ? 11.116 -1.699 -32.329 1.00 86.25 556 TYR A O 1
ATOM 4441 N N . PRO A 1 557 ? 13.360 -1.739 -32.304 1.00 88.44 557 PRO A N 1
ATOM 4442 C CA . PRO A 1 557 ? 13.385 -3.041 -31.671 1.00 88.44 557 PRO A CA 1
ATOM 4443 C C . PRO A 1 557 ? 12.843 -2.995 -30.242 1.00 88.44 557 PRO A C 1
ATOM 4445 O O . PRO A 1 557 ? 13.189 -2.109 -29.467 1.00 88.44 557 PRO A O 1
ATOM 4448 N N . GLY A 1 558 ? 12.016 -3.980 -29.887 1.00 91.56 558 GLY A N 1
ATOM 4449 C CA . GLY A 1 558 ? 11.411 -4.060 -28.555 1.00 91.56 558 GLY A CA 1
ATOM 4450 C C . GLY A 1 558 ? 12.177 -4.911 -27.543 1.00 91.56 558 GLY A C 1
ATOM 4451 O O . GLY A 1 558 ? 11.915 -4.816 -26.352 1.00 91.56 558 GLY A O 1
ATOM 4452 N N . TYR A 1 559 ? 13.091 -5.777 -27.993 1.00 94.75 559 TYR A N 1
ATOM 4453 C CA . TYR A 1 559 ? 13.688 -6.810 -27.143 1.00 94.75 559 TYR A CA 1
ATOM 4454 C C . TYR A 1 559 ? 15.169 -7.018 -27.461 1.00 94.75 559 TYR A C 1
ATOM 4456 O O . TYR A 1 559 ? 15.526 -7.360 -28.592 1.00 94.75 559 TYR A O 1
ATOM 4464 N N . ALA A 1 560 ? 16.017 -6.913 -26.440 1.00 95.50 560 ALA A N 1
ATOM 4465 C CA . ALA A 1 560 ? 17.424 -7.275 -26.520 1.00 95.50 560 ALA A CA 1
ATOM 4466 C C . ALA A 1 560 ? 17.642 -8.752 -26.177 1.00 95.50 560 ALA A C 1
ATOM 4468 O O . ALA A 1 560 ? 16.924 -9.352 -25.374 1.00 95.50 560 ALA A O 1
ATOM 4469 N N . LEU A 1 561 ? 18.675 -9.343 -26.773 1.00 96.12 561 LEU A N 1
ATOM 4470 C CA . LEU A 1 561 ? 19.105 -10.713 -26.528 1.00 96.12 561 LEU A CA 1
ATOM 4471 C C . LEU A 1 561 ? 20.468 -10.709 -25.847 1.00 96.12 561 LEU A C 1
ATOM 4473 O O . LEU A 1 561 ? 21.434 -10.173 -26.386 1.00 96.12 561 LEU A O 1
ATOM 4477 N N . MET A 1 562 ? 20.561 -11.352 -24.686 1.00 96.12 562 MET A N 1
ATOM 4478 C CA . MET A 1 562 ? 21.831 -11.650 -24.033 1.00 96.12 562 MET A CA 1
ATOM 4479 C C . MET A 1 562 ? 22.430 -12.915 -24.659 1.00 96.12 562 MET A C 1
ATOM 4481 O O . MET A 1 562 ? 21.964 -14.026 -24.394 1.00 96.12 562 MET A O 1
ATOM 4485 N N . GLU A 1 563 ? 23.453 -12.755 -25.497 1.00 95.38 563 GLU A N 1
ATOM 4486 C CA . GLU A 1 563 ? 24.134 -13.879 -26.150 1.00 95.38 563 GLU A CA 1
ATOM 4487 C C . GLU A 1 563 ? 25.233 -14.471 -25.280 1.00 95.38 563 GLU A C 1
ATOM 4489 O O . GLU A 1 563 ? 25.501 -15.672 -25.330 1.00 95.38 563 GLU A O 1
ATOM 4494 N N . GLU A 1 564 ? 25.902 -13.615 -24.511 1.00 94.62 564 GLU A N 1
ATOM 4495 C CA . GLU A 1 564 ? 27.063 -14.011 -23.744 1.00 94.62 564 GLU A CA 1
ATOM 4496 C C . GLU A 1 564 ? 27.258 -13.132 -22.515 1.00 94.62 564 GLU A C 1
ATOM 4498 O O . GLU A 1 564 ? 27.160 -11.911 -22.592 1.00 94.62 564 GLU A O 1
ATOM 4503 N N . GLN A 1 565 ? 27.591 -13.769 -21.395 1.00 92.38 565 GLN A N 1
ATOM 4504 C CA . GLN A 1 565 ? 27.846 -13.112 -20.123 1.00 92.38 565 GLN A CA 1
ATOM 4505 C C . GLN A 1 565 ? 29.006 -13.826 -19.424 1.00 92.38 565 GLN A C 1
ATOM 4507 O O . GLN A 1 565 ? 28.917 -15.026 -19.155 1.00 92.38 565 GLN A O 1
ATOM 4512 N N . ARG A 1 566 ? 30.102 -13.117 -19.131 1.00 93.19 566 ARG A N 1
ATOM 4513 C CA . ARG A 1 566 ? 31.261 -13.674 -18.412 1.00 93.19 566 ARG A CA 1
ATOM 4514 C C . ARG A 1 566 ? 31.800 -12.697 -17.373 1.00 93.19 566 ARG A C 1
ATOM 4516 O O . ARG A 1 566 ? 31.959 -11.512 -17.653 1.00 93.19 566 ARG A O 1
ATOM 4523 N N . LYS A 1 567 ? 32.166 -13.220 -16.202 1.00 91.69 567 LYS A N 1
ATOM 4524 C CA . LYS A 1 567 ? 33.038 -12.532 -15.243 1.00 91.69 567 LYS A CA 1
ATOM 4525 C C . LYS A 1 567 ? 34.488 -12.861 -15.608 1.00 91.69 567 LYS A C 1
ATOM 4527 O O . LYS A 1 567 ? 34.867 -14.030 -15.604 1.00 91.69 567 LYS A O 1
ATOM 4532 N N . LEU A 1 568 ? 35.262 -11.852 -15.999 1.00 92.56 568 LEU A N 1
ATOM 4533 C CA . LEU A 1 568 ? 36.670 -11.978 -16.395 1.00 92.56 568 LEU A CA 1
ATOM 4534 C C . LEU A 1 568 ? 37.633 -11.765 -15.212 1.00 92.56 568 LEU A C 1
ATOM 4536 O O . LEU A 1 568 ? 38.747 -12.279 -15.236 1.00 92.56 568 LEU A O 1
ATOM 4540 N N . GLY A 1 569 ? 37.201 -11.029 -14.186 1.00 88.81 569 GLY A N 1
ATOM 4541 C CA . GLY A 1 569 ? 37.944 -10.721 -12.958 1.00 88.81 569 GLY A CA 1
ATOM 4542 C C . GLY A 1 569 ? 36.999 -10.213 -11.865 1.00 88.81 569 GLY A C 1
ATOM 4543 O O . GLY A 1 569 ? 35.789 -10.278 -12.056 1.00 88.81 569 GLY A O 1
ATOM 4544 N N . GLU A 1 570 ? 37.521 -9.720 -10.737 1.00 83.94 570 GLU A N 1
ATOM 4545 C CA . GLU A 1 570 ? 36.719 -9.251 -9.587 1.00 83.94 570 GLU A CA 1
ATOM 4546 C C . GLU A 1 570 ? 35.655 -8.218 -9.996 1.00 83.94 570 GLU A C 1
ATOM 4548 O O . GLU A 1 570 ? 34.470 -8.477 -9.782 1.00 83.94 570 GLU A O 1
ATOM 4553 N N . ASP A 1 571 ? 36.078 -7.202 -10.755 1.00 86.06 571 ASP A N 1
ATOM 4554 C CA . ASP A 1 571 ? 35.248 -6.100 -11.271 1.00 86.06 571 ASP A CA 1
ATOM 4555 C C . ASP A 1 571 ? 35.324 -5.962 -12.799 1.00 86.06 571 ASP A C 1
ATOM 4557 O O . ASP A 1 571 ? 35.117 -4.899 -13.379 1.00 86.06 571 ASP A O 1
ATOM 4561 N N . CYS A 1 572 ? 35.673 -7.048 -13.490 1.00 90.38 572 CYS A N 1
ATOM 4562 C CA . CYS A 1 572 ? 35.798 -7.055 -14.943 1.00 90.38 572 CYS A CA 1
ATOM 4563 C C . CYS A 1 572 ? 34.766 -8.003 -15.546 1.00 90.38 572 CYS A C 1
ATOM 4565 O O . CYS A 1 572 ? 34.803 -9.214 -15.307 1.00 90.38 572 CYS A O 1
ATOM 4567 N N . PHE A 1 573 ? 33.861 -7.455 -16.354 1.00 91.94 573 PHE A N 1
ATOM 4568 C CA . PHE A 1 573 ? 32.746 -8.182 -16.950 1.00 91.94 573 PHE A CA 1
ATOM 4569 C C . PHE A 1 573 ? 32.771 -8.052 -18.473 1.00 91.94 573 PHE A C 1
ATOM 4571 O O . PHE A 1 573 ? 33.118 -7.008 -19.020 1.00 91.94 573 PHE A O 1
ATOM 4578 N N . TYR A 1 574 ? 32.395 -9.128 -19.160 1.00 93.88 574 TYR A N 1
ATOM 4579 C CA . TYR A 1 574 ? 32.154 -9.140 -20.597 1.00 93.88 574 TYR A CA 1
ATOM 4580 C C . TYR A 1 574 ? 30.701 -9.514 -20.854 1.00 93.88 574 TYR A C 1
ATOM 4582 O O . TYR A 1 574 ? 30.236 -10.562 -20.395 1.00 93.88 574 TYR A O 1
ATOM 4590 N N . ILE A 1 575 ? 30.015 -8.671 -21.618 1.00 94.50 575 ILE A N 1
ATOM 4591 C CA . ILE A 1 575 ? 28.666 -8.925 -22.111 1.00 94.50 575 ILE A CA 1
ATOM 4592 C C . ILE A 1 575 ? 28.646 -8.787 -23.627 1.00 94.50 575 ILE A C 1
ATOM 4594 O O . ILE A 1 575 ? 29.250 -7.872 -24.189 1.00 94.50 575 ILE A O 1
ATOM 4598 N N . ARG A 1 576 ? 27.940 -9.702 -24.290 1.00 95.50 576 ARG A N 1
ATOM 4599 C CA . ARG A 1 576 ? 27.588 -9.580 -25.703 1.00 95.50 576 ARG A CA 1
ATOM 4600 C C . ARG A 1 576 ? 26.080 -9.636 -25.827 1.00 95.50 576 ARG A C 1
ATOM 4602 O O . ARG A 1 576 ? 25.458 -10.637 -25.469 1.00 95.50 576 ARG A O 1
ATOM 4609 N N . MET A 1 577 ? 25.518 -8.553 -26.343 1.00 94.94 577 MET A N 1
ATOM 4610 C CA . MET A 1 577 ? 24.089 -8.408 -26.568 1.00 94.94 577 MET A CA 1
ATOM 4611 C C . MET A 1 577 ? 23.824 -8.189 -28.051 1.00 94.94 577 MET A C 1
ATOM 4613 O O . MET A 1 577 ? 24.686 -7.689 -28.778 1.00 94.94 577 MET A O 1
ATOM 4617 N N . ARG A 1 578 ? 22.632 -8.571 -28.492 1.00 92.69 578 ARG A N 1
ATOM 4618 C CA . ARG A 1 578 ? 22.166 -8.373 -29.859 1.00 92.69 578 ARG A CA 1
ATOM 4619 C C . ARG A 1 578 ? 20.751 -7.831 -29.839 1.00 92.69 578 ARG A C 1
ATOM 4621 O O . ARG A 1 578 ? 19.920 -8.277 -29.054 1.00 92.69 578 ARG A O 1
ATOM 4628 N N . VAL A 1 579 ? 20.485 -6.927 -30.765 1.00 89.50 579 VAL A N 1
ATOM 4629 C CA . VAL A 1 579 ? 19.137 -6.560 -31.169 1.00 89.50 579 VAL A CA 1
ATOM 4630 C C . VAL A 1 579 ? 19.012 -6.824 -32.658 1.00 89.50 579 VAL A C 1
ATOM 4632 O O . VAL A 1 579 ? 19.920 -6.514 -33.431 1.00 89.50 579 VAL A O 1
ATOM 4635 N N . ASP A 1 580 ? 17.893 -7.423 -33.038 1.00 82.94 580 ASP A N 1
ATOM 4636 C CA . ASP A 1 580 ? 17.623 -7.826 -34.411 1.00 82.94 580 ASP A CA 1
ATOM 4637 C C . ASP A 1 580 ? 16.783 -6.805 -35.160 1.00 82.94 580 ASP A C 1
ATOM 4639 O O . ASP A 1 580 ? 15.994 -6.071 -34.566 1.00 82.94 580 ASP A O 1
ATOM 4643 N N . ASN A 1 581 ? 16.945 -6.808 -36.485 1.00 76.25 581 ASN A N 1
ATOM 4644 C CA . ASN A 1 581 ? 16.160 -6.015 -37.431 1.00 76.25 581 ASN A CA 1
ATOM 4645 C C . ASN A 1 581 ? 16.147 -4.511 -37.108 1.00 76.25 581 ASN A C 1
ATOM 4647 O O . ASN A 1 581 ? 15.152 -3.829 -37.327 1.00 76.25 581 ASN A O 1
ATOM 4651 N N . TYR A 1 582 ? 17.286 -3.988 -36.636 1.00 71.19 582 TYR A N 1
ATOM 4652 C CA . TYR A 1 582 ? 17.489 -2.567 -36.315 1.00 71.19 582 TYR A CA 1
ATOM 4653 C C . TYR A 1 582 ? 17.282 -1.626 -37.527 1.00 71.19 582 TYR A C 1
ATOM 4655 O O . TYR A 1 582 ? 17.243 -0.410 -37.373 1.00 71.19 582 TYR A O 1
ATOM 4663 N N . ASN A 1 583 ? 17.188 -2.171 -38.744 1.00 58.81 583 ASN A N 1
ATOM 4664 C CA . ASN A 1 583 ? 16.984 -1.428 -39.987 1.00 58.81 583 ASN A CA 1
ATOM 4665 C C . ASN A 1 583 ? 16.031 -2.112 -40.990 1.00 58.81 583 ASN A C 1
ATOM 4667 O O . ASN A 1 583 ? 16.074 -1.770 -42.176 1.00 58.81 583 ASN A O 1
ATOM 4671 N N . GLY A 1 584 ? 15.180 -3.038 -40.530 1.00 50.25 584 GLY A N 1
ATOM 4672 C CA . GLY A 1 584 ? 14.230 -3.775 -41.373 1.00 50.25 584 GLY A CA 1
ATOM 4673 C C . GLY A 1 584 ? 14.791 -5.084 -41.893 1.00 50.25 584 GLY A C 1
ATOM 4674 O O . GLY A 1 584 ? 15.460 -5.061 -42.952 1.00 50.25 584 GLY A O 1
#

Mean predicted aligned error: 5.55 Å

Solvent-accessible surface area (backbone atoms only — not comparable to full-atom values): 30218 Å² total; per-residue (Å²): 131,83,60,75,92,76,63,82,66,58,81,85,80,66,65,49,40,66,65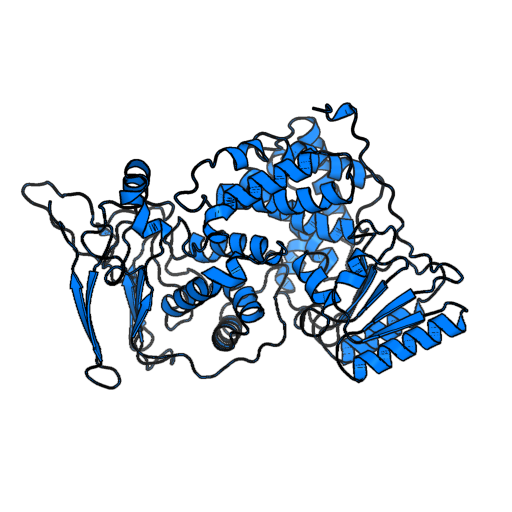,49,86,93,75,18,37,40,36,36,22,17,61,55,74,67,38,48,53,54,48,47,57,48,36,52,55,39,44,75,70,74,35,52,58,45,81,37,79,41,41,65,46,64,58,67,60,67,35,92,47,33,34,39,42,32,38,12,45,55,46,8,49,42,38,30,48,35,39,39,65,51,66,47,55,40,12,54,43,30,43,7,63,60,0,14,31,36,36,29,34,41,38,82,58,64,52,84,37,35,35,39,36,43,24,21,30,40,75,61,2,44,54,53,35,52,50,58,47,59,77,56,69,50,85,48,28,64,66,35,75,46,48,46,60,79,43,68,68,47,39,62,69,54,48,55,53,43,59,66,54,67,79,65,89,56,67,87,42,67,74,33,64,90,76,42,62,40,59,51,30,49,44,47,24,65,72,58,46,54,59,90,50,45,64,61,32,53,50,51,50,53,52,50,34,58,36,27,75,78,32,40,41,62,49,93,69,35,22,62,38,43,37,65,49,50,52,42,47,48,34,36,53,33,42,60,69,59,57,80,87,52,49,28,50,50,54,48,33,52,52,40,22,44,70,16,69,38,20,48,52,42,33,60,67,68,76,68,76,61,52,51,52,56,56,59,44,46,33,25,19,50,31,32,40,57,49,16,55,50,42,38,56,77,39,68,89,52,64,62,26,60,53,36,35,53,44,23,49,58,50,46,37,33,36,59,67,67,27,52,66,61,45,32,56,31,37,31,54,28,44,71,43,40,50,38,51,53,48,54,44,26,52,47,40,90,79,24,45,25,65,78,54,15,42,61,56,42,50,53,45,52,64,48,52,44,40,68,85,52,30,29,47,12,33,26,47,17,31,92,77,26,61,55,49,58,70,40,35,27,50,47,16,47,75,70,62,33,19,48,43,35,34,54,51,56,60,53,48,75,80,78,57,77,48,57,79,92,58,72,62,69,51,34,45,75,68,59,62,43,94,77,71,89,56,41,78,49,74,35,69,52,42,65,44,74,66,45,21,46,80,77,39,49,77,57,23,61,47,39,14,54,38,72,71,90,64,59,70,94,32,32,27,40,38,38,20,39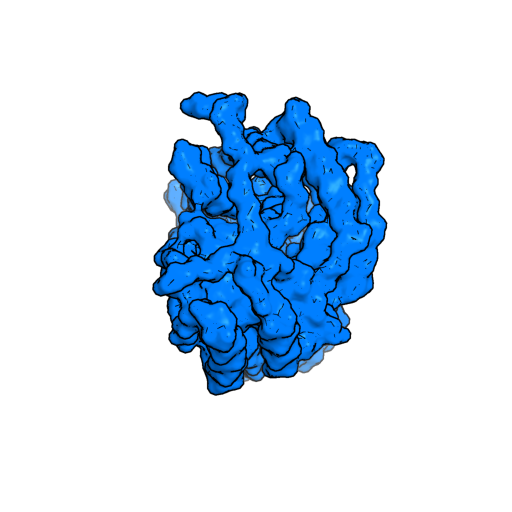,26,64,49,79,50,49,48,85,24,38,36,38,33,35,32,15,50,5,22,53,28,56,55,22,32,64,40,36,60,11,44,33,31,33,32,48,70,60,38,76,77,40,68,20,76,18,33,88,87,42,70,52,60,89,49,38,53,54,87,84,52,71,57,98,91,42,64,43,59,51,42,16,41,24,31,57,78,44,80,44,78,79,48,98,82,38,74,48,77,42,71,48,70,64,57,58,63,99

Radius of gyration: 25.78 Å; Cα contacts (8 Å, |Δi|>4): 1252; chains: 1; bounding box: 73×45×88 Å

Secondary structure (DSSP, 8-state):
---GGG---------SB---TTT-EEEEEPSSHHHHHHHHHHHHHHHHTT--EEEEES--THHHHH-SS-EEEE--TTT-HHHHHHHHTTS---SSSSS-TT-EEEEEE-STTSSS--EEEEEESSHHHHHHHHHHHHHT--SSBPP-EEEE-SS-SS-HHHHHHHHTPPPPSSGGGTT-TTT--THHHHHHHHHH---TTHHHHHHHHHHHHHHHHH-TT-STTGGGTHHHHHHHHHHHHHTT-S-HHHHHHHHHHHHHHHHSTTTHHHHTT---SSSPPPHHHHHHHHHHHHHHHHHHHH-TT-SHHHHHHHHHHHHTHHHHTT--S-S--SSSHIIIIIHHHHHHHHHHSTT-HHHHTTHHHHHHHHHHH--TTSPPPP-SS--TT----HHHHHHHHHHHT-HHHHHHHHHHHHHH----TTS-------PPP-S----EEEEEEPPHHHHHHHHH-HHHHHHH-SS---S-TTTBEEEEEEES-S-TTT--EEEEE-B---STT--S-TT-EEEEEETTEEEEE----TT--SGGGSSS----BTTB--PPP-B-EEEEEEE-SSS-EEEEEE-S-TT-